Protein AF-0000000069300372 (afdb_homodimer)

pLDDT: mean 78.44, std 25.41, range [19.97, 98.88]

Solvent-accessible surface area (backbone atoms only — not comparable to full-atom values): 37375 Å² total; per-residue (Å²): 136,88,81,78,78,81,78,78,78,76,75,76,74,76,74,73,76,70,72,70,67,73,69,68,76,59,74,72,71,70,70,52,74,41,42,32,26,59,42,38,65,82,53,71,38,36,50,50,28,50,39,31,24,47,75,35,76,37,58,61,37,70,39,50,55,32,51,86,65,43,89,53,33,28,27,17,44,56,55,39,44,51,39,56,58,56,70,44,102,61,57,54,75,24,35,38,39,38,34,48,38,59,45,25,41,42,52,43,33,64,69,56,47,50,51,43,47,51,52,48,24,65,73,66,65,28,48,30,34,25,18,14,25,71,61,60,57,49,75,88,56,64,86,71,46,69,89,52,100,49,66,26,48,26,70,32,73,54,34,36,39,27,26,31,49,53,50,45,68,74,43,77,63,82,65,57,45,64,25,83,55,12,44,40,35,56,51,50,55,49,40,65,76,33,62,74,50,45,43,62,33,45,58,21,59,40,34,30,51,31,40,31,72,77,49,90,66,41,44,60,46,70,61,83,84,34,43,32,30,68,84,64,71,26,59,24,26,32,41,34,22,51,68,47,8,51,36,63,39,76,52,95,88,36,80,35,20,56,51,48,53,54,45,36,70,76,34,51,68,34,30,51,66,67,28,52,38,36,32,43,32,46,30,38,36,73,42,41,76,49,73,47,69,44,48,72,90,43,42,71,63,42,52,55,47,50,52,46,46,49,45,40,38,33,68,67,65,60,46,80,48,71,64,45,60,52,43,46,66,70,45,59,74,58,83,75,68,75,70,64,60,77,78,65,58,128,135,86,77,78,75,79,74,80,79,76,75,78,74,75,75,74,74,71,74,73,70,73,69,67,76,59,74,71,71,70,71,53,74,41,43,32,26,60,42,38,64,80,51,72,37,36,50,50,28,51,40,32,23,47,75,36,78,38,58,60,36,70,39,50,55,32,51,86,64,44,88,52,32,28,28,17,44,57,53,38,44,51,40,56,57,55,71,43,100,60,57,56,77,26,34,37,40,38,34,48,37,60,43,25,41,43,52,45,33,65,67,55,48,51,52,43,46,50,50,49,24,65,74,67,64,30,48,31,35,26,18,15,24,70,62,58,57,50,73,89,55,64,87,71,45,69,89,53,99,49,64,26,47,26,70,32,73,55,34,37,38,28,27,30,49,52,50,45,67,73,43,76,64,82,65,58,45,65,26,83,59,13,45,42,34,56,51,51,54,49,39,66,75,32,62,75,52,46,42,63,34,46,57,23,59,41,35,30,52,31,41,32,72,82,46,90,66,40,46,60,47,73,61,84,82,34,42,32,30,70,85,64,71,27,59,24,24,32,41,34,23,51,66,47,8,51,37,63,41,74,53,96,86,37,78,35,20,55,52,49,52,55,44,35,72,77,34,50,69,35,29,51,66,65,28,52,39,35,33,42,33,47,31,38,36,71,42,41,76,50,73,46,69,44,50,72,90,42,44,70,63,42,52,55,46,49,53,47,47,49,44,40,39,33,67,67,63,59,46,81,48,69,64,46,61,53,43,47,64,70,46,60,75,59,82,74,69,75,72,67,60,78,79,64,58,127

InterPro domains:
  IPR057589 PLOD1-3-like, GT domain [PF25342] (31-244)

Secondary structure (DSSP, 8-state):
--------------------------------EEEEEE-SS--TTHHHHHHHHHHTT--PEEE-TT----TTGGGHHHHHHHHHHHTSS--TT-EEEEEESSSEEE-S-HHHHHHHHHHHHHHHT-SEEEEEESS-SSSS-GGGS---SSS--EEEEEEEEEEHHHHHHH-SSPPPS--TTHHHHHHHHHHHH-TTTEEEETT-SSEEE---TTTT-SSEEEETTEEEETTT----SEEE--GGGTS-EEETTEEE-HHHHHHHHH-HHHHHHHTS-EEEEEEETTTEEEEEEE-GGGHHHHHHHHHHHHHIIIIIS----HHHHHHHHHHTTS------TTTS--/--------------------------------EEEEEE-SS--TTHHHHHHHHHHTT--PEEE-TT----TTGGGHHHHHHHHHHHTSS--TT-EEEEEESSSEEE-S-HHHHHHHHHHHHHHHT-SEEEEEESS-SSSS-GGGS---SSS--EEEEEEEEEEHHHHHHH-SSPPPS--TTHHHHHHHHHHHH-TTTEEEETT-SSEEE---TTTT-SSEEEETTEEEETTT----SEEE--GGGTS-EEETTEEE-HHHHHHHHH-HHHHHHHTS-EEEEEEETTTEEEEEEE-GGGHHHHHHHHHHHHIIIIIIS----HHHHHHHHHHTTS------TTTS--

Sequence (692 aa):
MPWAARGRSAGVSALLLATFGLASAGSEDHERLNLVTYMNEVSDLFGFLQVSAEEHSLNPVIIGYGQTAWWPDGLGVKINALRKFVFGDLGLNEIVLFVDAFDVLIFGDREQIVRDFEALEEKEQRSIFFNAEQYCFPPGFEKEYPETPHRWRYLNSGIIIGRVSALREMLPDPVDDIIPGSDQAWYHRYYAAHHDKVGLDTNCAVICTANGANGPEDGVELHGRRLFNVDTGTYPSVLHLPGPGHWPAFKNGVLSTRIVEIFGELYPAEYRKLFDVYEFSLRLGGVLNNKHGLRSDQKRAYQKLMRFINCWKCRFLGSSDSLCASFYSLTSGGSFSGAWPWLAQPMPWAARGRSAGVSALLLATFGLASAGSEDHERLNLVTYMNEVSDLFGFLQVSAEEHSLNPVIIGYGQTAWWPDGLGVKINALRKFVFGDLGLNEIVLFVDAFDVLIFGDREQIVRDFEALEEKEQRSIFFNAEQYCFPPGFEKEYPETPHRWRYLNSGIIIGRVSALREMLPDPVDDIIPGSDQAWYHRYYAAHHDKVGLDTNCAVICTANGANGPEDGVELHGRRLFNVDTGTYPSVLHLPGPGHWPAFKNGVLSTRIVEIFGELYPAEYRKLFDVYEFSLRLGGVLNNKHGLRSDQKRAYQKLMRFINCWKCRFLGSSDSLCASFYSLTSGGSFSGAWPWLAQP

Radius of gyration: 31.37 Å; Cα contacts (8 Å, |Δi|>4): 1223; chains: 2; bounding box: 117×94×124 Å

Foldseek 3Di:
DDPDDPDDPPPPPPPPPPPPPPPPPPVPVVAAEAAEEEDQEDDLLLLQAQVQQVVQVHHYDYWNHNHDADPAFQQLVVLVRVLVVLPPPDDQQHKYKYAYRRFKGFQHHPVQLVVLLVVVCVVLVAFKEFEFAQDDFPPDLQVLWDDDPDSGIYGDRRIMMGGSNLSCVLPVDRDDSGHVRHPVVVVSVSCSVCVSHYYYPSLLQAEYEQQCVVDPPSQWDDPDSWIARNVNRHTYRMYGHPHQQADWDDDPNDTDHNSLVNCCVNPVPSSQVSPQWDWDWDDDPPPDIDIDIDGVVVVVVRVVVVLVVLCCCCVVVVDPDVVNVVVCVVCVVDPPVPPPVVVPDD/DDPDDPDDPPPPPPPPPPPPPPPPPPVPVLAAEAAEEEDQEDDLLLLQAQVQQVVQVHHYDYWNHNHDADPAFQQLVVLVRVLVVLPPPDDQQHKYKYAYRRFKGFQHHPVQLVVLLVVCCVVLVAFKEFEFAQDDFPPDLQVLWDDDPDSGIYGDRRIMMGGSNLSCVLPVDRDDSGHVRHPVVVVSVSCSVCVSHYYYPSLLQAEYEQQCVVHPPSQWDDPDSFIARNVNRHTYRMYGHPHQQADWDDDPNDTDHNSLVNCCVNPVPSSQVSPQWDWDWDDDPPPDIDIDIDGVVPVVVRVVVVLVVLCCCCVVVVDPDVVNVVVCVVCVVPPPVPPPVPVPDD

Structure (mmCIF, N/CA/C/O backbone):
data_AF-0000000069300372-model_v1
#
loop_
_entity.id
_entity.type
_entity.pdbx_description
1 polymer 'PLOD1-3-like GT domain-containing protein'
#
loop_
_atom_site.group_PDB
_atom_site.id
_atom_site.type_symbol
_atom_site.label_atom_id
_atom_site.label_alt_id
_atom_site.label_comp_id
_atom_site.label_asym_id
_atom_site.label_entity_id
_atom_site.label_seq_id
_atom_site.pdbx_PDB_ins_code
_atom_site.Cartn_x
_atom_site.Cartn_y
_atom_site.Cartn_z
_atom_site.occupancy
_atom_site.B_iso_or_equiv
_atom_site.auth_seq_id
_atom_site.auth_comp_id
_atom_site.auth_asym_id
_atom_site.auth_atom_id
_atom_site.pdbx_PDB_model_num
ATOM 1 N N . MET A 1 1 ? 87.5 8.773 -40.094 1 25.44 1 MET A N 1
ATOM 2 C CA . MET A 1 1 ? 86.375 7.848 -40.062 1 25.44 1 MET A CA 1
ATOM 3 C C . MET A 1 1 ? 85.062 8.586 -39.781 1 25.44 1 MET A C 1
ATOM 5 O O . MET A 1 1 ? 84.875 9.164 -38.719 1 25.44 1 MET A O 1
ATOM 9 N N . PRO A 1 2 ? 84.375 9.148 -40.938 1 22.22 2 PRO A N 1
ATOM 10 C CA . PRO A 1 2 ? 83.25 10.086 -41 1 22.22 2 PRO A CA 1
ATOM 11 C C . PRO A 1 2 ? 81.938 9.508 -40.438 1 22.22 2 PRO A C 1
ATOM 13 O O . PRO A 1 2 ? 81.75 8.289 -40.469 1 22.22 2 PRO A O 1
ATOM 16 N N . TRP A 1 3 ? 81.438 10.039 -39.312 1 22.02 3 TRP A N 1
ATOM 17 C CA . TRP A 1 3 ? 80.312 10.141 -38.375 1 22.02 3 TRP A CA 1
ATOM 18 C C . TRP A 1 3 ? 79 10.492 -39.094 1 22.02 3 TRP A C 1
ATOM 20 O O . TRP A 1 3 ? 78.75 11.664 -39.375 1 22.02 3 TRP A O 1
ATOM 30 N N . ALA A 1 4 ? 78.75 9.789 -40.344 1 20.84 4 ALA A N 1
ATOM 31 C CA . ALA A 1 4 ? 77.625 10.219 -41.156 1 20.84 4 ALA A CA 1
ATOM 32 C C . ALA A 1 4 ? 76.375 10.281 -40.312 1 20.84 4 ALA A C 1
ATOM 34 O O . ALA A 1 4 ? 76.188 9.508 -39.375 1 20.84 4 ALA A O 1
ATOM 35 N N . ALA A 1 5 ? 75.5 11.297 -40.625 1 22.95 5 ALA A N 1
ATOM 36 C CA . ALA A 1 5 ? 74.312 12.078 -40.375 1 22.95 5 ALA A CA 1
ATOM 37 C C . ALA A 1 5 ? 73.062 11.25 -40.594 1 22.95 5 ALA A C 1
ATOM 39 O O . ALA A 1 5 ? 72.75 10.898 -41.75 1 22.95 5 ALA A O 1
ATOM 40 N N . ARG A 1 6 ? 72.75 10.195 -39.812 1 24.55 6 ARG A N 1
ATOM 41 C CA . ARG A 1 6 ? 71.562 9.367 -40.031 1 24.55 6 ARG A CA 1
ATOM 42 C C . ARG A 1 6 ? 70.312 10.219 -40.156 1 24.55 6 ARG A C 1
ATOM 44 O O . ARG A 1 6 ? 70.125 11.117 -39.344 1 24.55 6 ARG A O 1
ATOM 51 N N . GLY A 1 7 ? 69.875 10.398 -41.375 1 21.28 7 GLY A N 1
ATOM 52 C CA . GLY A 1 7 ? 68.75 11.141 -41.875 1 21.28 7 GLY A CA 1
ATOM 53 C C . GLY A 1 7 ? 67.438 10.875 -41.062 1 21.28 7 GLY A C 1
ATOM 54 O O . GLY A 1 7 ? 67.312 9.828 -40.438 1 21.28 7 GLY A O 1
ATOM 55 N N . ARG A 1 8 ? 66.688 11.945 -40.75 1 25.08 8 ARG A N 1
ATOM 56 C CA . ARG A 1 8 ? 65.5 12.414 -40.062 1 25.08 8 ARG A CA 1
ATOM 57 C C . ARG A 1 8 ? 64.25 11.875 -40.75 1 25.08 8 ARG A C 1
ATOM 59 O O . ARG A 1 8 ? 63.875 12.328 -41.812 1 25.08 8 ARG A O 1
ATOM 66 N N . SER A 1 9 ? 64.188 10.531 -41.156 1 23.17 9 SER A N 1
ATOM 67 C CA . SER A 1 9 ? 62.969 10.258 -41.844 1 23.17 9 SER A CA 1
ATOM 68 C C . SER A 1 9 ? 61.75 10.781 -41.062 1 23.17 9 SER A C 1
ATOM 70 O O . SER A 1 9 ? 61.75 10.75 -39.844 1 23.17 9 SER A O 1
ATOM 72 N N . ALA A 1 10 ? 61 11.742 -41.625 1 26.03 10 ALA A N 1
ATOM 73 C CA . ALA A 1 10 ? 59.75 12.469 -41.375 1 26.03 10 ALA A CA 1
ATOM 74 C C . ALA A 1 10 ? 58.594 11.508 -41.188 1 26.03 10 ALA A C 1
ATOM 76 O O . ALA A 1 10 ? 58.188 10.828 -42.125 1 26.03 10 ALA A O 1
ATOM 77 N N . GLY A 1 11 ? 58.656 10.594 -40.219 1 24.67 11 GLY A N 1
ATOM 78 C CA . GLY A 1 11 ? 57.469 9.766 -40.094 1 24.67 11 GLY A CA 1
ATOM 79 C C . GLY A 1 11 ? 56.188 10.57 -39.969 1 24.67 11 GLY A C 1
ATOM 80 O O . GLY A 1 11 ? 56.062 11.477 -39.156 1 24.67 11 GLY A O 1
ATOM 81 N N . VAL A 1 12 ? 55.531 10.875 -41.188 1 27.02 12 VAL A N 1
ATOM 82 C CA . VAL A 1 12 ? 54.219 11.445 -41.281 1 27.02 12 VAL A CA 1
ATOM 83 C C . VAL A 1 12 ? 53.25 10.688 -40.344 1 27.02 12 VAL A C 1
ATOM 85 O O . VAL A 1 12 ? 53.125 9.469 -40.469 1 27.02 12 VAL A O 1
ATOM 88 N N . SER A 1 13 ? 53.156 11.156 -39.156 1 27.69 13 SER A N 1
ATOM 89 C CA . SER A 1 13 ? 52.156 10.703 -38.156 1 27.69 13 SER A CA 1
ATOM 90 C C . SER A 1 13 ? 50.75 10.82 -38.719 1 27.69 13 SER A C 1
ATOM 92 O O . SER A 1 13 ? 50.312 11.914 -39.062 1 27.69 13 SER A O 1
ATOM 94 N N . ALA A 1 14 ? 50.344 9.875 -39.656 1 27.92 14 ALA A N 1
ATOM 95 C CA . ALA A 1 14 ? 48.906 9.812 -39.938 1 27.92 14 ALA A CA 1
ATOM 96 C C . ALA A 1 14 ? 48.094 9.953 -38.656 1 27.92 14 ALA A C 1
ATOM 98 O O . ALA A 1 14 ? 48.219 9.164 -37.719 1 27.92 14 ALA A O 1
ATOM 99 N N . LEU A 1 15 ? 47.75 11.188 -38.406 1 27.3 15 LEU A N 1
ATOM 100 C CA . LEU A 1 15 ? 46.719 11.5 -37.438 1 27.3 15 LEU A CA 1
ATOM 101 C C . LEU A 1 15 ? 45.438 10.672 -37.688 1 27.3 15 LEU A C 1
ATOM 103 O O . LEU A 1 15 ? 44.812 10.828 -38.719 1 27.3 15 LEU A O 1
ATOM 107 N N . LEU A 1 16 ? 45.531 9.375 -37.375 1 27.61 16 LEU A N 1
ATOM 108 C CA . LEU A 1 16 ? 44.25 8.672 -37.312 1 27.61 16 LEU A CA 1
ATOM 109 C C . LEU A 1 16 ? 43.219 9.477 -36.531 1 27.61 16 LEU A C 1
ATOM 111 O O . LEU A 1 16 ? 43.406 9.742 -35.344 1 27.61 16 LEU A O 1
ATOM 115 N N . LEU A 1 17 ? 42.562 10.359 -37.281 1 26.75 17 LEU A N 1
ATOM 116 C CA . LEU A 1 17 ? 41.344 10.914 -36.719 1 26.75 17 LEU A CA 1
ATOM 117 C C . LEU A 1 17 ? 40.406 9.812 -36.219 1 26.75 17 LEU A C 1
ATOM 119 O O . LEU A 1 17 ? 39.875 9.039 -37 1 26.75 17 LEU A O 1
ATOM 123 N N . ALA A 1 18 ? 40.719 9.258 -35.062 1 29 18 ALA A N 1
ATOM 124 C CA . ALA A 1 18 ? 39.719 8.461 -34.375 1 29 18 ALA A CA 1
ATOM 125 C C . ALA A 1 18 ? 38.406 9.227 -34.25 1 29 18 ALA A C 1
ATOM 127 O O . ALA A 1 18 ? 38.344 10.266 -33.594 1 29 18 ALA A O 1
ATOM 128 N N . THR A 1 19 ? 37.656 9.164 -35.312 1 30.09 19 THR A N 1
ATOM 129 C CA . THR A 1 19 ? 36.281 9.578 -35.094 1 30.09 19 THR A CA 1
ATOM 130 C C . THR A 1 19 ? 35.719 8.914 -33.844 1 30.09 19 THR A C 1
ATOM 132 O O . THR A 1 19 ? 35.625 7.684 -33.75 1 30.09 19 THR A O 1
ATOM 135 N N . PHE A 1 20 ? 36.094 9.484 -32.688 1 32.62 20 PHE A N 1
ATOM 136 C CA . PHE A 1 20 ? 35.25 9.18 -31.516 1 32.62 20 PHE A CA 1
ATOM 137 C C . PHE A 1 20 ? 33.781 9.297 -31.875 1 32.62 20 PHE A C 1
ATOM 139 O O . PHE A 1 20 ? 33.281 10.391 -32.188 1 32.62 20 PHE A O 1
ATOM 146 N N . GLY A 1 21 ? 33.375 8.273 -32.656 1 28.66 21 GLY A N 1
ATOM 147 C CA . GLY A 1 21 ? 31.922 8.227 -32.688 1 28.66 21 GLY A CA 1
ATOM 148 C C . GLY A 1 21 ? 31.281 8.578 -31.359 1 28.66 21 GLY A C 1
ATOM 149 O O . GLY A 1 21 ? 31.594 7.984 -30.328 1 28.66 21 GLY A O 1
ATOM 150 N N . LEU A 1 22 ? 30.938 9.797 -31.172 1 27.16 22 LEU A N 1
ATOM 151 C CA . LEU A 1 22 ? 29.953 10.148 -30.141 1 27.16 22 LEU A CA 1
ATOM 152 C C . LEU A 1 22 ? 28.875 9.078 -30.031 1 27.16 22 LEU A C 1
ATOM 154 O O . LEU A 1 22 ? 28.078 8.891 -30.953 1 27.16 22 LEU A O 1
ATOM 158 N N . ALA A 1 23 ? 29.203 7.945 -29.406 1 28.66 23 ALA A N 1
ATOM 159 C CA . ALA A 1 23 ? 28.062 7.145 -28.938 1 28.66 23 ALA A CA 1
ATOM 160 C C . ALA A 1 23 ? 26.922 8.039 -28.469 1 28.66 23 ALA A C 1
ATOM 162 O O . ALA A 1 23 ? 27.125 8.93 -27.641 1 28.66 23 ALA A O 1
ATOM 163 N N . SER A 1 24 ? 26.094 8.344 -29.375 1 29.88 24 SER A N 1
ATOM 164 C CA . SER A 1 24 ? 24.828 8.945 -28.969 1 29.88 24 SER A CA 1
ATOM 165 C C . SER A 1 24 ? 24.453 8.531 -27.547 1 29.88 24 SER A C 1
ATOM 167 O O . SER A 1 24 ? 24.562 7.359 -27.188 1 29.88 24 SER A O 1
ATOM 169 N N . ALA A 1 25 ? 24.844 9.273 -26.625 1 32.47 25 ALA A N 1
ATOM 170 C CA . ALA A 1 25 ? 24.156 9.141 -25.359 1 32.47 25 ALA A CA 1
ATOM 171 C C . ALA A 1 25 ? 22.703 8.711 -25.562 1 32.47 25 ALA A C 1
ATOM 173 O O . ALA A 1 25 ? 21.844 9.539 -25.906 1 32.47 25 ALA A O 1
ATOM 174 N N . GLY A 1 26 ? 22.5 7.719 -26.484 1 32.16 26 GLY A N 1
ATOM 175 C CA . GLY A 1 26 ? 21.125 7.234 -26.469 1 32.16 26 GLY A CA 1
ATOM 176 C C . GLY A 1 26 ? 20.484 7.336 -25.094 1 32.16 26 GLY A C 1
ATOM 177 O O . GLY A 1 26 ? 21.094 6.973 -24.094 1 32.16 26 GLY A O 1
ATOM 178 N N . SER A 1 27 ? 19.875 8.359 -24.812 1 35.31 27 SER A N 1
ATOM 179 C CA . SER A 1 27 ? 18.984 8.375 -23.656 1 35.31 27 SER A CA 1
ATOM 180 C C . SER A 1 27 ? 18.547 6.961 -23.281 1 35.31 27 SER A C 1
ATOM 182 O O . SER A 1 27 ? 17.859 6.293 -24.062 1 35.31 27 SER A O 1
ATOM 184 N N . GLU A 1 28 ? 19.438 6.012 -23 1 37.09 28 GLU A N 1
ATOM 185 C CA . GLU A 1 28 ? 19.047 4.691 -22.516 1 37.09 28 GLU A CA 1
ATOM 186 C C . GLU A 1 28 ? 17.656 4.719 -21.891 1 37.09 28 GLU A C 1
ATOM 188 O O . GLU A 1 28 ? 17.453 5.352 -20.844 1 37.09 28 GLU A O 1
ATOM 193 N N . ASP A 1 29 ? 16.672 4.953 -22.594 1 42.09 29 ASP A N 1
ATOM 194 C CA . ASP A 1 29 ? 15.297 4.711 -22.203 1 42.09 29 ASP A CA 1
ATOM 195 C C . ASP A 1 29 ? 15.203 3.586 -21.188 1 42.09 29 ASP A C 1
ATOM 197 O O . ASP A 1 29 ? 15.234 2.406 -21.531 1 42.09 29 ASP A O 1
ATOM 201 N N . HIS A 1 30 ? 16.047 3.6 -20.203 1 49.06 30 HIS A N 1
ATOM 202 C CA . HIS A 1 30 ? 15.93 2.617 -19.141 1 49.06 30 HIS A CA 1
ATOM 203 C C . HIS A 1 30 ? 14.492 2.121 -19 1 49.06 30 HIS A C 1
ATOM 205 O O . HIS A 1 30 ? 13.562 2.92 -18.875 1 49.06 30 HIS A O 1
ATOM 211 N N . GLU A 1 31 ? 14.266 0.969 -19.609 1 61.5 31 GLU A N 1
ATOM 212 C CA . GLU A 1 31 ? 12.953 0.323 -19.625 1 61.5 31 GLU A CA 1
ATOM 213 C C . GLU A 1 31 ? 12.336 0.306 -18.219 1 61.5 31 GLU A C 1
ATOM 215 O O . GLU A 1 31 ? 12.938 -0.211 -17.281 1 61.5 31 GLU A O 1
ATOM 220 N N . ARG A 1 32 ? 11.305 1.071 -17.938 1 86.25 32 ARG A N 1
ATOM 221 C CA . ARG A 1 32 ? 10.578 1.257 -16.688 1 86.25 32 ARG A CA 1
ATOM 222 C C . ARG A 1 32 ? 9.867 -0.024 -16.281 1 86.25 32 ARG A C 1
ATOM 224 O O . ARG A 1 32 ? 9.211 -0.667 -17.094 1 86.25 32 ARG A O 1
ATOM 231 N N . LEU A 1 33 ? 10.336 -0.685 -15.188 1 96.25 33 LEU A N 1
ATOM 232 C CA . LEU A 1 33 ? 9.688 -1.814 -14.531 1 96.25 33 LEU A CA 1
ATOM 233 C C . LEU A 1 33 ? 8.625 -1.335 -13.547 1 96.25 33 LEU A C 1
ATOM 235 O O . LEU A 1 33 ? 8.914 -0.512 -12.672 1 96.25 33 LEU A O 1
ATOM 239 N N . ASN A 1 34 ? 7.406 -1.777 -13.836 1 97 34 ASN A N 1
ATOM 240 C CA . ASN A 1 34 ? 6.312 -1.487 -12.914 1 97 34 ASN A CA 1
ATOM 241 C C . ASN A 1 34 ? 5.941 -2.711 -12.086 1 97 34 ASN A C 1
ATOM 243 O O . ASN A 1 34 ? 5.379 -3.676 -12.609 1 97 34 ASN A O 1
ATOM 247 N N . LEU A 1 35 ? 6.305 -2.699 -10.82 1 98.38 35 LEU A N 1
ATOM 248 C CA . LEU A 1 35 ? 5.824 -3.723 -9.891 1 98.38 35 LEU A CA 1
ATOM 249 C C . LEU A 1 35 ? 4.395 -3.426 -9.453 1 98.38 35 LEU A C 1
ATOM 251 O O . LEU A 1 35 ? 4.133 -2.393 -8.836 1 98.38 35 LEU A O 1
ATOM 255 N N . VAL A 1 36 ? 3.465 -4.352 -9.805 1 98.5 36 VAL A N 1
ATOM 256 C CA . VAL A 1 36 ? 2.039 -4.133 -9.578 1 98.5 36 VAL A CA 1
ATOM 257 C C . VAL A 1 36 ? 1.457 -5.297 -8.773 1 98.5 36 VAL A C 1
ATOM 259 O O . VAL A 1 36 ? 1.862 -6.445 -8.961 1 98.5 36 VAL A O 1
ATOM 262 N N . THR A 1 37 ? 0.562 -4.992 -7.883 1 98.38 37 THR A N 1
ATOM 263 C CA . THR A 1 37 ? -0.123 -6.031 -7.129 1 98.38 37 THR A CA 1
ATOM 264 C C . THR A 1 37 ? -1.603 -5.695 -6.961 1 98.38 37 THR A C 1
ATOM 266 O O . THR A 1 37 ? -1.986 -4.523 -7 1 98.38 37 THR A O 1
ATOM 269 N N . TYR A 1 38 ? -2.402 -6.746 -6.863 1 97.88 38 TYR A N 1
ATOM 270 C CA . TYR A 1 38 ? -3.822 -6.582 -6.57 1 97.88 38 TYR A CA 1
ATOM 271 C C . TYR A 1 38 ? -4.113 -6.84 -5.098 1 97.88 38 TYR A C 1
ATOM 273 O O . TYR A 1 38 ? -3.818 -7.918 -4.578 1 97.88 38 TYR A O 1
ATOM 281 N N . MET A 1 39 ? -4.598 -5.879 -4.473 1 95.69 39 MET A N 1
ATOM 282 C CA . MET A 1 39 ? -5.047 -5.973 -3.086 1 95.69 39 MET A CA 1
ATOM 283 C C . MET A 1 39 ? -6.328 -5.176 -2.871 1 95.69 39 MET A C 1
ATOM 285 O O . MET A 1 39 ? -6.336 -3.953 -3.01 1 95.69 39 MET A O 1
ATOM 289 N N . ASN A 1 40 ? -7.391 -5.871 -2.561 1 93.94 40 ASN A N 1
ATOM 290 C CA . ASN A 1 40 ? -8.672 -5.18 -2.494 1 93.94 40 ASN A CA 1
ATOM 291 C C . ASN A 1 40 ? -9.031 -4.793 -1.062 1 93.94 40 ASN A C 1
ATOM 293 O O . ASN A 1 40 ? -10.008 -4.078 -0.832 1 93.94 40 ASN A O 1
ATOM 297 N N . GLU A 1 41 ? -8.25 -5.301 -0.082 1 87.19 41 GLU A N 1
ATOM 298 C CA . GLU A 1 41 ? -8.367 -4.875 1.309 1 87.19 41 GLU A CA 1
ATOM 299 C C . GLU A 1 41 ? -7.055 -5.059 2.059 1 87.19 41 GLU A C 1
ATOM 301 O O . GLU A 1 41 ? -6.176 -5.797 1.608 1 87.19 41 GLU A O 1
ATOM 306 N N . VAL A 1 42 ? -6.977 -4.461 3.156 1 79.12 42 VAL A N 1
ATOM 307 C CA . VAL A 1 42 ? -5.719 -4.441 3.896 1 79.12 42 VAL A CA 1
ATOM 308 C C . VAL A 1 42 ? -5.438 -5.828 4.473 1 79.12 42 VAL A C 1
ATOM 310 O O . VAL A 1 42 ? -6.359 -6.531 4.887 1 79.12 42 VAL A O 1
ATOM 313 N N . SER A 1 43 ? -4.23 -6.258 4.391 1 85.19 43 SER A N 1
ATOM 314 C CA . SER A 1 43 ? -3.738 -7.461 5.055 1 85.19 43 SER A CA 1
ATOM 315 C C . SER A 1 43 ? -2.303 -7.281 5.535 1 85.19 43 SER A C 1
ATOM 317 O O . SER A 1 43 ? -1.484 -6.668 4.848 1 85.19 43 SER A O 1
ATOM 319 N N . ASP A 1 44 ? -2.08 -7.777 6.727 1 86.19 44 ASP A N 1
ATOM 320 C CA . ASP A 1 44 ? -0.718 -7.727 7.25 1 86.19 44 ASP A CA 1
ATOM 321 C C . ASP A 1 44 ? 0.239 -8.531 6.371 1 86.19 44 ASP A C 1
ATOM 323 O O . ASP A 1 44 ? 1.437 -8.242 6.324 1 86.19 44 ASP A O 1
ATOM 327 N N . LEU A 1 45 ? -0.328 -9.445 5.672 1 92.75 45 LEU A N 1
ATOM 328 C CA . LEU A 1 45 ? 0.492 -10.312 4.832 1 92.75 45 LEU A CA 1
ATOM 329 C C . LEU A 1 45 ? 1.142 -9.523 3.703 1 92.75 45 LEU A C 1
ATOM 331 O O . LEU A 1 45 ? 2.123 -9.977 3.107 1 92.75 45 LEU A O 1
ATOM 335 N N . PHE A 1 46 ? 0.6 -8.336 3.459 1 95.5 46 PHE A N 1
ATOM 336 C CA . PHE A 1 46 ? 1.175 -7.469 2.441 1 95.5 46 PHE A CA 1
ATOM 337 C C . PHE A 1 46 ? 2.607 -7.09 2.799 1 95.5 46 PHE A C 1
ATOM 339 O O . PHE A 1 46 ? 3.395 -6.723 1.925 1 95.5 46 PHE A O 1
ATOM 346 N N . GLY A 1 47 ? 3.012 -7.223 4.051 1 95.94 47 GLY A N 1
ATOM 347 C CA . GLY A 1 47 ? 4.34 -6.875 4.531 1 95.94 47 GLY A CA 1
ATOM 348 C C . GLY A 1 47 ? 5.445 -7.68 3.869 1 95.94 47 GLY A C 1
ATOM 349 O O . GLY A 1 47 ? 6.555 -7.18 3.686 1 95.94 47 GLY A O 1
ATOM 350 N N . PHE A 1 48 ? 5.145 -8.938 3.486 1 97.19 48 PHE A N 1
ATOM 351 C CA . PHE A 1 48 ? 6.141 -9.758 2.807 1 97.19 48 PHE A CA 1
ATOM 352 C C . PHE A 1 48 ? 6.605 -9.086 1.519 1 97.19 48 PHE A C 1
ATOM 354 O O . PHE A 1 48 ? 7.809 -8.93 1.292 1 97.19 48 PHE A O 1
ATOM 361 N N . LEU A 1 49 ? 5.625 -8.672 0.755 1 97.94 49 LEU A N 1
ATOM 362 C CA . LEU A 1 49 ? 5.91 -8.07 -0.543 1 97.94 49 LEU A CA 1
ATOM 363 C C . LEU A 1 49 ? 6.527 -6.684 -0.377 1 97.94 49 LEU A C 1
ATOM 365 O O . LEU A 1 49 ? 7.543 -6.371 -1.003 1 97.94 49 LEU A O 1
ATOM 369 N N . GLN A 1 50 ? 5.93 -5.863 0.453 1 97.62 50 GLN A N 1
ATOM 370 C CA . GLN A 1 50 ? 6.32 -4.461 0.583 1 97.62 50 GLN A CA 1
ATOM 371 C C . GLN A 1 50 ? 7.75 -4.336 1.099 1 97.62 50 GLN A C 1
ATOM 373 O O . GLN A 1 50 ? 8.555 -3.586 0.539 1 97.62 50 GLN A O 1
ATOM 378 N N . VAL A 1 51 ? 8.109 -5.055 2.143 1 98 51 VAL A N 1
ATOM 379 C CA . VAL A 1 51 ? 9.438 -4.961 2.746 1 98 51 VAL A CA 1
ATOM 380 C C . VAL A 1 51 ? 10.492 -5.457 1.759 1 98 51 VAL A C 1
ATOM 382 O O . VAL A 1 51 ? 11.516 -4.797 1.55 1 98 51 VAL A O 1
ATOM 385 N N . SER A 1 52 ? 10.234 -6.613 1.194 1 98.56 52 SER A N 1
ATOM 386 C CA . SER A 1 52 ? 11.219 -7.18 0.277 1 98.56 52 SER A CA 1
ATOM 387 C C . SER A 1 52 ? 11.375 -6.32 -0.971 1 98.56 52 SER A C 1
ATOM 389 O O . SER A 1 52 ? 12.469 -6.211 -1.526 1 98.56 52 SER A O 1
ATOM 391 N N . ALA A 1 53 ? 10.289 -5.715 -1.447 1 98.19 53 ALA A N 1
ATOM 392 C CA . ALA A 1 53 ? 10.359 -4.812 -2.592 1 98.19 53 ALA A CA 1
ATOM 393 C C . ALA A 1 53 ? 11.172 -3.562 -2.258 1 98.19 53 ALA A C 1
ATOM 395 O O . ALA A 1 53 ? 12.055 -3.164 -3.021 1 98.19 53 ALA A O 1
ATOM 396 N N . GLU A 1 54 ? 10.875 -2.971 -1.131 1 96.19 54 GLU A N 1
ATOM 397 C CA . GLU A 1 54 ? 11.57 -1.754 -0.725 1 96.19 54 GLU A CA 1
ATOM 398 C C . GLU A 1 54 ? 13.07 -2 -0.575 1 96.19 54 GLU A C 1
ATOM 400 O O . GLU A 1 54 ? 13.883 -1.143 -0.924 1 96.19 54 GLU A O 1
ATOM 405 N N . GLU A 1 55 ? 13.398 -3.15 -0.044 1 96.19 55 GLU A N 1
ATOM 406 C CA . GLU A 1 55 ? 14.797 -3.518 0.116 1 96.19 55 GLU A CA 1
ATOM 407 C C . GLU A 1 55 ? 15.531 -3.506 -1.224 1 96.19 55 GLU A C 1
ATOM 409 O O . GLU A 1 55 ? 16.75 -3.305 -1.273 1 96.19 55 GLU A O 1
ATOM 414 N N . HIS A 1 56 ? 14.852 -3.693 -2.268 1 96.44 56 HIS A N 1
ATOM 415 C CA . HIS A 1 56 ? 15.445 -3.74 -3.6 1 96.44 56 HIS A CA 1
ATOM 416 C C . HIS A 1 56 ? 15.062 -2.514 -4.418 1 96.44 56 HIS A C 1
ATOM 418 O O . HIS A 1 56 ? 15.055 -2.561 -5.648 1 96.44 56 HIS A O 1
ATOM 424 N N . SER A 1 57 ? 14.609 -1.472 -3.732 1 92.44 57 SER A N 1
ATOM 425 C CA . SER A 1 57 ? 14.289 -0.165 -4.301 1 92.44 57 SER A CA 1
ATOM 426 C C . SER A 1 57 ? 13.141 -0.259 -5.297 1 92.44 57 SER A C 1
ATOM 428 O O . SER A 1 57 ? 13.164 0.404 -6.336 1 92.44 57 SER A O 1
ATOM 430 N N . LEU A 1 58 ? 12.297 -1.195 -5.02 1 95.25 58 LEU A N 1
ATOM 431 C CA . LEU A 1 58 ? 11.039 -1.308 -5.746 1 95.25 58 LEU A CA 1
ATOM 432 C C . LEU A 1 58 ? 9.859 -0.926 -4.859 1 95.25 58 LEU A C 1
ATOM 434 O O . LEU A 1 58 ? 9.969 -0.955 -3.631 1 95.25 58 LEU A O 1
ATOM 438 N N . ASN A 1 59 ? 8.805 -0.48 -5.512 1 93.06 59 ASN A N 1
ATOM 439 C CA . ASN A 1 59 ? 7.582 -0.132 -4.793 1 93.06 59 ASN A CA 1
ATOM 440 C C . ASN A 1 59 ? 6.344 -0.673 -5.5 1 93.06 59 ASN A C 1
ATOM 442 O O . ASN A 1 59 ? 6.023 -0.248 -6.613 1 93.06 59 ASN A O 1
ATOM 446 N N . PRO A 1 60 ? 5.645 -1.519 -4.824 1 96.62 60 PRO A N 1
ATOM 447 C CA . PRO A 1 60 ? 4.449 -2.078 -5.461 1 96.62 60 PRO A CA 1
ATOM 448 C C . PRO A 1 60 ? 3.357 -1.034 -5.684 1 96.62 60 PRO A C 1
ATOM 450 O O . PRO A 1 60 ? 3.051 -0.254 -4.777 1 96.62 60 PRO A O 1
ATOM 453 N N . VAL A 1 61 ? 2.914 -1.028 -6.902 1 96.19 61 VAL A N 1
ATOM 454 C CA . VAL A 1 61 ? 1.69 -0.293 -7.203 1 96.19 61 VAL A CA 1
ATOM 455 C C . VAL A 1 61 ? 0.474 -1.146 -6.852 1 96.19 61 VAL A C 1
ATOM 457 O O . VAL A 1 61 ? 0.278 -2.223 -7.418 1 96.19 61 VAL A O 1
ATOM 460 N N . ILE A 1 62 ? -0.297 -0.648 -5.902 1 96.75 62 ILE A N 1
ATOM 461 C CA . ILE A 1 62 ? -1.49 -1.375 -5.48 1 96.75 62 ILE A CA 1
ATOM 462 C C . ILE A 1 62 ? -2.674 -0.975 -6.359 1 96.75 62 ILE A C 1
ATOM 464 O O . ILE A 1 62 ? -2.93 0.214 -6.562 1 96.75 62 ILE A O 1
ATOM 468 N N . ILE A 1 63 ? -3.408 -1.985 -6.875 1 97.12 63 ILE A N 1
ATOM 469 C CA . ILE A 1 63 ? -4.613 -1.717 -7.652 1 97.12 63 ILE A CA 1
ATOM 470 C C . ILE A 1 63 ? -5.777 -2.529 -7.094 1 97.12 63 ILE A C 1
ATOM 472 O O . ILE A 1 63 ? -5.574 -3.576 -6.473 1 97.12 63 ILE A O 1
ATOM 476 N N . GLY A 1 64 ? -6.984 -2.012 -7.254 1 96.56 64 GLY A N 1
ATOM 477 C CA . GLY A 1 64 ? -8.195 -2.738 -6.914 1 96.56 64 GLY A CA 1
ATOM 478 C C . GLY A 1 64 ? -8.625 -2.541 -5.473 1 96.56 64 GLY A C 1
ATOM 479 O O . GLY A 1 64 ? -9.461 -3.293 -4.957 1 96.56 64 GLY A O 1
ATOM 480 N N . TYR A 1 65 ? -8.086 -1.58 -4.777 1 95.56 65 TYR A N 1
ATOM 481 C CA . TYR A 1 65 ? -8.391 -1.386 -3.361 1 95.56 65 TYR A CA 1
ATOM 482 C C . TYR A 1 65 ? -9.859 -1.029 -3.164 1 95.56 65 TYR A C 1
ATOM 484 O O . TYR A 1 65 ? -10.375 -0.115 -3.811 1 95.56 65 TYR A O 1
ATOM 492 N N . GLY A 1 66 ? -10.594 -1.82 -2.348 1 94.31 66 GLY A N 1
ATOM 493 C CA . GLY A 1 66 ? -12 -1.574 -2.053 1 94.31 66 GLY A CA 1
ATOM 494 C C . GLY A 1 66 ? -12.945 -2.336 -2.963 1 94.31 66 GLY A C 1
ATOM 495 O O . GLY A 1 66 ? -14.156 -2.324 -2.756 1 94.31 66 GLY A O 1
ATOM 496 N N . GLN A 1 67 ? -12.438 -2.994 -3.959 1 94.44 67 GLN A N 1
ATOM 497 C CA . GLN A 1 67 ? -13.281 -3.77 -4.859 1 94.44 67 GLN A CA 1
ATOM 498 C C . GLN A 1 67 ? -13.781 -5.043 -4.184 1 94.44 67 GLN A C 1
ATOM 500 O O . GLN A 1 67 ? -13.109 -5.594 -3.309 1 94.44 67 GLN A O 1
ATOM 505 N N . THR A 1 68 ? -14.93 -5.43 -4.633 1 91.69 68 THR A N 1
ATOM 506 C CA . THR A 1 68 ? -15.438 -6.719 -4.184 1 91.69 68 THR A CA 1
ATOM 507 C C . THR A 1 68 ? -14.82 -7.855 -4.992 1 91.69 68 THR A C 1
ATOM 509 O O . THR A 1 68 ? -14.922 -7.879 -6.219 1 91.69 68 THR A O 1
ATOM 512 N N . ALA A 1 69 ? -14.188 -8.719 -4.328 1 92.56 69 ALA A N 1
ATOM 513 C CA . ALA A 1 69 ? -13.539 -9.891 -4.914 1 92.56 69 ALA A CA 1
ATOM 514 C C . ALA A 1 69 ? -13.391 -11.008 -3.883 1 92.56 69 ALA A C 1
ATOM 516 O O . ALA A 1 69 ? -13.258 -10.742 -2.686 1 92.56 69 ALA A O 1
ATOM 517 N N . TRP A 1 70 ? -13.547 -12.195 -4.43 1 85.88 70 TRP A N 1
ATOM 518 C CA . TRP A 1 70 ? -13.375 -13.328 -3.527 1 85.88 70 TRP A CA 1
ATOM 519 C C . TRP A 1 70 ? -12.734 -14.508 -4.25 1 85.88 70 TRP A C 1
ATOM 521 O O . TRP A 1 70 ? -12.898 -14.664 -5.461 1 85.88 70 TRP A O 1
ATOM 531 N N . TRP A 1 71 ? -11.898 -15.273 -3.531 1 84.62 71 TRP A N 1
ATOM 532 C CA . TRP A 1 71 ? -11.312 -16.516 -4.031 1 84.62 71 TRP A CA 1
ATOM 533 C C . TRP A 1 71 ? -12.273 -17.688 -3.855 1 84.62 71 TRP A C 1
ATOM 535 O O . TRP A 1 71 ? -12.945 -17.797 -2.828 1 84.62 71 TRP A O 1
ATOM 545 N N . PRO A 1 72 ? -12.398 -18.5 -4.863 1 87.19 72 PRO A N 1
ATOM 546 C CA . PRO A 1 72 ? -11.531 -18.453 -6.047 1 87.19 72 PRO A CA 1
ATOM 547 C C . PRO A 1 72 ? -12.211 -17.812 -7.254 1 87.19 72 PRO A C 1
ATOM 549 O O . PRO A 1 72 ? -11.539 -17.203 -8.086 1 87.19 72 PRO A O 1
ATOM 552 N N . ASP A 1 73 ? -13.539 -17.812 -7.328 1 87.44 73 ASP A N 1
ATOM 553 C CA . ASP A 1 73 ? -14.242 -17.562 -8.578 1 87.44 73 ASP A CA 1
ATOM 554 C C . ASP A 1 73 ? -14.383 -16.062 -8.844 1 87.44 73 ASP A C 1
ATOM 556 O O . ASP A 1 73 ? -14.57 -15.648 -9.992 1 87.44 73 ASP A O 1
ATOM 560 N N . GLY A 1 74 ? -14.273 -15.281 -7.848 1 90.81 74 GLY A N 1
ATOM 561 C CA . GLY A 1 74 ? -14.523 -13.859 -7.996 1 90.81 74 GLY A CA 1
ATOM 562 C C . GLY A 1 74 ? -13.281 -13.07 -8.375 1 90.81 74 GLY A C 1
ATOM 563 O O . GLY A 1 74 ? -13.172 -11.883 -8.078 1 90.81 74 GLY A O 1
ATOM 564 N N . LEU A 1 75 ? -12.289 -13.719 -9.031 1 95.31 75 LEU A N 1
ATOM 565 C CA . LEU A 1 75 ? -11.008 -13.055 -9.258 1 95.31 75 LEU A CA 1
ATOM 566 C C . LEU A 1 75 ? -10.898 -12.562 -10.703 1 95.31 75 LEU A C 1
ATOM 568 O O . LEU A 1 75 ? -9.836 -12.125 -11.133 1 95.31 75 LEU A O 1
ATOM 572 N N . GLY A 1 76 ? -12.055 -12.688 -11.445 1 97.5 76 GLY A N 1
ATOM 573 C CA . GLY A 1 76 ? -12.07 -11.953 -12.695 1 97.5 76 GLY A CA 1
ATOM 574 C C . GLY A 1 76 ? -11.828 -10.469 -12.523 1 97.5 76 GLY A C 1
ATOM 575 O O . GLY A 1 76 ? -11.25 -9.82 -13.398 1 97.5 76 GLY A O 1
ATOM 576 N N . VAL A 1 77 ? -12.203 -9.969 -11.391 1 97.25 77 VAL A N 1
ATOM 577 C CA . VAL A 1 77 ? -12.023 -8.562 -11.055 1 97.25 77 VAL A CA 1
ATOM 578 C C . VAL A 1 77 ? -10.531 -8.234 -10.992 1 97.25 77 VAL A C 1
ATOM 580 O O . VAL A 1 77 ? -10.117 -7.129 -11.344 1 97.25 77 VAL A O 1
ATOM 583 N N . LYS A 1 78 ? -9.75 -9.172 -10.531 1 98 78 LYS A N 1
ATOM 584 C CA . LYS A 1 78 ? -8.297 -9.016 -10.492 1 98 78 LYS A CA 1
ATOM 585 C C . LYS A 1 78 ? -7.723 -8.852 -11.891 1 98 78 LYS A C 1
ATOM 587 O O . LYS A 1 78 ? -6.852 -8.008 -12.125 1 98 78 LYS A O 1
ATOM 592 N N . ILE A 1 79 ? -8.195 -9.641 -12.875 1 98.62 79 ILE A N 1
ATOM 593 C CA . ILE A 1 79 ? -7.785 -9.539 -14.273 1 98.62 79 ILE A CA 1
ATOM 594 C C . ILE A 1 79 ? -8.172 -8.164 -14.82 1 98.62 79 ILE A C 1
ATOM 596 O O . ILE A 1 79 ? -7.367 -7.504 -15.477 1 98.62 79 ILE A O 1
ATOM 600 N N . ASN A 1 80 ? -9.352 -7.789 -14.57 1 98.44 80 ASN A N 1
ATOM 601 C CA . ASN A 1 80 ? -9.844 -6.512 -15.07 1 98.44 80 ASN A CA 1
ATOM 602 C C . ASN A 1 80 ? -9.078 -5.336 -14.469 1 98.44 80 ASN A C 1
ATOM 604 O O . ASN A 1 80 ? -8.875 -4.316 -15.133 1 98.44 80 ASN A O 1
ATOM 608 N N . ALA A 1 81 ? -8.688 -5.477 -13.195 1 97.81 81 ALA A N 1
ATOM 609 C CA . ALA A 1 81 ? -7.859 -4.441 -12.578 1 97.81 81 ALA A CA 1
ATOM 610 C C . A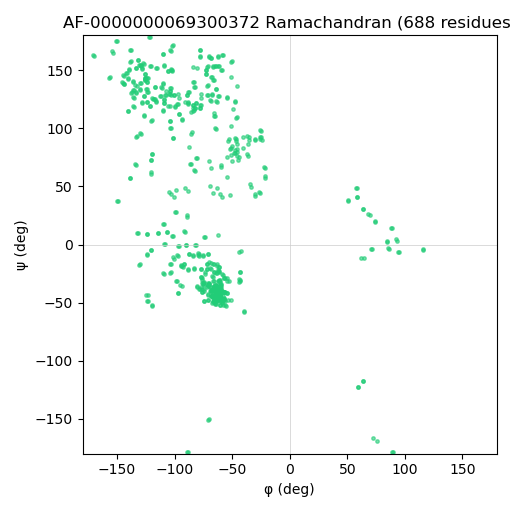LA A 1 81 ? -6.512 -4.328 -13.281 1 97.81 81 ALA A C 1
ATOM 612 O O . ALA A 1 81 ? -6.031 -3.223 -13.539 1 97.81 81 ALA A O 1
ATOM 613 N N . LEU A 1 82 ? -5.902 -5.434 -13.586 1 98.44 82 LEU A N 1
ATOM 614 C CA . LEU A 1 82 ? -4.648 -5.434 -14.328 1 98.44 82 LEU A CA 1
ATOM 615 C C . LEU A 1 82 ? -4.836 -4.789 -15.703 1 98.44 82 LEU A C 1
ATOM 617 O O . LEU A 1 82 ? -4 -3.992 -16.141 1 98.44 82 LEU A O 1
ATOM 621 N N . ARG A 1 83 ? -5.902 -5.133 -16.375 1 98.56 83 ARG A N 1
ATOM 622 C CA . ARG A 1 83 ? -6.207 -4.539 -17.672 1 98.56 83 ARG A CA 1
ATOM 623 C C . ARG A 1 83 ? -6.27 -3.02 -17.578 1 98.56 83 ARG A C 1
ATOM 625 O O . ARG A 1 83 ? -5.645 -2.316 -18.375 1 98.56 83 ARG A O 1
ATOM 632 N N . LYS A 1 84 ? -7.074 -2.611 -16.641 1 96.69 84 LYS A N 1
ATOM 633 C CA . LYS A 1 84 ? -7.211 -1.167 -16.469 1 96.69 84 LYS A CA 1
ATOM 634 C C . LYS A 1 84 ? -5.848 -0.508 -16.266 1 96.69 84 LYS A C 1
ATOM 636 O O . LYS A 1 84 ? -5.586 0.56 -16.828 1 96.69 84 LYS A O 1
ATOM 641 N N . PHE A 1 85 ? -4.977 -1.103 -15.5 1 96.56 85 PHE A N 1
ATOM 642 C CA . PHE A 1 85 ? -3.652 -0.553 -15.227 1 96.56 85 PHE A CA 1
ATOM 643 C C . PHE A 1 85 ? -2.822 -0.479 -16.5 1 96.56 85 PHE A C 1
ATOM 645 O O . PHE A 1 85 ? -2.207 0.549 -16.797 1 96.56 85 PHE A O 1
ATOM 652 N N . VAL A 1 86 ? -2.816 -1.525 -17.328 1 97.69 86 VAL A N 1
ATOM 653 C CA . VAL A 1 86 ? -1.904 -1.604 -18.453 1 97.69 86 VAL A CA 1
ATOM 654 C C . VAL A 1 86 ? -2.408 -0.708 -19.594 1 97.69 86 VAL A C 1
ATOM 656 O O . VAL A 1 86 ? -1.644 -0.333 -20.484 1 97.69 86 VAL A O 1
ATOM 659 N N . PHE A 1 87 ? -3.639 -0.383 -19.609 1 96.88 87 PHE A N 1
ATOM 660 C CA . PHE A 1 87 ? -4.172 0.526 -20.625 1 96.88 87 PHE A CA 1
ATOM 661 C C . PHE A 1 87 ? -4.086 1.972 -20.141 1 96.88 87 PHE A C 1
ATOM 663 O O . PHE A 1 87 ? -4.547 2.885 -20.828 1 96.88 87 PHE A O 1
ATOM 670 N N . GLY A 1 88 ? -3.592 2.141 -18.969 1 91.75 88 GLY A N 1
ATOM 671 C CA . GLY A 1 88 ? -3.352 3.488 -18.484 1 91.75 88 GLY A CA 1
ATOM 672 C C . GLY A 1 88 ? -2.203 4.184 -19.188 1 91.75 88 GLY A C 1
ATOM 673 O O . GLY A 1 88 ? -1.983 3.975 -20.391 1 91.75 88 GLY A O 1
ATOM 674 N N . ASP A 1 89 ? -1.56 5.09 -18.422 1 87.62 89 ASP A N 1
ATOM 675 C CA . ASP A 1 89 ? -0.491 5.918 -18.969 1 87.62 89 ASP A CA 1
ATOM 676 C C . ASP A 1 89 ? 0.855 5.203 -18.891 1 87.62 89 ASP A C 1
ATOM 678 O O . ASP A 1 89 ? 1.743 5.621 -18.141 1 87.62 89 ASP A O 1
ATOM 682 N N . LEU A 1 90 ? 0.999 4.164 -19.688 1 92.5 90 LEU A N 1
ATOM 683 C CA . LEU A 1 90 ? 2.232 3.389 -19.75 1 92.5 90 LEU A CA 1
ATOM 684 C C . LEU A 1 90 ? 2.74 3.293 -21.188 1 92.5 90 LEU A C 1
ATOM 686 O O . LEU A 1 90 ? 1.945 3.197 -22.125 1 92.5 90 LEU A O 1
ATOM 690 N N . GLY A 1 91 ? 4.012 3.336 -21.344 1 93.5 91 GLY A N 1
ATOM 691 C CA . GLY A 1 91 ? 4.598 3.082 -22.641 1 93.5 91 GLY A CA 1
ATOM 692 C C . GLY A 1 91 ? 4.5 1.631 -23.062 1 93.5 91 GLY A C 1
ATOM 693 O O . GLY A 1 91 ? 4.586 0.726 -22.234 1 93.5 91 GLY A O 1
ATOM 694 N N . LEU A 1 92 ? 4.496 1.399 -24.328 1 96.5 92 LEU A N 1
ATOM 695 C CA . LEU A 1 92 ? 4.262 0.072 -24.891 1 96.5 92 LEU A CA 1
ATOM 696 C C . LEU A 1 92 ? 5.418 -0.867 -24.562 1 96.5 92 LEU A C 1
ATOM 698 O O . LEU A 1 92 ? 5.223 -2.078 -24.422 1 96.5 92 LEU A O 1
ATOM 702 N N . ASN A 1 93 ? 6.617 -0.335 -24.359 1 96.5 93 ASN A N 1
ATOM 703 C CA . ASN A 1 93 ? 7.793 -1.171 -24.141 1 96.5 93 ASN A CA 1
ATOM 704 C C . ASN A 1 93 ? 8.094 -1.32 -22.656 1 96.5 93 ASN A C 1
ATOM 706 O O . ASN A 1 93 ? 9.023 -2.037 -22.266 1 96.5 93 ASN A O 1
ATOM 710 N N . GLU A 1 94 ? 7.281 -0.652 -21.797 1 96.75 94 GLU A N 1
ATOM 711 C CA . GLU A 1 94 ? 7.473 -0.813 -20.359 1 96.75 94 GLU A CA 1
ATOM 712 C C . GLU A 1 94 ? 7.148 -2.236 -19.906 1 96.75 94 GLU A C 1
ATOM 714 O O . GLU A 1 94 ? 6.434 -2.963 -20.609 1 96.75 94 GLU A O 1
ATOM 719 N N . ILE A 1 95 ? 7.793 -2.629 -18.812 1 98.5 95 ILE A N 1
ATOM 720 C CA . ILE A 1 95 ? 7.613 -3.971 -18.266 1 98.5 95 ILE A CA 1
ATOM 721 C C . ILE A 1 95 ? 6.719 -3.912 -17.031 1 98.5 95 ILE A C 1
ATOM 723 O O . ILE A 1 95 ? 6.863 -3.021 -16.188 1 98.5 95 ILE A O 1
ATOM 727 N N . VAL A 1 96 ? 5.734 -4.781 -16.984 1 98.62 96 VAL A N 1
ATOM 728 C CA . VAL A 1 96 ? 4.887 -4.949 -15.812 1 98.62 96 VAL A CA 1
ATOM 729 C C . VAL A 1 96 ? 5.199 -6.281 -15.133 1 98.62 96 VAL A C 1
ATOM 731 O O . VAL A 1 96 ? 5.215 -7.328 -15.789 1 98.62 96 VAL A O 1
ATOM 734 N N . LEU A 1 97 ? 5.555 -6.227 -13.938 1 98.88 97 LEU A N 1
ATOM 735 C CA . LEU A 1 97 ? 5.641 -7.371 -13.031 1 98.88 97 LEU A CA 1
ATOM 736 C C . LEU A 1 97 ? 4.461 -7.395 -12.07 1 98.88 97 LEU A C 1
ATOM 738 O O . LEU A 1 97 ? 4.43 -6.637 -11.102 1 98.88 97 LEU A O 1
ATOM 742 N N . PHE A 1 98 ? 3.467 -8.25 -12.398 1 98.88 98 PHE A N 1
ATOM 743 C CA . PHE A 1 98 ? 2.242 -8.367 -11.617 1 98.88 98 PHE A CA 1
ATOM 744 C C . PHE A 1 98 ? 2.324 -9.555 -10.664 1 98.88 98 PHE A C 1
ATOM 746 O O . PHE A 1 98 ? 2.496 -10.695 -11.102 1 98.88 98 PHE A O 1
ATOM 753 N N . VAL A 1 99 ? 2.189 -9.289 -9.328 1 98.88 99 VAL A N 1
ATOM 754 C CA . VAL A 1 99 ? 2.451 -10.344 -8.359 1 98.88 99 VAL A CA 1
ATOM 755 C C . VAL A 1 99 ? 1.331 -10.383 -7.32 1 98.88 99 VAL A C 1
ATOM 757 O O . VAL A 1 99 ? 0.673 -9.367 -7.07 1 98.88 99 VAL A O 1
ATOM 760 N N . ASP A 1 100 ? 1.1 -11.547 -6.77 1 97.62 100 ASP A N 1
ATOM 761 C CA . ASP A 1 100 ? 0.173 -11.648 -5.645 1 97.62 100 ASP A CA 1
ATOM 762 C C . ASP A 1 100 ? 0.664 -10.828 -4.453 1 97.62 100 ASP A C 1
ATOM 764 O O . ASP A 1 100 ? 1.87 -10.68 -4.246 1 97.62 100 ASP A O 1
ATOM 768 N N . ALA A 1 101 ? -0.23 -10.414 -3.666 1 96.69 101 ALA A N 1
ATOM 769 C CA . ALA A 1 101 ? 0.069 -9.414 -2.646 1 96.69 101 ALA A CA 1
ATOM 770 C C . ALA A 1 101 ? 0.555 -10.07 -1.358 1 96.69 101 ALA A C 1
ATOM 772 O O . ALA A 1 101 ? 1.301 -9.469 -0.586 1 96.69 101 ALA A O 1
ATOM 773 N N . PHE A 1 102 ? 0.235 -11.352 -1.151 1 95.44 102 PHE A N 1
ATOM 774 C CA . PHE A 1 102 ? 0.248 -11.797 0.238 1 95.44 102 PHE A CA 1
ATOM 775 C C . PHE A 1 102 ? 1.243 -12.93 0.433 1 95.44 102 PHE A C 1
ATOM 777 O O . PHE A 1 102 ? 1.459 -13.391 1.558 1 95.44 102 PHE A O 1
ATOM 784 N N . ASP A 1 103 ? 1.842 -13.383 -0.654 1 96.44 103 ASP A N 1
ATOM 785 C CA . ASP A 1 103 ? 2.717 -14.539 -0.513 1 96.44 103 ASP A CA 1
ATOM 786 C C . ASP A 1 103 ? 3.848 -14.5 -1.538 1 96.44 103 ASP A C 1
ATOM 788 O O . ASP A 1 103 ? 4.219 -15.539 -2.098 1 96.44 103 ASP A O 1
ATOM 792 N N . VAL A 1 104 ? 4.34 -13.312 -1.798 1 98.19 104 VAL A N 1
ATOM 793 C CA . VAL A 1 104 ? 5.449 -13.117 -2.73 1 98.19 104 VAL A CA 1
ATOM 794 C C . VAL A 1 104 ? 6.582 -12.367 -2.039 1 98.19 104 VAL A C 1
ATOM 796 O O . VAL A 1 104 ? 6.336 -11.445 -1.259 1 98.19 104 VAL A O 1
ATOM 799 N N . LEU A 1 105 ? 7.82 -12.727 -2.354 1 98.44 105 LEU A N 1
ATOM 800 C CA . LEU A 1 105 ? 9.039 -12.047 -1.91 1 98.44 105 LEU A CA 1
ATOM 801 C C . LEU A 1 105 ? 9.891 -11.625 -3.102 1 98.44 105 LEU A C 1
ATOM 803 O O . LEU A 1 105 ? 10.008 -12.367 -4.082 1 98.44 105 LEU A O 1
ATOM 807 N N . ILE A 1 106 ? 10.5 -10.492 -2.969 1 98.81 106 ILE A N 1
ATOM 808 C CA . ILE A 1 106 ? 11.367 -9.953 -4.012 1 98.81 106 ILE A CA 1
ATOM 809 C C . ILE A 1 106 ? 12.828 -10.148 -3.617 1 98.81 106 ILE A C 1
ATOM 811 O O . ILE A 1 106 ? 13.211 -9.852 -2.482 1 98.81 106 ILE A O 1
ATOM 815 N N . PHE A 1 107 ? 13.664 -10.617 -4.555 1 98.69 107 PHE A N 1
ATOM 816 C CA . PHE A 1 107 ? 15.055 -10.922 -4.277 1 98.69 107 PHE A CA 1
ATOM 817 C C . PHE A 1 107 ? 15.977 -10.156 -5.219 1 98.69 107 PHE A C 1
ATOM 819 O O . PHE A 1 107 ? 17.203 -10.211 -5.078 1 98.69 107 PHE A O 1
ATOM 826 N N . GLY A 1 108 ? 15.406 -9.508 -6.211 1 97.94 108 GLY A N 1
ATOM 827 C CA . GLY A 1 108 ? 16.203 -8.773 -7.18 1 97.94 108 GLY A CA 1
ATOM 828 C C . GLY A 1 108 ? 15.727 -7.352 -7.391 1 97.94 108 GLY A C 1
ATOM 829 O O . GLY A 1 108 ? 14.547 -7.055 -7.195 1 97.94 108 GLY A O 1
ATOM 830 N N . ASP A 1 109 ? 16.672 -6.523 -7.805 1 96.69 109 ASP A N 1
ATOM 831 C CA . ASP A 1 109 ? 16.312 -5.137 -8.102 1 96.69 109 ASP A CA 1
ATOM 832 C C . ASP A 1 109 ? 15.875 -4.984 -9.555 1 96.69 109 ASP A C 1
ATOM 834 O O . ASP A 1 109 ? 15.789 -5.969 -10.289 1 96.69 109 ASP A O 1
ATOM 838 N N . ARG A 1 110 ? 15.57 -3.787 -9.93 1 96.5 110 ARG A N 1
ATOM 839 C CA . ARG A 1 110 ? 15.039 -3.475 -11.25 1 96.5 110 ARG A CA 1
ATOM 840 C C . ARG A 1 110 ? 15.984 -3.955 -12.344 1 96.5 110 ARG A C 1
ATOM 842 O O . ARG A 1 110 ? 15.555 -4.609 -13.297 1 96.5 110 ARG A O 1
ATOM 849 N N . GLU A 1 111 ? 17.219 -3.664 -12.227 1 96.12 111 GLU A N 1
ATOM 850 C CA . GLU A 1 111 ? 18.203 -4 -13.258 1 96.12 111 GLU A CA 1
ATOM 851 C C . GLU A 1 111 ? 18.266 -5.508 -13.484 1 96.12 111 GLU A C 1
ATOM 853 O O . GLU A 1 111 ? 18.266 -5.973 -14.625 1 96.12 111 GLU A O 1
ATOM 858 N N . GLN A 1 112 ? 18.312 -6.227 -12.383 1 97.5 112 GLN A N 1
ATOM 859 C CA . GLN A 1 112 ? 18.391 -7.68 -12.477 1 97.5 112 GLN A CA 1
ATOM 860 C C . GLN A 1 112 ? 17.141 -8.266 -13.102 1 97.5 112 GLN A C 1
ATOM 862 O O . GLN A 1 112 ? 17.219 -9.117 -13.984 1 97.5 112 GLN A O 1
ATOM 867 N N . ILE A 1 113 ? 15.984 -7.816 -12.648 1 98.44 113 ILE A N 1
ATOM 868 C CA . ILE A 1 113 ? 14.711 -8.344 -13.125 1 98.44 113 ILE A CA 1
ATOM 869 C C . ILE A 1 113 ? 14.562 -8.047 -14.617 1 98.44 113 ILE A C 1
ATOM 871 O O . ILE A 1 113 ? 14.195 -8.93 -15.398 1 98.44 113 ILE A O 1
ATOM 875 N N . VAL A 1 114 ? 14.922 -6.859 -15.016 1 98 114 VAL A N 1
ATOM 876 C CA . VAL A 1 114 ? 14.781 -6.461 -16.406 1 98 114 VAL A CA 1
ATOM 877 C C . VAL A 1 114 ? 15.75 -7.258 -17.281 1 98 114 VAL A C 1
ATOM 879 O O . VAL A 1 114 ? 15.375 -7.77 -18.344 1 98 114 VAL A O 1
ATOM 882 N N . ARG A 1 115 ? 16.969 -7.383 -16.828 1 97.69 115 ARG A N 1
ATOM 883 C CA . ARG A 1 115 ? 17.969 -8.141 -17.562 1 97.69 115 ARG A CA 1
ATOM 884 C C . ARG A 1 115 ? 17.516 -9.586 -17.781 1 97.69 115 ARG A C 1
ATOM 886 O O . ARG A 1 115 ? 17.594 -10.109 -18.891 1 97.69 115 ARG A O 1
ATOM 893 N N . ASP A 1 116 ? 17.125 -10.219 -16.688 1 97.62 116 ASP A N 1
ATOM 894 C CA . ASP A 1 116 ? 16.719 -11.617 -16.766 1 97.62 116 ASP A CA 1
ATOM 895 C C . ASP A 1 116 ? 15.461 -11.773 -17.609 1 97.62 116 ASP A C 1
ATOM 897 O O . ASP A 1 116 ? 15.32 -12.75 -18.344 1 97.62 116 ASP A O 1
ATOM 901 N N . PHE A 1 117 ? 14.531 -10.844 -17.547 1 98.38 117 PHE A N 1
ATOM 902 C CA . PHE A 1 117 ? 13.328 -10.852 -18.375 1 98.38 117 PHE A CA 1
ATOM 903 C C . PHE A 1 117 ? 13.68 -10.75 -19.859 1 98.38 117 PHE A C 1
ATOM 905 O O . PHE A 1 117 ? 13.156 -11.508 -20.672 1 98.38 117 PHE A O 1
ATOM 912 N N . GLU A 1 118 ? 14.516 -9.836 -20.141 1 97.75 118 GLU A N 1
ATOM 913 C CA . GLU A 1 118 ? 14.914 -9.625 -21.531 1 97.75 118 GLU A CA 1
ATOM 914 C C . GLU A 1 118 ? 15.641 -10.852 -22.094 1 97.75 118 GLU A C 1
ATOM 916 O O . GLU A 1 118 ? 15.484 -11.195 -23.266 1 97.75 118 GLU A O 1
ATOM 921 N N . ALA A 1 119 ? 16.406 -11.453 -21.266 1 97.62 119 ALA A N 1
ATOM 922 C CA . ALA A 1 119 ? 17.062 -12.688 -21.688 1 97.62 119 ALA A CA 1
ATOM 923 C C . ALA A 1 119 ? 16.047 -13.773 -22.016 1 97.62 119 ALA A C 1
ATOM 925 O O . ALA A 1 119 ? 16.203 -14.492 -23 1 97.62 119 ALA A O 1
ATOM 926 N N . LEU A 1 120 ? 15.039 -13.859 -21.156 1 97 120 LEU A N 1
ATOM 927 C CA . LEU A 1 120 ? 13.969 -14.812 -21.422 1 97 120 LEU A CA 1
ATOM 928 C C . LEU A 1 120 ? 13.227 -14.469 -22.703 1 97 120 LEU A C 1
ATOM 930 O O . LEU A 1 120 ? 12.859 -15.367 -23.469 1 97 120 LEU A O 1
ATOM 934 N N . GLU A 1 121 ? 12.977 -13.227 -22.906 1 96.75 121 GLU A N 1
ATOM 935 C CA . GLU A 1 121 ? 12.305 -12.766 -24.109 1 96.75 121 GLU A CA 1
ATOM 936 C C . GLU A 1 121 ? 13.07 -13.18 -25.359 1 96.75 121 GLU A C 1
ATOM 938 O O . GLU A 1 121 ? 12.477 -13.656 -26.328 1 96.75 121 GLU A O 1
ATOM 943 N N . GLU A 1 122 ? 14.305 -12.938 -25.281 1 96.69 122 GLU A N 1
ATOM 944 C CA . GLU A 1 122 ? 15.156 -13.258 -26.422 1 96.69 122 GLU A CA 1
ATOM 945 C C . GLU A 1 122 ? 15.195 -14.766 -26.672 1 96.69 122 GLU A C 1
ATOM 947 O O . GLU A 1 122 ? 15.102 -15.211 -27.812 1 96.69 122 GLU A O 1
ATOM 952 N N . LYS A 1 123 ? 15.336 -15.445 -25.672 1 96.62 123 LYS A N 1
ATOM 953 C CA . LYS A 1 123 ? 15.469 -16.891 -25.781 1 96.62 123 LYS A CA 1
ATOM 954 C C . LYS A 1 123 ? 14.172 -17.531 -26.281 1 96.62 123 LYS A C 1
ATOM 956 O O . LYS A 1 123 ? 14.203 -18.422 -27.141 1 96.62 123 LYS A O 1
ATOM 961 N N . GLU A 1 124 ? 13.055 -17.062 -25.75 1 96.25 124 GLU A N 1
ATOM 962 C CA . GLU A 1 124 ? 11.789 -17.75 -26.016 1 96.25 124 GLU A CA 1
ATOM 963 C C . GLU A 1 124 ? 10.984 -17.016 -27.078 1 96.25 124 GLU A C 1
ATOM 965 O O . GLU A 1 124 ? 9.992 -17.547 -27.594 1 96.25 124 GLU A O 1
ATOM 970 N N . GLN A 1 125 ? 11.336 -15.883 -27.438 1 96.69 125 GLN A N 1
ATOM 971 C CA . GLN A 1 125 ? 10.641 -15.07 -28.438 1 96.69 125 GLN A CA 1
ATOM 972 C C . GLN A 1 125 ? 9.188 -14.828 -28.031 1 96.69 125 GLN A C 1
ATOM 974 O O . GLN A 1 125 ? 8.273 -15.031 -28.828 1 96.69 125 GLN A O 1
ATOM 979 N N . ARG A 1 126 ? 8.969 -14.57 -26.766 1 97.44 126 ARG A N 1
ATOM 980 C CA . ARG A 1 126 ? 7.715 -14.164 -26.141 1 97.44 126 ARG A CA 1
ATOM 981 C C . ARG A 1 126 ? 7.922 -12.969 -25.219 1 97.44 126 ARG A C 1
ATOM 983 O O . ARG A 1 126 ? 9.039 -12.711 -24.781 1 97.44 126 ARG A O 1
ATOM 990 N N . SER A 1 127 ? 6.789 -12.289 -24.984 1 97.75 127 SER A N 1
ATOM 991 C CA . SER A 1 127 ? 6.957 -11.078 -24.188 1 97.75 127 SER A CA 1
ATOM 992 C C . SER A 1 127 ? 6.07 -11.102 -22.938 1 97.75 127 SER A C 1
ATOM 994 O O . SER A 1 127 ? 5.875 -10.078 -22.281 1 97.75 127 SER A O 1
ATOM 996 N N . ILE A 1 128 ? 5.438 -12.242 -22.641 1 98.75 128 ILE A N 1
ATOM 997 C CA . ILE A 1 128 ? 4.719 -12.484 -21.391 1 98.75 128 ILE A CA 1
ATOM 998 C C . ILE A 1 128 ? 5.164 -13.812 -20.797 1 98.75 128 ILE A C 1
ATOM 1000 O O . ILE A 1 128 ? 5.223 -14.828 -21.484 1 98.75 128 ILE A O 1
ATOM 1004 N N . PHE A 1 129 ? 5.426 -13.789 -19.562 1 98.81 129 PHE A N 1
ATOM 1005 C CA . PHE A 1 129 ? 5.797 -15.023 -18.875 1 98.81 129 PHE A CA 1
ATOM 1006 C C . PHE A 1 129 ? 5.039 -15.148 -17.562 1 98.81 129 PHE A C 1
ATOM 1008 O O . PHE A 1 129 ? 4.867 -14.172 -16.828 1 98.81 129 PHE A O 1
ATOM 1015 N N . PHE A 1 130 ? 4.562 -16.312 -17.281 1 98.69 130 PHE A N 1
ATOM 1016 C CA . PHE A 1 130 ? 4.035 -16.703 -15.977 1 98.69 130 PHE A CA 1
ATOM 1017 C C . PHE A 1 130 ? 5.043 -17.562 -15.219 1 98.69 130 PHE A C 1
ATOM 1019 O O . PHE A 1 130 ? 5.871 -18.234 -15.836 1 98.69 130 PHE A O 1
ATOM 1026 N N . ASN A 1 131 ? 4.992 -17.484 -13.922 1 97.25 131 ASN A N 1
ATOM 1027 C CA . ASN A 1 131 ? 5.711 -18.531 -13.195 1 97.25 131 ASN A CA 1
ATOM 1028 C C . ASN A 1 131 ? 5.043 -19.891 -13.359 1 97.25 131 ASN A C 1
ATOM 1030 O O . ASN A 1 131 ? 3.896 -19.969 -13.805 1 97.25 131 ASN A O 1
ATOM 1034 N N . ALA A 1 132 ? 5.793 -20.922 -13.094 1 96.81 132 ALA A N 1
ATOM 1035 C CA . ALA A 1 132 ? 5.293 -22.281 -13.219 1 96.81 132 ALA A CA 1
ATOM 1036 C C . ALA A 1 132 ? 5.258 -22.984 -11.867 1 96.81 132 ALA A C 1
ATOM 1038 O O . ALA A 1 132 ? 5.984 -22.609 -10.945 1 96.81 132 ALA A O 1
ATOM 1039 N N . GLU A 1 133 ? 4.367 -23.875 -11.812 1 93.81 133 GLU A N 1
ATOM 1040 C CA . GLU A 1 133 ? 4.25 -24.641 -10.578 1 93.81 133 GLU A CA 1
ATOM 1041 C C . GLU A 1 133 ? 4.035 -26.125 -10.859 1 93.81 133 GLU A C 1
ATOM 1043 O O . GLU A 1 133 ? 3.738 -26.5 -11.992 1 93.81 133 GLU A O 1
ATOM 1048 N N . GLN A 1 134 ? 4.172 -26.906 -9.852 1 89.81 134 GLN A N 1
ATOM 1049 C CA . GLN A 1 134 ? 4.145 -28.359 -9.953 1 89.81 134 GLN A CA 1
ATOM 1050 C C . GLN A 1 134 ? 2.723 -28.875 -10.172 1 89.81 134 GLN A C 1
ATOM 1052 O O . GLN A 1 134 ? 2.518 -29.875 -10.852 1 89.81 134 GLN A O 1
ATOM 1057 N N . TYR A 1 135 ? 1.762 -28.188 -9.617 1 88.94 135 TYR A N 1
ATOM 1058 C CA . TYR A 1 135 ? 0.384 -28.656 -9.672 1 88.94 135 TYR A CA 1
ATOM 1059 C C . TYR A 1 135 ? -0.466 -27.781 -10.57 1 88.94 135 TYR A C 1
ATOM 1061 O O . TYR A 1 135 ? -0.311 -26.547 -10.578 1 88.94 135 TYR A O 1
ATOM 1069 N N . CYS A 1 136 ? -1.268 -28.469 -11.297 1 94.69 136 CYS A N 1
ATOM 1070 C CA . CYS A 1 136 ? -2.191 -27.734 -12.164 1 94.69 136 CYS A CA 1
ATOM 1071 C C . CYS A 1 136 ? -3.453 -27.344 -11.406 1 94.69 136 CYS A C 1
ATOM 1073 O O . CYS A 1 136 ? -4.223 -28.203 -10.977 1 94.69 136 CYS A O 1
ATOM 1075 N N . PHE A 1 137 ? -3.611 -26.047 -11.242 1 92.88 137 PHE A N 1
ATOM 1076 C CA . PHE A 1 137 ? -4.816 -25.562 -10.578 1 92.88 137 PHE A CA 1
ATOM 1077 C C . PHE A 1 137 ? -5.488 -24.469 -11.406 1 92.88 137 PHE A C 1
ATOM 1079 O O . PHE A 1 137 ? -4.836 -23.516 -11.836 1 92.88 137 PHE A O 1
ATOM 1086 N N . PRO A 1 138 ? -6.867 -24.406 -11.555 1 94.25 138 PRO A N 1
ATOM 1087 C CA . PRO A 1 138 ? -7.691 -25.594 -11.336 1 94.25 138 PRO A CA 1
ATOM 1088 C C . PRO A 1 138 ? -7.305 -26.75 -12.234 1 94.25 138 PRO A C 1
ATOM 1090 O O . PRO A 1 138 ? -6.562 -26.578 -13.203 1 94.25 138 PRO A O 1
ATOM 1093 N N . PRO A 1 139 ? -7.73 -27.953 -11.891 1 93.31 139 PRO A N 1
ATOM 1094 C CA . PRO A 1 139 ? -7.406 -29.094 -12.734 1 93.31 139 PRO A CA 1
ATOM 1095 C C . PRO A 1 139 ? -8.148 -29.078 -14.07 1 93.31 139 PRO A C 1
ATOM 1097 O O . PRO A 1 139 ? -9.117 -28.328 -14.234 1 93.31 139 PRO A O 1
ATOM 1100 N N . GLY A 1 140 ? -7.641 -29.859 -15.031 1 94.75 140 GLY A N 1
ATOM 1101 C CA . GLY A 1 140 ? -8.344 -30.016 -16.281 1 94.75 140 GLY A CA 1
ATOM 1102 C C . GLY A 1 140 ? -7.586 -29.469 -17.484 1 94.75 140 GLY A C 1
ATOM 1103 O O . GLY A 1 140 ? -7.984 -29.672 -18.625 1 94.75 140 GLY A O 1
ATOM 1104 N N . PHE A 1 141 ? -6.426 -28.844 -17.141 1 96.75 141 PHE A N 1
ATOM 1105 C CA . PHE A 1 141 ? -5.664 -28.234 -18.219 1 96.75 141 PHE A CA 1
ATOM 1106 C C . PHE A 1 141 ? -4.324 -28.938 -18.406 1 96.75 141 PHE A C 1
ATOM 1108 O O . PHE A 1 141 ? -3.475 -28.469 -19.172 1 96.75 141 PHE A O 1
ATOM 1115 N N . GLU A 1 142 ? -4.066 -30.031 -17.812 1 96.56 142 GLU A N 1
ATOM 1116 C CA . GLU A 1 142 ? -2.764 -30.688 -17.75 1 96.56 142 GLU A CA 1
ATOM 1117 C C . GLU A 1 142 ? -2.248 -31.031 -19.141 1 96.56 142 GLU A C 1
ATOM 1119 O O . GLU A 1 142 ? -1.05 -30.922 -19.406 1 96.56 142 GLU A O 1
ATOM 1124 N N . LYS A 1 143 ? -3.068 -31.359 -20.031 1 96.12 143 LYS A N 1
ATOM 1125 C CA . LYS A 1 143 ? -2.68 -31.828 -21.359 1 96.12 143 LYS A CA 1
ATOM 1126 C C . LYS A 1 143 ? -2.125 -30.672 -22.203 1 96.12 143 LYS A C 1
ATOM 1128 O O . LYS A 1 143 ? -1.475 -30.906 -23.219 1 96.12 143 LYS A O 1
ATOM 1133 N N . GLU A 1 144 ? -2.412 -29.453 -21.75 1 95.75 144 GLU A N 1
ATOM 1134 C CA . GLU A 1 144 ? -1.993 -28.297 -22.531 1 95.75 144 GLU A CA 1
ATOM 1135 C C . GLU A 1 144 ? -0.513 -27.984 -22.312 1 95.75 144 GLU A C 1
ATOM 1137 O O . GLU A 1 144 ? 0.082 -27.203 -23.062 1 95.75 144 GLU A O 1
ATOM 1142 N N . TYR A 1 145 ? 0.13 -28.656 -21.391 1 97 145 TYR A N 1
ATOM 1143 C CA . TYR A 1 145 ? 1.487 -28.297 -21 1 97 145 TYR A CA 1
ATOM 1144 C C . TYR A 1 145 ? 2.465 -29.422 -21.328 1 97 145 TYR A C 1
ATOM 1146 O O . TYR A 1 145 ? 2.287 -30.562 -20.875 1 97 145 TYR A O 1
ATOM 1154 N N . PRO A 1 146 ? 3.42 -29.078 -22.078 1 93.94 146 PRO A N 1
ATOM 1155 C CA . PRO A 1 146 ? 4.441 -30.094 -22.328 1 93.94 146 PRO A CA 1
ATOM 1156 C C . PRO A 1 146 ? 5.176 -30.531 -21.078 1 93.94 146 PRO A C 1
ATOM 1158 O O . PRO A 1 146 ? 5.18 -29.812 -20.078 1 93.94 146 PRO A O 1
ATOM 1161 N N . GLU A 1 147 ? 5.805 -31.641 -21.141 1 94.19 147 GLU A N 1
ATOM 1162 C CA . GLU A 1 147 ? 6.625 -32.094 -20.031 1 94.19 147 GLU A CA 1
ATOM 1163 C C . GLU A 1 147 ? 7.848 -31.219 -19.828 1 94.19 147 GLU A C 1
ATOM 1165 O O . GLU A 1 147 ? 8.391 -30.672 -20.781 1 94.19 147 GLU A O 1
ATOM 1170 N N . THR A 1 148 ? 8.195 -31.062 -18.562 1 93.38 148 THR A N 1
ATOM 1171 C CA . THR A 1 148 ? 9.383 -30.297 -18.203 1 93.38 148 THR A CA 1
ATOM 1172 C C . THR A 1 148 ? 10.367 -31.156 -17.422 1 93.38 148 THR A C 1
ATOM 1174 O O . THR A 1 148 ? 9.977 -32.125 -16.781 1 93.38 148 THR A O 1
ATOM 1177 N N . PRO A 1 149 ? 11.641 -30.812 -17.5 1 91 149 PRO A N 1
ATOM 1178 C CA . PRO A 1 149 ? 12.633 -31.594 -16.75 1 91 149 PRO A CA 1
ATOM 1179 C C . PRO A 1 149 ? 12.508 -31.406 -15.234 1 91 149 PRO A C 1
ATOM 1181 O O . PRO A 1 149 ? 12.969 -32.25 -14.461 1 91 149 PRO A O 1
ATOM 1184 N N . HIS A 1 150 ? 11.891 -30.344 -14.852 1 90 150 HIS A N 1
ATOM 1185 C CA . HIS A 1 150 ? 11.75 -30.062 -13.43 1 90 150 HIS A CA 1
ATOM 1186 C C . HIS A 1 150 ? 10.289 -29.922 -13.031 1 90 150 HIS A C 1
ATOM 1188 O O . HIS A 1 150 ? 9.398 -30.094 -13.867 1 90 150 HIS A O 1
ATOM 1194 N N . ARG A 1 151 ? 10.055 -29.688 -11.703 1 89.88 151 ARG A N 1
ATOM 1195 C CA . ARG A 1 151 ? 8.711 -29.703 -11.133 1 89.88 151 ARG A CA 1
ATOM 1196 C C . ARG A 1 151 ? 7.879 -28.531 -11.633 1 89.88 151 ARG A C 1
ATOM 1198 O O . ARG A 1 151 ? 6.652 -28.547 -11.531 1 89.88 151 ARG A O 1
ATOM 1205 N N . TRP A 1 152 ? 8.492 -27.531 -12.203 1 94.69 152 TRP A N 1
ATOM 1206 C CA . TRP A 1 152 ? 7.793 -26.328 -12.656 1 94.69 152 TRP A CA 1
ATOM 1207 C C . TRP A 1 152 ? 7.234 -26.531 -14.062 1 94.69 152 TRP A C 1
ATOM 1209 O O . TRP A 1 152 ? 7.922 -26.266 -15.047 1 94.69 152 TRP A O 1
ATOM 1219 N N . ARG A 1 153 ? 5.945 -26.922 -14.094 1 95.69 153 ARG A N 1
ATOM 1220 C CA . ARG A 1 153 ? 5.379 -27.344 -15.367 1 95.69 153 ARG A CA 1
ATOM 1221 C C . ARG A 1 153 ? 4.148 -26.516 -15.727 1 95.69 153 ARG A C 1
ATOM 1223 O O . ARG A 1 153 ? 4 -26.078 -16.859 1 95.69 153 ARG A O 1
ATOM 1230 N N . TYR A 1 154 ? 3.281 -26.281 -14.773 1 97.19 154 TYR A N 1
ATOM 1231 C CA . TYR A 1 154 ? 1.969 -25.719 -15.055 1 97.19 154 TYR A CA 1
ATOM 1232 C C . TYR A 1 154 ? 1.93 -24.234 -14.711 1 97.19 154 TYR A C 1
ATOM 1234 O O . TYR A 1 154 ? 2.568 -23.797 -13.75 1 97.19 154 TYR A O 1
ATOM 1242 N N . LEU A 1 155 ? 1.142 -23.5 -15.406 1 97.94 155 LEU A N 1
ATOM 1243 C CA . LEU A 1 155 ? 0.973 -22.062 -15.242 1 97.94 155 LEU A CA 1
ATOM 1244 C C . LEU A 1 155 ? 0.451 -21.734 -13.852 1 97.94 155 LEU A C 1
ATOM 1246 O O . LEU A 1 155 ? -0.482 -22.375 -13.359 1 97.94 155 LEU A O 1
ATOM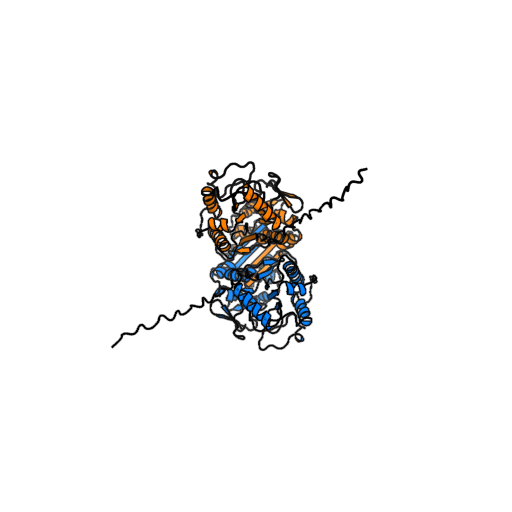 1250 N N . ASN A 1 156 ? 1.127 -20.859 -13.195 1 97.38 156 ASN A N 1
ATOM 1251 C CA . ASN A 1 156 ? 0.673 -20.188 -11.977 1 97.38 156 ASN A CA 1
ATOM 1252 C C . ASN A 1 156 ? 0.552 -18.688 -12.172 1 97.38 156 ASN A C 1
ATOM 1254 O O . ASN A 1 156 ? 1.518 -18.031 -12.57 1 97.38 156 ASN A O 1
ATOM 1258 N N . SER A 1 157 ? -0.607 -18.141 -11.891 1 97.5 157 SER A N 1
ATOM 1259 C CA . SER A 1 157 ? -0.86 -16.75 -12.242 1 97.5 157 SER A CA 1
ATOM 1260 C C . SER A 1 157 ? -0.488 -15.82 -11.094 1 97.5 157 SER A C 1
ATOM 1262 O O . SER A 1 157 ? -0.801 -14.633 -11.125 1 97.5 157 SER A O 1
ATOM 1264 N N . GLY A 1 158 ? 0.196 -16.312 -10.078 1 97.69 158 GLY A N 1
ATOM 1265 C CA . GLY A 1 158 ? 0.599 -15.484 -8.953 1 97.69 158 GLY A CA 1
ATOM 1266 C C . GLY A 1 158 ? 1.702 -14.5 -9.297 1 97.69 158 GLY A C 1
ATOM 1267 O O . GLY A 1 158 ? 1.929 -13.531 -8.57 1 97.69 158 GLY A O 1
ATOM 1268 N N . ILE A 1 159 ? 2.418 -14.805 -10.359 1 98.75 159 ILE A N 1
ATOM 1269 C CA . ILE A 1 159 ? 3.389 -13.867 -10.906 1 98.75 159 ILE A CA 1
ATOM 1270 C C . ILE A 1 159 ? 3.268 -13.828 -12.43 1 98.75 159 ILE A C 1
ATOM 1272 O O . ILE A 1 159 ? 3.289 -14.875 -13.086 1 98.75 159 ILE A O 1
ATOM 1276 N N . ILE A 1 160 ? 3.105 -12.672 -12.992 1 98.88 160 ILE A N 1
ATOM 1277 C CA . ILE A 1 160 ? 3.111 -12.398 -14.422 1 98.88 160 ILE A CA 1
ATOM 1278 C C . ILE A 1 160 ? 4.109 -11.289 -14.734 1 98.88 160 ILE A C 1
ATOM 1280 O O . ILE A 1 160 ? 4.141 -10.266 -14.047 1 98.88 160 ILE A O 1
ATOM 1284 N N . ILE A 1 161 ? 4.973 -11.523 -15.648 1 98.88 161 ILE A N 1
ATOM 1285 C CA . ILE A 1 161 ? 5.844 -10.453 -16.125 1 98.88 161 ILE A CA 1
ATOM 1286 C C . ILE A 1 161 ? 5.703 -10.305 -17.641 1 98.88 161 ILE A C 1
ATOM 1288 O O . ILE A 1 161 ? 5.652 -11.305 -18.359 1 98.88 161 ILE A O 1
ATOM 1292 N N . GLY A 1 162 ? 5.562 -9.055 -18.141 1 98.75 162 GLY A N 1
ATOM 1293 C CA . GLY A 1 162 ? 5.395 -8.867 -19.578 1 98.75 162 GLY A CA 1
ATOM 1294 C C . GLY A 1 162 ? 5.477 -7.414 -20 1 98.75 162 GLY A C 1
ATOM 1295 O O . GLY A 1 162 ? 5.41 -6.516 -19.172 1 98.75 162 GLY A O 1
ATOM 1296 N N . ARG A 1 163 ? 5.684 -7.262 -21.25 1 98.5 163 ARG A N 1
ATOM 1297 C CA . ARG A 1 163 ? 5.625 -5.922 -21.828 1 98.5 163 ARG A CA 1
ATOM 1298 C C . ARG A 1 163 ? 4.184 -5.426 -21.906 1 98.5 163 ARG A C 1
ATOM 1300 O O . ARG A 1 163 ? 3.266 -6.207 -22.172 1 98.5 163 ARG A O 1
ATOM 1307 N N . VAL A 1 164 ? 4.039 -4.152 -21.75 1 98.38 164 VAL A N 1
ATOM 1308 C CA . VAL A 1 164 ? 2.719 -3.531 -21.781 1 98.38 164 VAL A CA 1
ATOM 1309 C C . VAL A 1 164 ? 2.029 -3.855 -23.109 1 98.38 164 VAL A C 1
ATOM 1311 O O . VAL A 1 164 ? 0.842 -4.188 -23.125 1 98.38 164 VAL A O 1
ATOM 1314 N N . SER A 1 165 ? 2.717 -3.83 -24.234 1 98.31 165 SER A N 1
ATOM 1315 C CA . SER A 1 165 ? 2.141 -4.133 -25.547 1 98.31 165 SER A CA 1
ATOM 1316 C C . SER A 1 165 ? 1.555 -5.539 -25.578 1 98.31 165 SER A C 1
ATOM 1318 O O . SER A 1 165 ? 0.433 -5.738 -26.047 1 98.31 165 SER A O 1
ATOM 1320 N N . ALA A 1 166 ? 2.264 -6.469 -25.125 1 98.62 166 ALA A N 1
ATOM 1321 C CA . ALA A 1 166 ? 1.82 -7.863 -25.125 1 98.62 166 ALA A CA 1
ATOM 1322 C C . ALA A 1 166 ? 0.65 -8.07 -24.156 1 98.62 166 ALA A C 1
ATOM 1324 O O . ALA A 1 166 ? -0.28 -8.82 -24.469 1 98.62 166 ALA A O 1
ATOM 1325 N N . LEU A 1 167 ? 0.709 -7.414 -23 1 98.81 167 LEU A N 1
ATOM 1326 C CA . LEU A 1 167 ? -0.376 -7.527 -22.031 1 98.81 167 LEU A CA 1
ATOM 1327 C C . LEU A 1 167 ? -1.659 -6.91 -22.594 1 98.81 167 LEU A C 1
ATOM 1329 O O . LEU A 1 167 ? -2.75 -7.441 -22.359 1 98.81 167 LEU A O 1
ATOM 1333 N N . ARG A 1 168 ? -1.517 -5.816 -23.281 1 98.62 168 ARG A N 1
ATOM 1334 C CA . ARG A 1 168 ? -2.678 -5.207 -23.922 1 98.62 168 ARG A CA 1
ATOM 1335 C C . ARG A 1 168 ? -3.27 -6.141 -24.984 1 98.62 168 ARG A C 1
ATOM 1337 O O . ARG A 1 168 ? -4.492 -6.211 -25.141 1 98.62 168 ARG A O 1
ATOM 1344 N N . GLU A 1 169 ? -2.457 -6.812 -25.703 1 98.5 169 GLU A N 1
ATOM 1345 C CA . GLU A 1 169 ? -2.932 -7.781 -26.672 1 98.5 169 GLU A CA 1
ATOM 1346 C C . GLU A 1 169 ? -3.648 -8.945 -26 1 98.5 169 GLU A C 1
ATOM 1348 O O . GLU A 1 169 ? -4.629 -9.469 -26.531 1 98.5 169 GLU A O 1
ATOM 1353 N N . MET A 1 170 ? -3.178 -9.367 -24.859 1 98.56 170 MET A N 1
ATOM 1354 C CA . MET A 1 170 ? -3.785 -10.469 -24.125 1 98.56 170 MET A CA 1
ATOM 1355 C C . MET A 1 170 ? -5.137 -10.062 -23.547 1 98.56 170 MET A C 1
ATOM 1357 O O . MET A 1 170 ? -6.043 -10.891 -23.438 1 98.56 170 MET A O 1
ATOM 1361 N N . LEU A 1 171 ? -5.215 -8.734 -23.156 1 98.5 171 LEU A N 1
ATOM 1362 C CA . LEU A 1 171 ? -6.398 -8.273 -22.438 1 98.5 171 LEU A CA 1
ATOM 1363 C C . LEU A 1 171 ? -7.098 -7.152 -23.188 1 98.5 171 LEU A C 1
ATOM 1365 O O . LEU A 1 171 ? -7.34 -6.082 -22.625 1 98.5 171 LEU A O 1
ATOM 1369 N N . PRO A 1 172 ? -7.555 -7.469 -24.422 1 97.06 172 PRO A N 1
ATOM 1370 C CA . PRO A 1 172 ? -8.148 -6.398 -25.219 1 97.06 172 PRO A CA 1
ATOM 1371 C C . PRO A 1 172 ? -9.5 -5.934 -24.688 1 97.06 172 PRO A C 1
ATOM 1373 O O . PRO A 1 172 ? -9.836 -4.754 -24.797 1 97.06 172 PRO A O 1
ATOM 1376 N N . ASP A 1 173 ? -10.32 -6.926 -24.062 1 97.75 173 ASP A N 1
ATOM 1377 C CA . ASP A 1 173 ? -11.633 -6.625 -23.5 1 97.75 173 ASP A CA 1
ATOM 1378 C C . ASP A 1 173 ? -11.734 -7.102 -22.062 1 97.75 173 ASP A C 1
ATOM 1380 O O . ASP A 1 173 ? -11 -8 -21.641 1 97.75 173 ASP A O 1
ATOM 1384 N N . PRO A 1 174 ? -12.648 -6.469 -21.281 1 98 174 PRO A N 1
ATOM 1385 C CA . PRO A 1 174 ? -12.875 -6.977 -19.922 1 98 174 PRO A CA 1
ATOM 1386 C C . PRO A 1 174 ? -13.359 -8.422 -19.906 1 98 174 PRO A C 1
ATOM 1388 O O . PRO A 1 174 ? -14.008 -8.867 -20.859 1 98 174 PRO A O 1
ATOM 1391 N N . VAL A 1 175 ? -13.023 -9.117 -18.875 1 98.12 175 VAL A N 1
ATOM 1392 C CA . VAL A 1 175 ? -13.508 -10.477 -18.672 1 98.12 175 VAL A CA 1
ATOM 1393 C C . VAL A 1 175 ? -14.641 -10.477 -17.656 1 98.12 175 VAL A C 1
ATOM 1395 O O . VAL A 1 175 ? -14.914 -9.453 -17.016 1 98.12 175 VAL A O 1
ATOM 1398 N N . ASP A 1 176 ? -15.305 -11.625 -17.5 1 97.19 176 ASP A N 1
ATOM 1399 C CA . ASP A 1 176 ? -16.328 -11.75 -16.469 1 97.19 176 ASP A CA 1
ATOM 1400 C C . ASP A 1 176 ? -15.711 -11.664 -15.078 1 97.19 176 ASP A C 1
ATOM 1402 O O . ASP A 1 176 ? -14.633 -12.203 -14.836 1 97.19 176 ASP A O 1
ATOM 1406 N N . ASP A 1 177 ? -16.406 -11.008 -14.172 1 94.56 177 ASP A N 1
ATOM 1407 C CA . ASP A 1 177 ? -15.93 -10.867 -12.797 1 94.56 177 ASP A CA 1
ATOM 1408 C C . ASP A 1 177 ? -15.852 -12.227 -12.109 1 94.56 177 ASP A C 1
ATOM 1410 O O . ASP A 1 177 ? -15 -12.445 -11.25 1 94.56 177 ASP A O 1
ATOM 1414 N N . ILE A 1 178 ? -16.812 -13.062 -12.5 1 94.94 178 ILE A N 1
ATOM 1415 C CA . ILE A 1 178 ? -16.859 -14.406 -11.938 1 94.94 178 ILE A CA 1
ATOM 1416 C C . ILE A 1 178 ? -16.375 -15.414 -12.977 1 94.94 178 ILE A C 1
ATOM 1418 O O . ILE A 1 178 ? -16.969 -15.555 -14.047 1 94.94 178 ILE A O 1
ATOM 1422 N N . ILE A 1 179 ? -15.328 -16.109 -12.648 1 95.62 179 ILE A N 1
ATOM 1423 C CA . ILE A 1 179 ? -14.727 -17.109 -13.516 1 95.62 179 ILE A CA 1
ATOM 1424 C C . ILE A 1 179 ? -14.594 -18.438 -12.758 1 95.62 179 ILE A C 1
ATOM 1426 O O . ILE A 1 179 ? -13.758 -18.562 -11.859 1 95.62 179 ILE A O 1
ATOM 1430 N N . PRO A 1 180 ? -15.391 -19.391 -13.211 1 91.88 180 PRO A N 1
ATOM 1431 C CA . PRO A 1 180 ? -15.227 -20.688 -12.555 1 91.88 180 PRO A CA 1
ATOM 1432 C C . PRO A 1 180 ? -13.781 -21.188 -12.586 1 91.88 180 PRO A C 1
ATOM 1434 O O . PRO A 1 180 ? -13.172 -21.25 -13.656 1 91.88 180 PRO A O 1
ATOM 1437 N N . GLY A 1 181 ? -13.227 -21.531 -11.422 1 91.25 181 GLY A N 1
ATOM 1438 C CA . GLY A 1 181 ? -11.852 -22 -11.32 1 91.25 181 GLY A CA 1
ATOM 1439 C C . GLY A 1 181 ? -10.859 -20.875 -11.047 1 91.25 181 GLY A C 1
ATOM 1440 O O . GLY A 1 181 ? -9.648 -21.078 -11.133 1 91.25 181 GLY A O 1
ATOM 1441 N N . SER A 1 182 ? -11.266 -19.594 -10.828 1 93.44 182 SER A N 1
ATOM 1442 C CA . SER A 1 182 ? -10.453 -18.438 -10.461 1 93.44 182 SER A CA 1
ATOM 1443 C C . SER A 1 182 ? -9.922 -17.719 -11.695 1 93.44 182 SER A C 1
ATOM 1445 O O . SER A 1 182 ? -10.211 -18.109 -12.82 1 93.44 182 SER A O 1
ATOM 1447 N N . ASP A 1 183 ? -9.164 -16.703 -11.508 1 97.12 183 ASP A N 1
ATOM 1448 C CA . ASP A 1 183 ? -8.5 -15.984 -12.594 1 97.12 183 ASP A CA 1
ATOM 1449 C C . ASP A 1 183 ? -7.535 -16.891 -13.344 1 97.12 183 ASP A C 1
ATOM 1451 O O . ASP A 1 183 ? -7.395 -16.797 -14.562 1 97.12 183 ASP A O 1
ATOM 1455 N N . GLN A 1 184 ? -6.941 -17.859 -12.695 1 97.5 184 GLN A N 1
ATOM 1456 C CA . GLN A 1 184 ? -5.949 -18.734 -13.297 1 97.5 184 GLN A CA 1
ATOM 1457 C C . GLN A 1 184 ? -6.578 -19.609 -14.375 1 97.5 184 GLN A C 1
ATOM 1459 O O . GLN A 1 184 ? -5.922 -19.969 -15.359 1 97.5 184 GLN A O 1
ATOM 1464 N N . ALA A 1 185 ? -7.867 -19.953 -14.203 1 97.69 185 ALA A N 1
ATOM 1465 C CA . ALA A 1 185 ? -8.562 -20.703 -15.25 1 97.69 185 ALA A CA 1
ATOM 1466 C C . ALA A 1 185 ? -8.602 -19.906 -16.562 1 97.69 185 ALA A C 1
ATOM 1468 O O . ALA A 1 185 ? -8.438 -20.469 -17.641 1 97.69 185 ALA A O 1
ATOM 1469 N N . TRP A 1 186 ? -8.82 -18.641 -16.438 1 98.19 186 TRP A N 1
ATOM 1470 C CA . TRP A 1 186 ? -8.836 -17.797 -17.625 1 98.19 186 TRP A CA 1
ATOM 1471 C C . TRP A 1 186 ? -7.484 -17.797 -18.328 1 98.19 186 TRP A C 1
ATOM 1473 O O . TRP A 1 186 ? -7.41 -17.938 -19.547 1 98.19 186 TRP A O 1
ATOM 1483 N N . TYR A 1 187 ? -6.438 -17.75 -17.578 1 98.38 187 TYR A N 1
ATOM 1484 C CA . TYR A 1 187 ? -5.094 -17.719 -18.141 1 98.38 187 TYR A CA 1
ATOM 1485 C C . TYR A 1 187 ? -4.719 -19.062 -18.75 1 98.38 187 TYR A C 1
ATOM 1487 O O . TYR A 1 187 ? -3.996 -19.125 -19.75 1 98.38 187 TYR A O 1
ATOM 1495 N N . HIS A 1 188 ? -5.207 -20.188 -18.125 1 98.19 188 HIS A N 1
ATOM 1496 C CA . HIS A 1 188 ? -5.031 -21.5 -18.734 1 98.19 188 HIS A CA 1
ATOM 1497 C C . HIS A 1 188 ? -5.633 -21.531 -20.141 1 98.19 188 HIS A C 1
ATOM 1499 O O . HIS A 1 188 ? -5 -22.016 -21.078 1 98.19 188 HIS A O 1
ATOM 1505 N N . ARG A 1 189 ? -6.828 -21.031 -20.266 1 97.75 189 ARG A N 1
ATOM 1506 C CA . ARG A 1 189 ? -7.516 -21.031 -21.562 1 97.75 189 ARG A CA 1
ATOM 1507 C C . ARG A 1 189 ? -6.781 -20.156 -22.578 1 97.75 189 ARG A C 1
ATOM 1509 O O . ARG A 1 189 ? -6.648 -20.547 -23.734 1 97.75 189 ARG A O 1
ATOM 1516 N N . TYR A 1 190 ? -6.324 -19.016 -22.109 1 98.06 190 TYR A N 1
ATOM 1517 C CA . TYR A 1 190 ? -5.57 -18.156 -23 1 98.06 190 TYR A CA 1
ATOM 1518 C C . TYR A 1 190 ? -4.285 -18.828 -23.469 1 98.06 190 TYR A C 1
ATOM 1520 O O . TYR A 1 190 ? -3.957 -18.812 -24.656 1 98.06 190 TYR A O 1
ATOM 1528 N N . TYR A 1 191 ? -3.572 -19.406 -22.547 1 97.81 191 TYR A N 1
ATOM 1529 C CA . TYR A 1 191 ? -2.336 -20.125 -22.859 1 97.81 191 TYR A CA 1
ATOM 1530 C C . TYR A 1 191 ? -2.588 -21.234 -23.859 1 97.81 191 TYR A C 1
ATOM 1532 O O . TYR A 1 191 ? -1.841 -21.391 -24.828 1 97.81 191 TYR A O 1
ATOM 1540 N N . ALA A 1 192 ? -3.604 -22 -23.672 1 97.12 192 ALA A N 1
ATOM 1541 C CA . ALA A 1 192 ? -3.932 -23.125 -24.531 1 97.12 192 ALA A CA 1
ATOM 1542 C C . ALA A 1 192 ? -4.195 -22.672 -25.969 1 97.12 192 ALA A C 1
ATOM 1544 O O . ALA A 1 192 ? -3.857 -23.375 -26.922 1 97.12 192 ALA A O 1
ATOM 1545 N N . ALA A 1 193 ? -4.711 -21.5 -26.078 1 96.88 193 ALA A N 1
ATOM 1546 C CA . ALA A 1 193 ? -5.078 -20.984 -27.391 1 96.88 193 ALA A CA 1
ATOM 1547 C C . ALA A 1 193 ? -3.934 -20.188 -28.016 1 96.88 193 ALA A C 1
ATOM 1549 O O . ALA A 1 193 ? -3.932 -19.922 -29.219 1 96.88 193 ALA A O 1
ATOM 1550 N N . HIS A 1 194 ? -2.936 -19.781 -27.141 1 96.81 194 HIS A N 1
ATOM 1551 C CA . HIS A 1 194 ? -1.903 -18.859 -27.625 1 96.81 194 HIS A CA 1
ATOM 1552 C C . HIS A 1 194 ? -0.527 -19.266 -27.109 1 96.81 194 HIS A C 1
ATOM 1554 O O . HIS A 1 194 ? 0.196 -18.453 -26.531 1 96.81 194 HIS A O 1
ATOM 1560 N N . HIS A 1 195 ? -0.088 -20.422 -27.359 1 93.81 195 HIS A N 1
ATOM 1561 C CA . HIS A 1 195 ? 1.187 -20.953 -26.891 1 93.81 195 HIS A CA 1
ATOM 1562 C C . HIS A 1 195 ? 2.355 -20.141 -27.422 1 93.81 195 HIS A C 1
ATOM 1564 O O . HIS A 1 195 ? 3.434 -20.109 -26.828 1 93.81 195 HIS A O 1
ATOM 1570 N N . ASP A 1 196 ? 2.111 -19.469 -28.484 1 95.12 196 ASP A N 1
ATOM 1571 C CA . ASP A 1 196 ? 3.166 -18.703 -29.141 1 95.12 196 ASP A CA 1
ATOM 1572 C C . ASP A 1 196 ? 3.344 -17.328 -28.5 1 95.12 196 ASP A C 1
ATOM 1574 O O . ASP A 1 196 ? 4.352 -16.656 -28.719 1 95.12 196 ASP A O 1
ATOM 1578 N N . LYS A 1 197 ? 2.42 -16.938 -27.594 1 96.56 197 LYS A N 1
ATOM 1579 C CA . LYS A 1 197 ? 2.432 -15.57 -27.078 1 96.56 197 LYS A CA 1
ATOM 1580 C C . LYS A 1 197 ? 2.861 -15.547 -25.609 1 96.56 197 LYS A C 1
ATOM 1582 O O . LYS A 1 197 ? 3.342 -14.523 -25.125 1 96.56 197 LYS A O 1
ATOM 1587 N N . VAL A 1 198 ? 2.656 -16.641 -24.969 1 97.06 198 VAL A N 1
ATOM 1588 C CA . VAL A 1 198 ? 2.883 -16.688 -23.531 1 97.06 198 VAL A CA 1
ATOM 1589 C C . VAL A 1 198 ? 3.885 -17.797 -23.203 1 97.06 198 VAL A C 1
ATOM 1591 O O . VAL A 1 198 ? 3.793 -18.906 -23.734 1 97.06 198 VAL A O 1
ATOM 1594 N N . GLY A 1 199 ? 4.855 -17.438 -22.406 1 97.06 199 GLY A N 1
ATOM 1595 C CA . GLY A 1 199 ? 5.809 -18.422 -21.906 1 97.06 199 GLY A CA 1
ATOM 1596 C C . GLY A 1 199 ? 5.668 -18.703 -20.422 1 97.06 199 GLY A C 1
ATOM 1597 O O . GLY A 1 199 ? 4.98 -17.969 -19.719 1 97.06 199 GLY A O 1
ATOM 1598 N N . LEU A 1 200 ? 6.262 -19.781 -20 1 97.88 200 LEU A N 1
ATOM 1599 C CA . LEU A 1 200 ? 6.371 -20.141 -18.594 1 97.88 200 LEU A CA 1
ATOM 1600 C C . LEU A 1 200 ? 7.828 -20.172 -18.156 1 97.88 200 LEU A C 1
ATOM 1602 O O . LEU A 1 200 ? 8.695 -20.656 -18.891 1 97.88 200 LEU A O 1
ATOM 1606 N N . ASP A 1 201 ? 8.102 -19.609 -17.031 1 97.81 201 ASP A N 1
ATOM 1607 C CA . ASP A 1 201 ? 9.445 -19.703 -16.469 1 97.81 201 ASP A CA 1
ATOM 1608 C C . ASP A 1 201 ? 9.648 -21.031 -15.758 1 97.81 201 ASP A C 1
ATOM 1610 O O . ASP A 1 201 ? 9.789 -21.078 -14.539 1 97.81 201 ASP A O 1
ATOM 1614 N N . THR A 1 202 ? 9.797 -22.078 -16.547 1 96.75 202 THR A N 1
ATOM 1615 C CA . THR A 1 202 ? 9.859 -23.438 -16.031 1 96.75 202 THR A CA 1
ATOM 1616 C C . THR A 1 202 ? 11.219 -23.719 -15.391 1 96.75 202 THR A C 1
ATOM 1618 O O . THR A 1 202 ? 11.391 -24.719 -14.695 1 96.75 202 THR A O 1
ATOM 1621 N N . ASN A 1 203 ? 12.164 -22.797 -15.562 1 96.31 203 ASN A N 1
ATOM 1622 C CA . ASN A 1 203 ? 13.492 -22.984 -14.992 1 96.31 203 ASN A CA 1
ATOM 1623 C C . ASN A 1 203 ? 13.742 -22.031 -13.828 1 96.31 203 ASN A C 1
ATOM 1625 O O . ASN A 1 203 ? 14.844 -21.984 -13.289 1 96.31 203 ASN A O 1
ATOM 1629 N N . CYS A 1 204 ? 12.789 -21.203 -13.492 1 96.69 204 CYS A N 1
ATOM 1630 C CA . CYS A 1 204 ? 12.961 -20.234 -12.414 1 96.69 204 CYS A CA 1
ATOM 1631 C C . CYS A 1 204 ? 14.141 -19.312 -12.695 1 96.69 204 CYS A C 1
ATOM 1633 O O . CYS A 1 204 ? 15 -19.125 -11.836 1 96.69 204 CYS A O 1
ATOM 1635 N N . ALA A 1 205 ? 14.102 -18.828 -13.875 1 97.38 205 ALA A N 1
ATOM 1636 C CA . ALA A 1 205 ? 15.195 -17.953 -14.281 1 97.38 205 ALA A CA 1
ATOM 1637 C C . ALA A 1 205 ? 15.008 -16.547 -13.703 1 97.38 205 ALA A C 1
ATOM 1639 O O . ALA A 1 205 ? 15.984 -15.875 -13.359 1 97.38 205 ALA A O 1
ATOM 1640 N N . VAL A 1 206 ? 13.781 -16.047 -13.656 1 98.25 206 VAL A N 1
ATOM 1641 C CA . VAL A 1 206 ? 13.453 -14.719 -13.148 1 98.25 206 VAL A CA 1
ATOM 1642 C C . VAL A 1 206 ? 12.438 -14.828 -12.023 1 98.25 206 VAL A C 1
ATOM 1644 O O . VAL A 1 206 ? 12.586 -14.188 -10.977 1 98.25 206 VAL A O 1
ATOM 1647 N N . ILE A 1 207 ? 11.367 -15.609 -12.266 1 98.62 207 ILE A N 1
ATOM 1648 C CA . ILE A 1 207 ? 10.234 -15.75 -11.352 1 98.62 207 ILE A CA 1
ATOM 1649 C C . ILE A 1 207 ? 10.039 -17.234 -11.016 1 98.62 207 ILE A C 1
ATOM 1651 O O . ILE A 1 207 ? 10.18 -18.094 -11.883 1 98.62 207 ILE A O 1
ATOM 1655 N N . CYS A 1 208 ? 9.727 -17.484 -9.742 1 97.31 208 CYS A N 1
ATOM 1656 C CA . CYS A 1 208 ? 9.719 -18.875 -9.273 1 97.31 208 CYS A CA 1
ATOM 1657 C C . CYS A 1 208 ? 8.57 -19.109 -8.297 1 97.31 208 CYS A C 1
ATOM 1659 O O . CYS A 1 208 ? 8.18 -18.188 -7.562 1 97.31 208 CYS A O 1
ATOM 1661 N N . THR A 1 209 ? 8.031 -20.281 -8.297 1 96.06 209 THR A N 1
ATOM 1662 C CA . THR A 1 209 ? 7.043 -20.734 -7.324 1 96.06 209 THR A CA 1
ATOM 1663 C C . THR A 1 209 ? 7.621 -21.812 -6.414 1 96.06 209 THR A C 1
ATOM 1665 O O . THR A 1 209 ? 8.32 -22.703 -6.883 1 96.06 209 THR A O 1
ATOM 1668 N N . ALA A 1 210 ? 7.355 -21.656 -5.129 1 91.75 210 ALA A N 1
ATOM 1669 C CA . ALA A 1 210 ? 7.703 -22.703 -4.168 1 91.75 210 ALA A CA 1
ATOM 1670 C C . ALA A 1 210 ? 6.508 -23.047 -3.291 1 91.75 210 ALA A C 1
ATOM 1672 O O . ALA A 1 210 ? 6.207 -22.344 -2.326 1 91.75 210 ALA A O 1
ATOM 1673 N N . ASN A 1 211 ? 5.688 -24 -3.514 1 78.81 211 ASN A N 1
ATOM 1674 C CA . ASN A 1 211 ? 4.445 -24.328 -2.826 1 78.81 211 ASN A CA 1
ATOM 1675 C C . ASN A 1 211 ? 4.711 -25.109 -1.543 1 78.81 211 ASN A C 1
ATOM 1677 O O . ASN A 1 211 ? 3.842 -25.203 -0.672 1 78.81 211 ASN A O 1
ATOM 1681 N N . GLY A 1 212 ? 5.812 -25.469 -1.071 1 64.5 212 GLY A N 1
ATOM 1682 C CA . GLY A 1 212 ? 6.203 -26.016 0.214 1 64.5 212 GLY A CA 1
ATOM 1683 C C . GLY A 1 212 ? 5.59 -27.375 0.49 1 64.5 212 GLY A C 1
ATOM 1684 O O . GLY A 1 212 ? 5.633 -27.859 1.621 1 64.5 212 GLY A O 1
ATOM 1685 N N . ALA A 1 213 ? 4.539 -27.922 -0.325 1 50.81 213 ALA A N 1
ATOM 1686 C CA . ALA A 1 213 ? 3.783 -29.125 0.016 1 50.81 213 ALA A CA 1
ATOM 1687 C C . ALA A 1 213 ? 4.691 -30.188 0.619 1 50.81 213 ALA A C 1
ATOM 1689 O O . ALA A 1 213 ? 4.281 -30.938 1.516 1 50.81 213 ALA A O 1
ATOM 1690 N N . ASN A 1 214 ? 5.656 -30.578 -0.022 1 48.78 214 ASN A N 1
ATOM 1691 C CA . ASN A 1 214 ? 6.348 -31.75 0.476 1 48.78 214 ASN A CA 1
ATOM 1692 C C . ASN A 1 214 ? 7.484 -31.391 1.422 1 48.78 214 ASN A C 1
ATOM 1694 O O . ASN A 1 214 ? 8.555 -32 1.386 1 48.78 214 ASN A O 1
ATOM 1698 N N . GLY A 1 215 ? 7.215 -30.453 2.488 1 48.19 215 GLY A N 1
ATOM 1699 C CA . GLY A 1 215 ? 8.289 -30.188 3.43 1 48.19 215 GLY A CA 1
ATOM 1700 C C . GLY A 1 215 ? 9.406 -29.344 2.836 1 48.19 215 GLY A C 1
ATOM 1701 O O . GLY A 1 215 ? 9.203 -28.656 1.834 1 48.19 215 GLY A O 1
ATOM 1702 N N . PRO A 1 216 ? 10.672 -29.266 3.598 1 51.28 216 PRO A N 1
ATOM 1703 C CA . PRO A 1 216 ? 11.883 -28.547 3.201 1 51.28 216 PRO A CA 1
ATOM 1704 C C . PRO A 1 216 ? 12.211 -28.719 1.718 1 51.28 216 PRO A C 1
ATOM 1706 O O . PRO A 1 216 ? 13.062 -28 1.188 1 51.28 216 PRO A O 1
ATOM 1709 N N . GLU A 1 217 ? 11.516 -29.469 1.134 1 66.12 217 GLU A N 1
ATOM 1710 C CA . GLU A 1 217 ? 12.07 -29.703 -0.196 1 66.12 217 GLU A CA 1
ATOM 1711 C C . GLU A 1 217 ? 11.352 -28.875 -1.254 1 66.12 217 GLU A C 1
ATOM 1713 O O . GLU A 1 217 ? 11.109 -29.359 -2.365 1 66.12 217 GLU A O 1
ATOM 1718 N N . ASP A 1 218 ? 11.031 -27.609 -0.945 1 79.44 218 ASP A N 1
ATOM 1719 C CA . ASP A 1 218 ? 10.344 -26.797 -1.943 1 79.44 218 ASP A CA 1
ATOM 1720 C C . ASP A 1 218 ? 11.297 -26.359 -3.047 1 79.44 218 ASP A C 1
ATOM 1722 O O . ASP A 1 218 ? 10.93 -25.547 -3.902 1 79.44 218 ASP A O 1
ATOM 1726 N N . GLY A 1 219 ? 12.508 -26.828 -3.057 1 86.19 219 GLY A N 1
ATOM 1727 C CA . GLY A 1 219 ? 13.461 -26.688 -4.148 1 86.19 219 GLY A CA 1
ATOM 1728 C C . GLY A 1 219 ? 14.219 -25.375 -4.117 1 86.19 219 GLY A C 1
ATOM 1729 O O . GLY A 1 219 ? 15.023 -25.094 -5.012 1 86.19 219 GLY A O 1
ATOM 1730 N N . VAL A 1 220 ? 13.93 -24.516 -3.002 1 91.19 220 VAL A N 1
ATOM 1731 C CA . VAL A 1 220 ? 14.648 -23.25 -2.967 1 91.19 220 VAL A CA 1
ATOM 1732 C C . VAL A 1 220 ? 15.375 -23.094 -1.635 1 91.19 220 VAL A C 1
ATOM 1734 O O . VAL A 1 220 ? 14.945 -23.656 -0.62 1 91.19 220 VAL A O 1
ATOM 1737 N N . GLU A 1 221 ? 16.484 -22.469 -1.664 1 93.06 221 GLU A N 1
ATOM 1738 C CA . GLU A 1 221 ? 17.297 -22.172 -0.484 1 93.06 221 GLU A CA 1
ATOM 1739 C C . GLU A 1 221 ? 17.875 -20.766 -0.559 1 93.06 221 GLU A C 1
ATOM 1741 O O . GLU A 1 221 ? 17.906 -20.156 -1.631 1 93.06 221 GLU A O 1
ATOM 1746 N N . LEU A 1 222 ? 18.203 -20.234 0.593 1 95.19 222 LEU A N 1
ATOM 1747 C CA . LEU A 1 222 ? 18.859 -18.922 0.642 1 95.19 222 LEU A CA 1
ATOM 1748 C C . LEU A 1 222 ? 20.375 -19.062 0.561 1 95.19 222 LEU A C 1
ATOM 1750 O O . LEU A 1 222 ? 20.969 -19.828 1.31 1 95.19 222 LEU A O 1
ATOM 1754 N N . HIS A 1 223 ? 20.984 -18.453 -0.38 1 96.62 223 HIS A N 1
ATOM 1755 C CA . HIS A 1 223 ? 22.422 -18.188 -0.434 1 96.62 223 HIS A CA 1
ATOM 1756 C C . HIS A 1 223 ? 22.734 -16.75 -0.052 1 96.62 223 HIS A C 1
ATOM 1758 O O . HIS A 1 223 ? 22.812 -15.867 -0.918 1 96.62 223 HIS A O 1
ATOM 1764 N N . GLY A 1 224 ? 23 -16.562 1.307 1 95.56 224 GLY A N 1
ATOM 1765 C CA . GLY A 1 224 ? 22.984 -15.188 1.77 1 95.56 224 GLY A CA 1
ATOM 1766 C C . GLY A 1 224 ? 21.625 -14.531 1.631 1 95.56 224 GLY A C 1
ATOM 1767 O O . GLY A 1 224 ? 20.625 -15.031 2.158 1 95.56 224 GLY A O 1
ATOM 1768 N N . ARG A 1 225 ? 21.578 -13.508 0.836 1 96.44 225 ARG A N 1
ATOM 1769 C CA . ARG A 1 225 ? 20.312 -12.797 0.676 1 96.44 225 ARG A CA 1
ATOM 1770 C C . ARG A 1 225 ? 19.688 -13.094 -0.683 1 96.44 225 ARG A C 1
ATOM 1772 O O . ARG A 1 225 ? 18.703 -12.477 -1.061 1 96.44 225 ARG A O 1
ATOM 1779 N N . ARG A 1 226 ? 20.266 -14.094 -1.354 1 96.75 226 ARG A N 1
ATOM 1780 C CA . ARG A 1 226 ? 19.75 -14.469 -2.668 1 96.75 226 ARG A CA 1
ATOM 1781 C C . ARG A 1 226 ? 18.969 -15.766 -2.6 1 96.75 226 ARG A C 1
ATOM 1783 O O . ARG A 1 226 ? 19.266 -16.641 -1.774 1 96.75 226 ARG A O 1
ATOM 1790 N N . LEU A 1 227 ? 18.031 -15.805 -3.469 1 96.75 227 LEU A N 1
ATOM 1791 C CA . LEU A 1 227 ? 17.25 -17.031 -3.609 1 96.75 227 LEU A CA 1
ATOM 1792 C C . LEU A 1 227 ? 17.891 -17.969 -4.629 1 96.75 227 LEU A C 1
ATOM 1794 O O . LEU A 1 227 ? 18.219 -17.547 -5.738 1 96.75 227 LEU A O 1
ATOM 1798 N N . PHE A 1 228 ? 18.078 -19.203 -4.191 1 96.75 228 PHE A N 1
ATOM 1799 C CA . PHE A 1 228 ? 18.688 -20.219 -5.055 1 96.75 228 PHE A CA 1
ATOM 1800 C C . PHE A 1 228 ? 17.719 -21.375 -5.289 1 96.75 228 PHE A C 1
ATOM 1802 O O . PHE A 1 228 ? 17.156 -21.922 -4.34 1 96.75 228 PHE A O 1
ATOM 1809 N N . ASN A 1 229 ? 17.484 -21.656 -6.555 1 95.25 229 ASN A N 1
ATOM 1810 C CA . ASN A 1 229 ? 16.75 -22.859 -6.898 1 95.25 229 ASN A CA 1
ATOM 1811 C C . ASN A 1 229 ? 17.688 -24.062 -7.047 1 95.25 229 ASN A C 1
ATOM 1813 O O . ASN A 1 229 ? 18.516 -24.094 -7.953 1 95.25 229 ASN A O 1
ATOM 1817 N N . VAL A 1 230 ? 17.469 -25.031 -6.285 1 92.44 230 VAL A N 1
ATOM 1818 C CA . VAL A 1 230 ? 18.406 -26.141 -6.168 1 92.44 230 VAL A CA 1
ATOM 1819 C C . VAL A 1 230 ? 18.297 -27.047 -7.395 1 92.44 230 VAL A C 1
ATOM 1821 O O . VAL A 1 230 ? 19.281 -27.641 -7.824 1 92.44 230 VAL A O 1
ATOM 1824 N N . ASP A 1 231 ? 17.156 -27.156 -7.934 1 91.5 231 ASP A N 1
ATOM 1825 C CA . ASP A 1 231 ? 16.906 -28.062 -9.055 1 91.5 231 ASP A CA 1
ATOM 1826 C C . ASP A 1 231 ? 17.453 -27.484 -10.359 1 91.5 231 ASP A C 1
ATOM 1828 O O . ASP A 1 231 ? 18 -28.203 -11.188 1 91.5 231 ASP A O 1
ATOM 1832 N N . THR A 1 232 ? 17.328 -26.172 -10.531 1 94.31 232 THR A N 1
ATOM 1833 C CA . THR A 1 232 ? 17.656 -25.562 -11.812 1 94.31 232 THR A CA 1
ATOM 1834 C C . THR A 1 232 ? 19.016 -24.844 -11.734 1 94.31 232 THR A C 1
ATOM 1836 O O . THR A 1 232 ? 19.594 -24.5 -12.758 1 94.31 232 THR A O 1
ATOM 1839 N N . GLY A 1 233 ? 19.469 -24.594 -10.562 1 95.5 233 GLY A N 1
ATOM 1840 C CA . GLY A 1 233 ? 20.734 -23.891 -10.383 1 95.5 233 GLY A CA 1
ATOM 1841 C C . GLY A 1 233 ? 20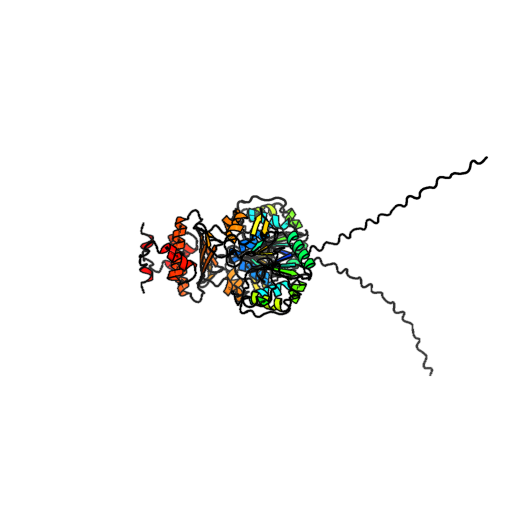.641 -22.422 -10.695 1 95.5 233 GLY A C 1
ATOM 1842 O O . GLY A 1 233 ? 21.656 -21.766 -10.977 1 95.5 233 GLY A O 1
ATOM 1843 N N . THR A 1 234 ? 19.438 -21.891 -10.68 1 97.06 234 THR A N 1
ATOM 1844 C CA . THR A 1 234 ? 19.234 -20.484 -11.031 1 97.06 234 THR A CA 1
ATOM 1845 C C . THR A 1 234 ? 19 -19.641 -9.773 1 97.06 234 THR A C 1
ATOM 1847 O O . THR A 1 234 ? 18.828 -20.188 -8.68 1 97.06 234 THR A O 1
ATOM 1850 N N . TYR A 1 235 ? 19.062 -18.297 -9.938 1 97.75 235 TYR A N 1
ATOM 1851 C CA . TYR A 1 235 ? 18.812 -17.328 -8.883 1 97.75 235 TYR A CA 1
ATOM 1852 C C . TYR A 1 235 ? 17.641 -16.422 -9.242 1 97.75 235 TYR A C 1
ATOM 1854 O O . TYR A 1 235 ? 17.828 -15.258 -9.617 1 97.75 235 TYR A O 1
ATOM 1862 N N . PRO A 1 236 ? 16.438 -16.922 -9.086 1 98.31 236 PRO A N 1
ATOM 1863 C CA . PRO A 1 236 ? 15.289 -16.094 -9.453 1 98.31 236 PRO A CA 1
ATOM 1864 C C . PRO A 1 236 ? 15.148 -14.852 -8.586 1 98.31 236 PRO A C 1
ATOM 1866 O O . PRO A 1 236 ? 15.516 -14.875 -7.406 1 98.31 236 PRO A O 1
ATOM 1869 N N . SER A 1 237 ? 14.523 -13.805 -9.117 1 98.62 237 SER A N 1
ATOM 1870 C CA . SER A 1 237 ? 14.391 -12.508 -8.445 1 98.62 237 SER A CA 1
ATOM 1871 C C . SER A 1 237 ? 13.07 -12.414 -7.691 1 98.62 237 SER A C 1
ATOM 1873 O O . SER A 1 237 ? 12.891 -11.523 -6.855 1 98.62 237 SER A O 1
ATOM 1875 N N . VAL A 1 238 ? 12.148 -13.242 -8.008 1 98.81 238 VAL A N 1
ATOM 1876 C CA . VAL A 1 238 ? 10.82 -13.164 -7.41 1 98.81 238 VAL A CA 1
ATOM 1877 C C . VAL A 1 238 ? 10.344 -14.562 -7.02 1 98.81 238 VAL A C 1
ATOM 1879 O O . VAL A 1 238 ? 10.438 -15.5 -7.816 1 98.81 238 VAL A O 1
ATOM 1882 N N . LEU A 1 239 ? 9.82 -14.695 -5.809 1 98.12 239 LEU A N 1
ATOM 1883 C CA . LEU A 1 239 ? 9.375 -15.992 -5.305 1 98.12 239 LEU A CA 1
ATOM 1884 C C . LEU A 1 239 ? 7.914 -15.938 -4.867 1 98.12 239 LEU A C 1
ATOM 1886 O O . LEU A 1 239 ? 7.535 -15.07 -4.074 1 98.12 239 LEU A O 1
ATOM 1890 N N . HIS A 1 240 ? 7.145 -16.734 -5.418 1 97.81 240 HIS A N 1
ATOM 1891 C CA . HIS A 1 240 ? 5.75 -16.953 -5.039 1 97.81 240 HIS A CA 1
ATOM 1892 C C . HIS A 1 240 ? 5.594 -18.219 -4.195 1 97.81 240 HIS A C 1
ATOM 1894 O O . HIS A 1 240 ? 6.066 -19.281 -4.582 1 97.81 240 HIS A O 1
ATOM 1900 N N . LEU A 1 241 ? 4.918 -18.125 -3.018 1 94.44 241 LEU A N 1
ATOM 1901 C CA . LEU A 1 241 ? 4.75 -19.25 -2.111 1 94.44 241 LEU A CA 1
ATOM 1902 C C . LEU A 1 241 ? 3.271 -19.562 -1.894 1 94.44 241 LEU A C 1
ATOM 1904 O O . LEU A 1 241 ? 2.76 -19.422 -0.782 1 94.44 241 LEU A O 1
ATOM 1908 N N . PRO A 1 242 ? 2.621 -20.125 -2.861 1 91.19 242 PRO A N 1
ATOM 1909 C CA . PRO A 1 242 ? 1.2 -20.453 -2.721 1 91.19 242 PRO A CA 1
ATOM 1910 C C . PRO A 1 242 ? 0.965 -21.719 -1.899 1 91.19 242 PRO A C 1
ATOM 1912 O O . PRO A 1 242 ? 1.911 -22.453 -1.608 1 91.19 242 PRO A O 1
ATOM 1915 N N . GLY A 1 243 ? -0.272 -21.984 -1.48 1 83.81 243 GLY A N 1
ATOM 1916 C CA . GLY A 1 243 ? -0.647 -23.219 -0.804 1 83.81 243 GLY A CA 1
ATOM 1917 C C . GLY A 1 243 ? 0.125 -23.453 0.48 1 83.81 243 GLY A C 1
ATOM 1918 O O . GLY A 1 243 ? 0.174 -22.578 1.35 1 83.81 243 GLY A O 1
ATOM 1919 N N . PRO A 1 244 ? 0.769 -24.594 0.481 1 74.38 244 PRO A N 1
ATOM 1920 C CA . PRO A 1 244 ? 1.531 -24.891 1.694 1 74.38 244 PRO A CA 1
ATOM 1921 C C . PRO A 1 244 ? 2.658 -23.891 1.947 1 74.38 244 PRO A C 1
ATOM 1923 O O . PRO A 1 244 ? 3.201 -23.844 3.055 1 74.38 244 PRO A O 1
ATOM 1926 N N . GLY A 1 245 ? 2.982 -23.203 0.97 1 73.56 245 GLY A N 1
ATOM 1927 C CA . GLY A 1 245 ? 4.012 -22.188 1.139 1 73.56 245 GLY A CA 1
ATOM 1928 C C . GLY A 1 245 ? 3.607 -21.094 2.1 1 73.56 245 GLY A C 1
ATOM 1929 O O . GLY A 1 245 ? 4.465 -20.422 2.684 1 73.56 245 GLY A O 1
ATOM 1930 N N . HIS A 1 246 ? 2.273 -20.906 2.236 1 74.19 246 HIS A N 1
ATOM 1931 C CA . HIS A 1 246 ? 1.858 -19.844 3.156 1 74.19 246 HIS A CA 1
ATOM 1932 C C . HIS A 1 246 ? 0.773 -20.344 4.105 1 74.19 246 HIS A C 1
ATOM 1934 O O . HIS A 1 246 ? 0.161 -19.547 4.824 1 74.19 246 HIS A O 1
ATOM 1940 N N . TRP A 1 247 ? 0.562 -21.656 4.078 1 75.31 247 TRP A N 1
ATOM 1941 C CA . TRP A 1 247 ? -0.382 -22.234 5.035 1 75.31 247 TRP A CA 1
ATOM 1942 C C . TRP A 1 247 ? 0.291 -22.484 6.379 1 75.31 247 TRP A C 1
ATOM 1944 O O . TRP A 1 247 ? 1.441 -22.922 6.434 1 75.31 247 TRP A O 1
ATOM 1954 N N . PRO A 1 248 ? -0.515 -22.172 7.414 1 73.12 248 PRO A N 1
ATOM 1955 C CA . PRO A 1 248 ? 0.057 -22.422 8.734 1 73.12 248 PRO A CA 1
ATOM 1956 C C . PRO A 1 248 ? 0.329 -23.906 8.992 1 73.12 248 PRO A C 1
ATOM 1958 O O . PRO A 1 248 ? -0.46 -24.766 8.586 1 73.12 248 PRO A O 1
ATOM 1961 N N . ALA A 1 249 ? 1.515 -24.172 9.523 1 68.75 249 ALA A N 1
ATOM 1962 C CA . ALA A 1 249 ? 1.906 -25.531 9.914 1 68.75 249 ALA A CA 1
ATOM 1963 C C . ALA A 1 249 ? 2.695 -25.5 11.219 1 68.75 249 ALA A C 1
ATOM 1965 O O . ALA A 1 249 ? 3.416 -24.547 11.508 1 68.75 249 ALA A O 1
ATOM 1966 N N . PHE A 1 250 ? 2.461 -26.469 11.977 1 61.88 250 PHE A N 1
ATOM 1967 C CA . PHE A 1 250 ? 3.219 -26.578 13.219 1 61.88 250 PHE A CA 1
ATOM 1968 C C . PHE A 1 250 ? 4.625 -27.109 12.953 1 61.88 250 PHE A C 1
ATOM 1970 O O . PHE A 1 250 ? 4.797 -28.109 12.258 1 61.88 250 PHE A O 1
ATOM 1977 N N . LYS A 1 251 ? 5.547 -26.297 13.328 1 63.19 251 LYS A N 1
ATOM 1978 C CA . LYS A 1 251 ? 6.945 -26.719 13.312 1 63.19 251 LYS A CA 1
ATOM 1979 C C . LYS A 1 251 ? 7.566 -26.609 14.703 1 63.19 251 LYS A C 1
ATOM 1981 O O . LYS A 1 251 ? 7.688 -25.516 15.25 1 63.19 251 LYS A O 1
ATOM 1986 N N . ASN A 1 252 ? 7.992 -27.703 15.203 1 62.44 252 ASN A N 1
ATOM 1987 C CA . ASN A 1 252 ? 8.555 -27.75 16.547 1 62.44 252 ASN A CA 1
ATOM 1988 C C . ASN A 1 252 ? 7.637 -27.078 17.562 1 62.44 252 ASN A C 1
ATOM 1990 O O . ASN A 1 252 ? 8.086 -26.266 18.375 1 62.44 252 ASN A O 1
ATOM 1994 N N . GLY A 1 253 ? 6.398 -27.281 17.359 1 55.97 253 GLY A N 1
ATOM 1995 C CA . GLY A 1 253 ? 5.414 -26.812 18.328 1 55.97 253 GLY A CA 1
ATOM 1996 C C . GLY A 1 253 ? 5 -25.375 18.1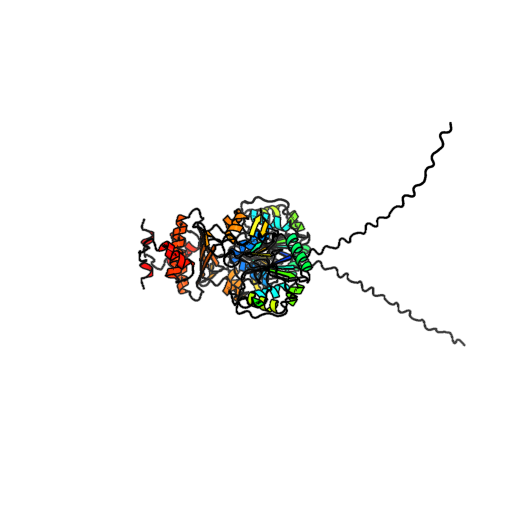09 1 55.97 253 GLY A C 1
ATOM 1997 O O . GLY A 1 253 ? 4.164 -24.844 18.844 1 55.97 253 GLY A O 1
ATOM 1998 N N . VAL A 1 254 ? 5.648 -24.828 17.141 1 61.34 254 VAL A N 1
ATOM 1999 C CA . VAL A 1 254 ? 5.316 -23.438 16.891 1 61.34 254 VAL A CA 1
ATOM 2000 C C . VAL A 1 254 ? 4.617 -23.312 15.539 1 61.34 254 VAL A C 1
ATOM 2002 O O . VAL A 1 254 ? 5.039 -23.922 14.555 1 61.34 254 VAL A O 1
ATOM 2005 N N . LEU A 1 255 ? 3.49 -22.672 15.586 1 68.19 255 LEU A N 1
ATOM 2006 C CA . LEU A 1 255 ? 2.779 -22.406 14.336 1 68.19 255 LEU A CA 1
ATOM 2007 C C . LEU A 1 255 ? 3.537 -21.391 13.484 1 68.19 255 LEU A C 1
ATOM 2009 O O . LEU A 1 255 ? 3.975 -20.359 13.984 1 68.19 255 LEU A O 1
ATOM 2013 N N . SER A 1 256 ? 3.836 -21.828 12.219 1 78.19 256 SER A N 1
ATOM 2014 C CA . SER A 1 256 ? 4.566 -20.953 11.305 1 78.19 256 SER A CA 1
ATOM 2015 C C . SER A 1 256 ? 4.191 -21.234 9.852 1 78.19 256 SER A C 1
ATOM 2017 O O . SER A 1 256 ? 3.332 -22.078 9.586 1 78.19 256 SER A O 1
ATOM 2019 N N . THR A 1 257 ? 4.688 -20.469 9 1 83.94 257 THR A N 1
ATOM 2020 C CA . THR A 1 257 ? 4.59 -20.703 7.562 1 83.94 257 THR A CA 1
ATOM 2021 C C . THR A 1 257 ? 5.957 -20.578 6.898 1 83.94 257 THR A C 1
ATOM 2023 O O . THR A 1 257 ? 6.859 -19.938 7.441 1 83.94 257 THR A O 1
ATOM 2026 N N . ARG A 1 258 ? 6.082 -21.25 5.773 1 88.81 258 ARG A N 1
ATOM 2027 C CA . ARG A 1 258 ? 7.348 -21.219 5.047 1 88.81 258 ARG A CA 1
ATOM 2028 C C . ARG A 1 258 ? 7.742 -19.781 4.707 1 88.81 258 ARG A C 1
ATOM 2030 O O . ARG A 1 258 ? 8.914 -19.422 4.809 1 88.81 258 ARG A O 1
ATOM 2037 N N . ILE A 1 259 ? 6.805 -18.953 4.301 1 93.06 259 ILE A N 1
ATOM 2038 C CA . ILE A 1 259 ? 7.113 -17.578 3.904 1 93.06 259 ILE A CA 1
ATOM 2039 C C . ILE A 1 259 ? 7.535 -16.781 5.129 1 93.06 259 ILE A C 1
ATOM 2041 O O . ILE A 1 259 ? 8.43 -15.93 5.043 1 93.06 259 ILE A O 1
ATOM 2045 N N . VAL A 1 260 ? 6.965 -17 6.262 1 90.81 260 VAL A N 1
ATOM 2046 C CA . VAL A 1 260 ? 7.336 -16.312 7.496 1 90.81 260 VAL A CA 1
ATOM 2047 C C . VAL A 1 260 ? 8.766 -16.688 7.875 1 90.81 260 VAL A C 1
ATOM 2049 O O . VAL A 1 260 ? 9.531 -15.828 8.336 1 90.81 260 VAL A O 1
ATOM 2052 N N . GLU A 1 261 ? 9.141 -17.875 7.672 1 89.31 261 GLU A N 1
ATOM 2053 C CA . GLU A 1 261 ? 10.484 -18.344 8 1 89.31 261 GLU A CA 1
ATOM 2054 C C . GLU A 1 261 ? 11.531 -17.672 7.117 1 89.31 261 GLU A C 1
ATOM 2056 O O . GLU A 1 261 ? 12.547 -17.188 7.617 1 89.31 261 GLU A O 1
ATOM 2061 N N . ILE A 1 262 ? 11.266 -17.703 5.855 1 93.88 262 ILE A N 1
ATOM 2062 C CA . ILE A 1 262 ? 12.195 -17.062 4.93 1 93.88 262 ILE A CA 1
ATOM 2063 C C . ILE A 1 262 ? 12.297 -15.578 5.234 1 93.88 262 ILE A C 1
ATOM 2065 O O . ILE A 1 262 ? 13.398 -15.023 5.316 1 93.88 262 ILE A O 1
ATOM 2069 N N . PHE A 1 263 ? 11.156 -14.953 5.426 1 96.25 263 PHE A N 1
ATOM 2070 C CA . PHE A 1 263 ? 11.094 -13.523 5.703 1 96.25 263 PHE A CA 1
ATOM 2071 C C . PHE A 1 263 ? 11.859 -13.188 6.977 1 96.25 263 PHE A C 1
ATOM 2073 O O . PHE A 1 263 ? 12.633 -12.227 7.012 1 96.25 263 PHE A O 1
ATOM 2080 N N . GLY A 1 264 ? 11.648 -13.945 8.055 1 94.94 264 GLY A N 1
ATOM 2081 C CA . GLY A 1 264 ? 12.328 -13.711 9.32 1 94.94 264 GLY A CA 1
ATOM 2082 C C . GLY A 1 264 ? 13.836 -13.82 9.211 1 94.94 264 GLY A C 1
ATOM 2083 O O . GLY A 1 264 ? 14.57 -13.094 9.891 1 94.94 264 GLY A O 1
ATOM 2084 N N . GLU A 1 265 ? 14.25 -14.711 8.398 1 95.62 265 GLU A N 1
ATOM 2085 C CA . GLU A 1 265 ? 15.688 -14.867 8.18 1 95.62 265 GLU A CA 1
ATOM 2086 C C . GLU A 1 265 ? 16.266 -13.672 7.438 1 95.62 265 GLU A C 1
ATOM 2088 O O . GLU A 1 265 ? 17.359 -13.195 7.773 1 95.62 265 GLU A O 1
ATOM 2093 N N . LEU A 1 266 ? 15.578 -13.172 6.496 1 97.81 266 LEU A N 1
ATOM 2094 C CA . LEU A 1 266 ? 16.062 -12.094 5.637 1 97.81 266 LEU A CA 1
ATOM 2095 C C . LEU A 1 266 ? 15.914 -10.742 6.324 1 97.81 266 LEU A C 1
ATOM 2097 O O . LEU A 1 266 ? 16.75 -9.852 6.148 1 97.81 266 LEU A O 1
ATOM 2101 N N . TYR A 1 267 ? 14.836 -10.602 7.082 1 97.56 267 TYR A N 1
ATOM 2102 C CA . TYR A 1 267 ? 14.461 -9.312 7.652 1 97.56 267 TYR A CA 1
ATOM 2103 C C . TYR A 1 267 ? 14.078 -9.461 9.125 1 97.56 267 TYR A C 1
ATOM 2105 O O . TYR A 1 267 ? 12.938 -9.195 9.5 1 97.56 267 TYR A O 1
ATOM 2113 N N . PRO A 1 268 ? 15.023 -9.742 9.977 1 96.75 268 PRO A N 1
ATOM 2114 C CA . PRO A 1 268 ? 14.695 -10.047 11.367 1 96.75 268 PRO A CA 1
ATOM 2115 C C . PRO A 1 268 ? 14.055 -8.867 12.094 1 96.75 268 PRO A C 1
ATOM 2117 O O . PRO A 1 268 ? 13.141 -9.062 12.906 1 96.75 268 PRO A O 1
ATOM 2120 N N . ALA A 1 269 ? 14.5 -7.648 11.875 1 95.62 269 ALA A N 1
ATOM 2121 C CA . ALA A 1 269 ? 13.922 -6.492 12.555 1 95.62 269 ALA A CA 1
ATOM 2122 C C . ALA A 1 269 ? 12.484 -6.25 12.109 1 95.62 269 ALA A C 1
ATOM 2124 O O . ALA A 1 269 ? 11.594 -6.023 12.93 1 95.62 269 ALA A O 1
ATOM 2125 N N . GLU A 1 270 ? 12.266 -6.332 10.789 1 96 270 GLU A N 1
ATOM 2126 C CA . GLU A 1 270 ? 10.922 -6.152 10.25 1 96 270 GLU A CA 1
ATOM 2127 C C . GLU A 1 270 ? 9.992 -7.277 10.695 1 96 270 GLU A C 1
ATOM 2129 O O . GLU A 1 270 ? 8.805 -7.051 10.945 1 96 270 GLU A O 1
ATOM 2134 N N . TYR A 1 271 ? 10.594 -8.508 10.727 1 94.44 271 TYR A N 1
ATOM 2135 C CA . TYR A 1 271 ? 9.812 -9.648 11.211 1 94.44 271 TYR A CA 1
ATOM 2136 C C . TYR A 1 271 ? 9.312 -9.398 12.633 1 94.44 271 TYR A C 1
ATOM 2138 O O . TYR A 1 271 ? 8.148 -9.648 12.938 1 94.44 271 TYR A O 1
ATOM 2146 N N . ARG A 1 272 ? 10.148 -8.945 13.516 1 91.44 272 ARG A N 1
ATOM 2147 C CA . ARG A 1 272 ? 9.781 -8.688 14.898 1 91.44 272 ARG A CA 1
ATOM 2148 C C . ARG A 1 272 ? 8.68 -7.637 14.984 1 91.44 272 ARG A C 1
ATOM 2150 O O . ARG A 1 272 ? 7.746 -7.773 15.781 1 91.44 272 ARG A O 1
ATOM 2157 N N . LYS A 1 273 ? 8.789 -6.695 14.148 1 90.62 273 LYS A N 1
ATOM 2158 C CA . LYS A 1 273 ? 7.844 -5.582 14.18 1 90.62 273 LYS A CA 1
ATOM 2159 C C . LYS A 1 273 ? 6.5 -5.988 13.578 1 90.62 273 LYS A C 1
ATOM 2161 O O . LYS A 1 273 ? 5.445 -5.66 14.125 1 90.62 273 LYS A O 1
ATOM 2166 N N . LEU A 1 274 ? 6.496 -6.73 12.508 1 92 274 LEU A N 1
ATOM 2167 C CA . LEU A 1 274 ? 5.297 -6.93 11.703 1 92 274 LEU A CA 1
ATOM 2168 C C . LEU A 1 274 ? 4.621 -8.25 12.047 1 92 274 LEU A C 1
ATOM 2170 O O . LEU A 1 274 ? 3.396 -8.367 11.977 1 92 274 LEU A O 1
ATOM 2174 N N . PHE A 1 275 ? 5.465 -9.266 12.453 1 89.75 275 PHE A N 1
ATOM 2175 C CA . PHE A 1 275 ? 4.867 -10.594 12.414 1 89.75 275 PHE A CA 1
ATOM 2176 C C . PHE A 1 275 ? 5.09 -11.336 13.727 1 89.75 275 PHE A C 1
ATOM 2178 O O . PHE A 1 275 ? 4.438 -12.344 13.992 1 89.75 275 PHE A O 1
ATOM 2185 N N . ASP A 1 276 ? 6 -10.859 14.477 1 84.94 276 ASP A N 1
ATOM 2186 C CA . ASP A 1 276 ? 6.191 -11.477 15.781 1 84.94 276 ASP A CA 1
ATOM 2187 C C . ASP A 1 276 ? 5.195 -10.922 16.797 1 84.94 276 ASP A C 1
ATOM 2189 O O . ASP A 1 276 ? 5.594 -10.312 17.797 1 84.94 276 ASP A O 1
ATOM 2193 N N . VAL A 1 277 ? 3.92 -11.203 16.5 1 79.81 277 VAL A N 1
ATOM 2194 C CA . VAL A 1 277 ? 2.879 -10.594 17.328 1 79.81 277 VAL A CA 1
ATOM 2195 C C . VAL A 1 277 ? 1.701 -11.555 17.469 1 79.81 277 VAL A C 1
ATOM 2197 O O . VAL A 1 277 ? 1.357 -12.273 16.516 1 79.81 277 VAL A O 1
ATOM 2200 N N . TYR A 1 278 ? 1.171 -11.594 18.625 1 72 278 TYR A N 1
ATOM 2201 C CA . TYR A 1 278 ? -0.14 -12.148 18.938 1 72 278 TYR A CA 1
ATOM 2202 C C . TYR A 1 278 ? -1.123 -11.047 19.312 1 72 278 TYR A C 1
ATOM 2204 O O . TYR A 1 278 ? -0.955 -10.375 20.328 1 72 278 TYR A O 1
ATOM 2212 N N . GLU A 1 279 ? -2.15 -10.922 18.453 1 75.69 279 GLU A N 1
ATOM 2213 C CA . GLU A 1 279 ? -2.932 -9.703 18.594 1 75.69 279 GLU A CA 1
ATOM 2214 C C . GLU A 1 279 ? -4.43 -9.992 18.578 1 75.69 279 GLU A C 1
ATOM 2216 O O . GLU A 1 279 ? -4.895 -10.805 17.766 1 75.69 279 GLU A O 1
ATOM 2221 N N . PHE A 1 280 ? -5.094 -9.422 19.578 1 68.56 280 PHE A N 1
ATOM 2222 C CA . PHE A 1 280 ? -6.547 -9.312 19.578 1 68.56 280 PHE A CA 1
ATOM 2223 C C . PHE A 1 280 ? -6.984 -7.891 19.25 1 68.56 280 PHE A C 1
ATOM 2225 O O . PHE A 1 280 ? -6.406 -6.926 19.766 1 68.56 280 PHE A O 1
ATOM 2232 N N . SER A 1 281 ? -7.906 -7.875 18.266 1 74.69 281 SER A N 1
ATOM 2233 C CA . SER A 1 281 ? -8.297 -6.516 17.906 1 74.69 281 SER A CA 1
ATOM 2234 C C . SER A 1 281 ? -9.805 -6.398 17.734 1 74.69 281 SER A C 1
ATOM 2236 O O . SER A 1 281 ? -10.469 -7.352 17.312 1 74.69 281 SER A O 1
ATOM 2238 N N . LEU A 1 282 ? -10.328 -5.312 18.203 1 68.06 282 LEU A N 1
ATOM 2239 C CA . LEU A 1 282 ? -11.68 -4.852 17.922 1 68.06 282 LEU A CA 1
ATOM 2240 C C . LEU A 1 282 ? -11.664 -3.621 17.016 1 68.06 282 LEU A C 1
ATOM 2242 O O . LEU A 1 282 ? -11.023 -2.619 17.344 1 68.06 282 LEU A O 1
ATOM 2246 N N . ARG A 1 283 ? -12.422 -3.826 15.898 1 75.25 283 ARG A N 1
ATOM 2247 C CA . ARG A 1 283 ? -12.344 -2.764 14.898 1 75.25 283 ARG A CA 1
ATOM 2248 C C . ARG A 1 283 ? -13.734 -2.289 14.492 1 75.25 283 ARG A C 1
ATOM 2250 O O . ARG A 1 283 ? -14.617 -3.104 14.234 1 75.25 283 ARG A O 1
ATOM 2257 N N . LEU A 1 284 ? -13.938 -0.963 14.711 1 72.75 284 LEU A N 1
ATOM 2258 C CA . LEU A 1 284 ? -14.977 -0.245 13.984 1 72.75 284 LEU A CA 1
ATOM 2259 C C . LEU A 1 284 ? -14.406 0.461 12.766 1 72.75 284 LEU A C 1
ATOM 2261 O O . LEU A 1 284 ? -13.68 1.445 12.891 1 72.75 284 LEU A O 1
ATOM 2265 N N . GLY A 1 285 ? -14.789 -0.018 11.633 1 76.5 285 GLY A N 1
ATOM 2266 C CA . GLY A 1 285 ? -14.156 0.387 10.391 1 76.5 285 GLY A CA 1
ATOM 2267 C C . GLY A 1 285 ? -13.992 1.89 10.266 1 76.5 285 GLY A C 1
ATOM 2268 O O . GLY A 1 285 ? -14.969 2.637 10.359 1 76.5 285 GLY A O 1
ATOM 2269 N N . GLY A 1 286 ? -12.695 2.307 10.062 1 77.44 286 GLY A N 1
ATOM 2270 C CA . GLY A 1 286 ? -12.367 3.705 9.844 1 77.44 286 GLY A CA 1
ATOM 2271 C C . GLY A 1 286 ? -12.531 4.562 11.078 1 77.44 286 GLY A C 1
ATOM 2272 O O . GLY A 1 286 ? -12.25 5.762 11.055 1 77.44 286 GLY A O 1
ATOM 2273 N N . VAL A 1 287 ? -12.977 4.059 12.117 1 71.94 287 VAL A N 1
ATOM 2274 C CA . VAL A 1 287 ? -13.336 4.863 13.281 1 71.94 287 VAL A CA 1
ATOM 2275 C C . VAL A 1 287 ? -12.484 4.445 14.484 1 71.94 287 VAL A C 1
ATOM 2277 O O . VAL A 1 287 ? -11.852 5.289 15.125 1 71.94 287 VAL A O 1
ATOM 2280 N N . LEU A 1 288 ? -12.516 3.186 14.703 1 67.94 288 LEU A N 1
ATOM 2281 C CA . LEU A 1 288 ? -11.812 2.668 15.875 1 67.94 288 LEU A CA 1
ATOM 2282 C C . LEU A 1 288 ? -11.062 1.385 15.539 1 67.94 288 LEU A C 1
ATOM 2284 O O . LEU A 1 288 ? -11.578 0.533 14.812 1 67.94 288 LEU A O 1
ATOM 2288 N N . ASN A 1 289 ? -9.797 1.358 15.93 1 70.44 289 ASN A N 1
ATOM 2289 C CA . ASN A 1 289 ? -9.008 0.131 15.852 1 70.44 289 ASN A CA 1
ATOM 2290 C C . ASN A 1 289 ? -8.242 -0.121 17.156 1 70.44 289 ASN A C 1
ATOM 2292 O O . ASN A 1 289 ? -7.16 0.43 17.359 1 70.44 289 ASN A O 1
ATOM 2296 N N . ASN A 1 290 ? -8.852 -0.87 18 1 60.69 290 ASN A N 1
ATOM 2297 C CA . ASN A 1 290 ? -8.219 -1.222 19.266 1 60.69 290 ASN A CA 1
ATOM 2298 C C . ASN A 1 290 ? -7.48 -2.555 19.188 1 60.69 290 ASN A C 1
ATOM 2300 O O . ASN A 1 290 ? -8.102 -3.604 19 1 60.69 290 ASN A O 1
ATOM 2304 N N . LYS A 1 291 ? -6.152 -2.404 19.172 1 66.69 291 LYS A N 1
ATOM 2305 C CA . LYS A 1 291 ? -5.305 -3.59 19.078 1 66.69 291 LYS A CA 1
ATOM 2306 C C . LYS A 1 291 ? -4.613 -3.885 20.406 1 66.69 291 LYS A C 1
ATOM 2308 O O . LYS A 1 291 ? -4.137 -2.969 21.078 1 66.69 291 LYS A O 1
ATOM 2313 N N . HIS A 1 292 ? -4.75 -5.07 20.812 1 59.97 292 HIS A N 1
ATOM 2314 C CA . HIS A 1 292 ? -4.031 -5.523 22 1 59.97 292 HIS A CA 1
ATOM 2315 C C . HIS A 1 292 ? -3.111 -6.695 21.672 1 59.97 292 HIS A C 1
ATOM 2317 O O . HIS A 1 292 ? -3.564 -7.711 21.141 1 59.97 292 HIS A O 1
ATOM 2323 N N . GLY A 1 293 ? -1.863 -6.359 21.656 1 59.97 293 GLY A N 1
ATOM 2324 C CA . GLY A 1 293 ? -0.908 -7.379 21.25 1 59.97 293 GLY A CA 1
ATOM 2325 C C . GLY A 1 293 ? -0.081 -7.91 22.406 1 59.97 293 GLY A C 1
ATOM 2326 O O . GLY A 1 293 ? 0.147 -7.203 23.391 1 59.97 293 GLY A O 1
ATOM 2327 N N . LEU A 1 294 ? -0.023 -9.289 22.453 1 58.97 294 LEU A N 1
ATOM 2328 C CA . LEU A 1 294 ? 0.964 -9.938 23.297 1 58.97 294 LEU A CA 1
ATOM 2329 C C . LEU A 1 294 ? 2.197 -10.336 22.5 1 58.97 294 LEU A C 1
ATOM 2331 O O . LEU A 1 294 ? 2.096 -10.664 21.312 1 58.97 294 LEU A O 1
ATOM 2335 N N . ARG A 1 295 ? 3.33 -9.914 23.094 1 57.53 295 ARG A N 1
ATOM 2336 C CA . ARG A 1 295 ? 4.551 -10.383 22.438 1 57.53 295 ARG A CA 1
ATOM 2337 C C . ARG A 1 295 ? 4.918 -11.781 22.906 1 57.53 295 ARG A C 1
ATOM 2339 O O . ARG A 1 295 ? 4.402 -12.258 23.922 1 57.53 295 ARG A O 1
ATOM 2346 N N . SER A 1 296 ? 5.625 -12.539 22.016 1 51.91 296 SER A N 1
ATOM 2347 C CA . SER A 1 296 ? 6 -13.938 22.219 1 51.91 296 SER A CA 1
ATOM 2348 C C . SER A 1 296 ? 6.523 -14.172 23.625 1 51.91 296 SER A C 1
ATOM 2350 O O . SER A 1 296 ? 6.375 -15.266 24.172 1 51.91 296 SER A O 1
ATOM 2352 N N . ASP A 1 297 ? 7.125 -13.102 24.188 1 50.31 297 ASP A N 1
ATOM 2353 C CA . ASP A 1 297 ? 7.684 -13.375 25.516 1 50.31 297 ASP A CA 1
ATOM 2354 C C . ASP A 1 297 ? 6.582 -13.547 26.547 1 50.31 297 ASP A C 1
ATOM 2356 O O . ASP A 1 297 ? 6.84 -13.984 27.672 1 50.31 297 ASP A O 1
ATOM 2360 N N . GLN A 1 298 ? 5.465 -13.273 26.125 1 51.5 298 GLN A N 1
ATOM 2361 C CA . GLN A 1 298 ? 4.34 -13.469 27.031 1 51.5 298 GLN A CA 1
ATOM 2362 C C . GLN A 1 298 ? 3.539 -14.711 26.656 1 51.5 298 GLN A C 1
ATOM 2364 O O . GLN A 1 298 ? 2.309 -14.664 26.562 1 51.5 298 GLN A O 1
ATOM 2369 N N . LYS A 1 299 ? 4.188 -15.75 26.391 1 48.16 299 LYS A N 1
ATOM 2370 C CA . LYS A 1 299 ? 3.76 -17.016 25.812 1 48.16 299 LYS A CA 1
ATOM 2371 C C . LYS A 1 299 ? 2.578 -17.594 26.594 1 48.16 299 LYS A C 1
ATOM 2373 O O . LYS A 1 299 ? 1.613 -18.078 25.984 1 48.16 299 LYS A O 1
ATOM 2378 N N . ARG A 1 300 ? 2.801 -17.578 27.875 1 49.91 300 ARG A N 1
ATOM 2379 C CA . ARG A 1 300 ? 1.753 -18.188 28.688 1 49.91 300 ARG A CA 1
ATOM 2380 C C . ARG A 1 300 ? 0.413 -17.5 28.469 1 49.91 300 ARG A C 1
ATOM 2382 O O . ARG A 1 300 ? -0.623 -18.156 28.359 1 49.91 300 ARG A O 1
ATOM 2389 N N . ALA A 1 301 ? 0.479 -16.281 28.484 1 49.75 301 ALA A N 1
ATOM 2390 C CA . ALA A 1 301 ? -0.744 -15.508 28.297 1 49.75 301 ALA A CA 1
ATOM 2391 C C . ALA A 1 301 ? -1.306 -15.711 26.891 1 49.75 301 ALA A C 1
ATOM 2393 O O . ALA A 1 301 ? -2.521 -15.828 26.703 1 49.75 301 ALA A O 1
ATOM 2394 N N . TYR A 1 302 ? -0.43 -16.078 26.031 1 49.59 302 TYR A N 1
ATOM 2395 C CA . TYR A 1 302 ? -0.773 -16.328 24.625 1 49.59 302 TYR A CA 1
ATOM 2396 C C . TYR A 1 302 ? -1.515 -17.656 24.484 1 49.59 302 TYR A C 1
ATOM 2398 O O . TYR A 1 302 ? -2.531 -17.734 23.797 1 49.59 302 TYR A O 1
ATOM 2406 N N . GLN A 1 303 ? -0.925 -18.531 25.078 1 49.47 303 GLN A N 1
ATOM 2407 C CA . GLN A 1 303 ? -1.536 -19.859 25 1 49.47 303 GLN A CA 1
ATOM 2408 C C . GLN A 1 303 ? -2.959 -19.844 25.547 1 49.47 303 GLN A C 1
ATOM 2410 O O . GLN A 1 303 ? -3.859 -20.469 24.984 1 49.47 303 GLN A O 1
ATOM 2415 N N . LYS A 1 304 ? -3.074 -19.141 26.562 1 48.81 304 LYS A N 1
ATOM 2416 C CA . LYS A 1 304 ? -4.41 -19.047 27.156 1 48.81 304 LYS A CA 1
ATOM 2417 C C . LYS A 1 304 ? -5.367 -18.312 26.219 1 48.81 304 LYS A C 1
ATOM 2419 O O . LYS A 1 304 ? -6.52 -18.719 26.062 1 48.81 304 LYS A O 1
ATOM 2424 N N . LEU A 1 305 ? -4.797 -17.375 25.641 1 51.06 305 LEU A N 1
ATOM 2425 C CA . LEU A 1 305 ? -5.621 -16.578 24.734 1 51.06 305 LEU A CA 1
ATOM 2426 C C . LEU A 1 305 ? -5.973 -17.375 23.484 1 51.06 305 LEU A C 1
ATOM 2428 O O . LEU A 1 305 ? -7.121 -17.359 23.031 1 51.06 305 LEU A O 1
ATOM 2432 N N . MET A 1 306 ? -5.012 -18.078 22.938 1 51.72 306 MET A N 1
ATOM 2433 C CA . MET A 1 306 ? -5.254 -18.891 21.734 1 51.72 306 MET A CA 1
ATOM 2434 C C . MET A 1 306 ? -6.266 -19.984 22.031 1 51.72 306 MET A C 1
ATOM 2436 O O . MET A 1 306 ? -7.121 -20.281 21.188 1 51.72 306 MET A O 1
ATOM 2440 N N . ARG A 1 307 ? -6.066 -20.547 23.156 1 49.47 307 ARG A N 1
ATOM 2441 C CA . ARG A 1 307 ? -7.043 -21.562 23.547 1 49.47 307 ARG A CA 1
ATOM 2442 C C . ARG A 1 307 ? -8.445 -20.969 23.625 1 49.47 307 ARG A C 1
ATOM 2444 O O . ARG A 1 307 ? -9.414 -21.594 23.203 1 49.47 307 ARG A O 1
ATOM 2451 N N . PHE A 1 308 ? -8.453 -19.875 24.125 1 47.69 308 PHE A N 1
ATOM 2452 C CA . PHE A 1 308 ? -9.734 -19.188 24.25 1 47.69 308 PHE A CA 1
ATOM 2453 C C . PHE A 1 308 ? -10.32 -18.891 22.875 1 47.69 308 PHE A C 1
ATOM 2455 O O . PHE A 1 308 ? -11.492 -19.188 22.609 1 47.69 308 PHE A O 1
ATOM 2462 N N . ILE A 1 309 ? -9.531 -18.453 22.062 1 51.03 309 ILE A N 1
ATOM 2463 C CA . ILE A 1 309 ? -9.969 -18.031 20.734 1 51.03 309 ILE A CA 1
ATOM 2464 C C . ILE A 1 309 ? -10.438 -19.25 19.938 1 51.03 309 ILE A C 1
ATOM 2466 O O . ILE A 1 309 ? -11.484 -19.203 19.281 1 51.03 309 ILE A O 1
ATOM 2470 N N . ASN A 1 310 ? -9.617 -20.172 19.953 1 50.03 310 ASN A N 1
ATOM 2471 C CA . ASN A 1 310 ? -9.984 -21.391 19.234 1 50.03 310 ASN A CA 1
ATOM 2472 C C . ASN A 1 310 ? -11.258 -22.016 19.797 1 50.03 310 ASN A C 1
ATOM 2474 O O . ASN A 1 310 ? -12.094 -22.516 19.031 1 50.03 310 ASN A O 1
ATOM 2478 N N . CYS A 1 311 ? -11.336 -21.922 21.047 1 48.53 311 CYS A N 1
ATOM 2479 C CA . CYS A 1 311 ? -12.57 -22.391 21.656 1 48.53 311 CYS A CA 1
ATOM 2480 C C . CYS A 1 311 ? -13.766 -21.562 21.219 1 48.53 311 CYS A C 1
ATOM 2482 O O . CYS A 1 311 ? -14.82 -22.094 20.891 1 48.53 311 CYS A O 1
ATOM 2484 N N . TRP A 1 312 ? -13.492 -20.344 21.25 1 50.34 312 TRP A N 1
ATOM 2485 C CA . TRP A 1 312 ? -14.578 -19.453 20.844 1 50.34 312 TRP A CA 1
ATOM 2486 C C . TRP A 1 312 ? -14.953 -19.672 19.391 1 50.34 312 TRP A C 1
ATOM 2488 O O . TRP A 1 312 ? -16.125 -19.781 19.047 1 50.34 312 TRP A O 1
ATOM 2498 N N . LYS A 1 313 ? -14 -19.656 18.516 1 50.84 313 LYS A N 1
ATOM 2499 C CA . LYS A 1 313 ? -14.211 -19.844 17.094 1 50.84 313 LYS A CA 1
ATOM 2500 C C . LYS A 1 313 ? -14.836 -21.219 16.797 1 50.84 313 LYS A C 1
ATOM 2502 O O . LYS A 1 313 ? -15.789 -21.312 16.031 1 50.84 313 LYS A O 1
ATOM 2507 N N . CYS A 1 314 ? -14.211 -22.094 17.312 1 50.75 314 CYS A N 1
ATOM 2508 C CA . CYS A 1 314 ? -14.641 -23.453 16.984 1 50.75 314 CYS A CA 1
ATOM 2509 C C . CYS A 1 314 ? -15.938 -23.797 17.703 1 50.75 314 CYS A C 1
ATOM 2511 O O . CYS A 1 314 ? -16.812 -24.438 17.125 1 50.75 314 CYS A O 1
ATOM 2513 N N . ARG A 1 315 ? -16.016 -23.391 18.859 1 48.12 315 ARG A N 1
ATOM 2514 C CA . ARG A 1 315 ? -17.156 -23.844 19.656 1 48.12 315 ARG A CA 1
ATOM 2515 C C . ARG A 1 315 ? -18.312 -22.844 19.578 1 48.12 315 ARG A C 1
ATOM 2517 O O . ARG A 1 315 ? -19.469 -23.234 19.531 1 48.12 315 ARG A O 1
ATOM 2524 N N . PHE A 1 316 ? -17.859 -21.641 19.516 1 46.97 316 PHE A N 1
ATOM 2525 C CA . PHE A 1 316 ? -18.938 -20.656 19.578 1 46.97 316 PHE A CA 1
ATOM 2526 C C . PHE A 1 316 ? -19.328 -20.188 18.188 1 46.97 316 PHE A C 1
ATOM 2528 O O . PHE A 1 316 ? -20.516 -20.031 17.891 1 46.97 316 PHE A O 1
ATOM 2535 N N . LEU A 1 317 ? -18.281 -20.016 17.484 1 48.69 317 LEU A N 1
ATOM 2536 C CA . LEU A 1 317 ? -18.609 -19.531 16.141 1 48.69 317 LEU A CA 1
ATOM 2537 C C . LEU A 1 317 ? -18.875 -20.688 15.195 1 48.69 317 LEU A C 1
ATOM 2539 O O . LEU A 1 317 ? -19.344 -20.484 14.07 1 48.69 317 LEU A O 1
ATOM 2543 N N . GLY A 1 318 ? -18.641 -21.875 15.578 1 48.03 318 GLY A N 1
ATOM 2544 C CA . GLY A 1 318 ? -18.906 -23.062 14.805 1 48.03 318 GLY A CA 1
ATOM 2545 C C . GLY A 1 318 ? -18.016 -23.203 13.586 1 48.03 318 GLY A C 1
ATOM 2546 O O . GLY A 1 318 ? -18.438 -23.766 12.57 1 48.03 318 GLY A O 1
ATOM 2547 N N . SER A 1 319 ? -16.844 -22.609 13.656 1 45.88 319 SER A N 1
ATOM 2548 C CA . SER A 1 319 ? -15.945 -22.719 12.508 1 45.88 319 SER A CA 1
ATOM 2549 C C . SER A 1 319 ? -15.367 -24.125 12.391 1 45.88 319 SER A C 1
ATOM 2551 O O . SER A 1 319 ? -15.062 -24.766 13.406 1 45.88 319 SER A O 1
ATOM 2553 N N . SER A 1 320 ? -15.406 -24.812 11.32 1 47.62 320 SER A N 1
ATOM 2554 C CA . SER A 1 320 ? -14.914 -26.156 11.055 1 47.62 320 SER A CA 1
ATOM 2555 C C . SER A 1 320 ? -13.562 -26.109 10.352 1 47.62 320 SER A C 1
ATOM 2557 O O . SER A 1 320 ? -13.172 -27.078 9.695 1 47.62 320 SER A O 1
ATOM 2559 N N . ASP A 1 321 ? -12.828 -25.109 10.578 1 45.09 321 ASP A N 1
ATOM 2560 C CA . ASP A 1 321 ? -11.578 -25.062 9.82 1 45.09 321 ASP A CA 1
ATOM 2561 C C . ASP A 1 321 ? -10.539 -26 10.422 1 45.09 321 ASP A C 1
ATOM 2563 O O . ASP A 1 321 ? -10.719 -26.516 11.523 1 45.09 321 ASP A O 1
ATOM 2567 N N . SER A 1 322 ? -9.5 -26.375 9.703 1 45.81 322 SER A N 1
ATOM 2568 C CA . SER A 1 322 ? -8.5 -27.375 10.055 1 45.81 322 SER A CA 1
ATOM 2569 C C . SER A 1 322 ? -7.84 -27.047 11.391 1 45.81 322 SER A C 1
ATOM 2571 O O . SER A 1 322 ? -7.414 -27.953 12.117 1 45.81 322 SER A O 1
ATOM 2573 N N . LEU A 1 323 ? -7.805 -25.891 11.656 1 46.53 323 LEU A N 1
ATOM 2574 C CA . LEU A 1 323 ? -7.215 -25.516 12.938 1 46.53 323 LEU A CA 1
ATOM 2575 C C . LEU A 1 323 ? -8.07 -26.016 14.094 1 46.53 323 LEU A C 1
ATOM 2577 O O . LEU A 1 323 ? -7.539 -26.438 15.125 1 46.53 323 LEU A O 1
ATOM 2581 N N . CYS A 1 324 ? -9.344 -25.922 13.836 1 49.28 324 CYS A N 1
ATOM 2582 C CA . CYS A 1 324 ? -10.242 -26.422 14.867 1 49.28 324 CYS A CA 1
ATOM 2583 C C . CYS A 1 324 ? -10.078 -27.922 15.055 1 49.28 324 CYS A C 1
ATOM 2585 O O . CYS A 1 324 ? -10.148 -28.438 16.172 1 49.28 324 CYS A O 1
ATOM 2587 N N . ALA A 1 325 ? -9.812 -28.625 13.977 1 47.06 325 ALA A N 1
ATOM 2588 C CA . ALA A 1 325 ? -9.586 -30.062 14.055 1 47.06 325 ALA A CA 1
ATOM 2589 C C . ALA A 1 325 ? -8.312 -30.375 14.836 1 47.06 325 ALA A C 1
ATOM 2591 O O . ALA A 1 325 ? -8.273 -31.328 15.609 1 47.06 325 ALA A O 1
ATOM 2592 N N . SER A 1 326 ? -7.34 -29.594 14.625 1 44.38 326 SER A N 1
ATOM 2593 C CA . SER A 1 326 ? -6.07 -29.859 15.297 1 44.38 326 SER A CA 1
ATOM 2594 C C . SER A 1 326 ? -6.113 -29.422 16.75 1 44.38 326 SER A C 1
ATOM 2596 O O . SER A 1 326 ? -5.359 -29.922 17.578 1 44.38 326 SER A O 1
ATOM 2598 N N . PHE A 1 327 ? -6.867 -28.516 16.953 1 45.19 327 PHE A N 1
ATOM 2599 C CA . PHE A 1 327 ? -6.969 -28.016 18.328 1 45.19 327 PHE A CA 1
ATOM 2600 C C . PHE A 1 327 ? -7.629 -29.047 19.234 1 45.19 327 PHE A C 1
ATOM 2602 O O . PHE A 1 327 ? -7.238 -29.203 20.391 1 45.19 327 PHE A O 1
ATOM 2609 N N . TYR A 1 328 ? -8.633 -29.703 18.688 1 42.38 328 TYR A N 1
ATOM 2610 C CA . TYR A 1 328 ? -9.273 -30.734 19.516 1 42.38 328 TYR A CA 1
ATOM 2611 C C . TYR A 1 328 ? -8.281 -31.812 19.906 1 42.38 328 TYR A C 1
ATOM 2613 O O . TYR A 1 328 ? -8.352 -32.344 21.016 1 42.38 328 TYR A O 1
ATOM 2621 N N . SER A 1 329 ? -7.426 -32.094 19.078 1 41 329 SER A N 1
ATOM 2622 C CA . SER A 1 329 ? -6.477 -33.125 19.438 1 41 329 SER A CA 1
ATOM 2623 C C . SER A 1 329 ? -5.5 -32.656 20.516 1 41 329 SER A C 1
ATOM 2625 O O . SER A 1 329 ? -5.055 -33.438 21.344 1 41 329 SER A O 1
ATOM 2627 N N . LEU A 1 330 ? -5.172 -31.391 20.391 1 37.22 330 LEU A N 1
ATOM 2628 C CA . LEU A 1 330 ? -4.219 -30.875 21.359 1 37.22 330 LEU A CA 1
ATOM 2629 C C . LEU A 1 330 ? -4.891 -30.672 22.719 1 37.22 330 LEU A C 1
ATOM 2631 O O . LEU A 1 330 ? -4.234 -30.75 23.766 1 37.22 330 LEU A O 1
ATOM 2635 N N . THR A 1 331 ? -6.203 -30.266 22.531 1 37.34 331 THR A N 1
ATOM 2636 C CA . THR A 1 331 ? -6.879 -30 23.797 1 37.34 331 THR A CA 1
ATOM 2637 C C . THR A 1 331 ? -7.621 -31.234 24.297 1 37.34 331 THR A C 1
ATOM 2639 O O . THR A 1 331 ? -8.211 -31.219 25.375 1 37.34 331 THR A O 1
ATOM 2642 N N . SER A 1 332 ? -7.906 -32.156 23.516 1 35.69 332 SER A N 1
ATOM 2643 C CA . SER A 1 332 ? -8.609 -33.312 24.031 1 35.69 332 SER A CA 1
ATOM 2644 C C . SER A 1 332 ? -7.875 -33.938 25.219 1 35.69 332 SER A C 1
ATOM 2646 O O . SER A 1 332 ? -8.469 -34.656 26.016 1 35.69 332 SER A O 1
ATOM 2648 N N . GLY A 1 333 ? -6.637 -33.906 25.328 1 35 333 GLY A N 1
ATOM 2649 C CA . GLY A 1 333 ? -6.199 -34.562 26.562 1 35 333 GLY A CA 1
ATOM 2650 C C . GLY A 1 333 ? -6.605 -33.812 27.812 1 35 333 GLY A C 1
ATOM 2651 O O . GLY A 1 333 ? -6.504 -34.344 28.922 1 35 333 GLY A O 1
ATOM 2652 N N . GLY A 1 334 ? -6.492 -32.438 27.969 1 33.28 334 GLY A N 1
ATOM 2653 C CA . GLY A 1 334 ? -6.887 -31.875 29.25 1 33.28 334 GLY A CA 1
ATOM 2654 C C . GLY A 1 334 ? -8.375 -31.609 29.359 1 33.28 334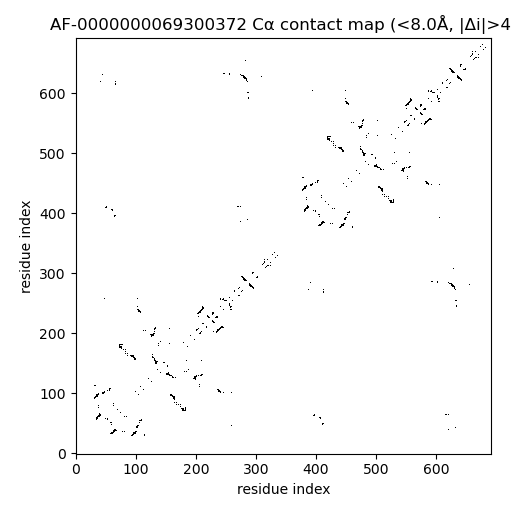 GLY A C 1
ATOM 2655 O O . GLY A 1 334 ? -9.039 -31.375 28.344 1 33.28 334 GLY A O 1
ATOM 2656 N N . SER A 1 335 ? -9.156 -32.281 30.312 1 30.31 335 SER A N 1
ATOM 2657 C CA . SER A 1 335 ? -10.531 -32.188 30.797 1 30.31 335 SER A CA 1
ATOM 2658 C C . SER A 1 335 ? -11.023 -30.75 30.781 1 30.31 335 SER A C 1
ATOM 2660 O O . SER A 1 335 ? -10.617 -29.938 31.641 1 30.31 335 SER A O 1
ATOM 2662 N N . PHE A 1 336 ? -10.922 -30.031 29.844 1 31.75 336 PHE A N 1
ATOM 2663 C CA . PHE A 1 336 ? -11.695 -28.797 29.922 1 31.75 336 PHE A CA 1
ATOM 2664 C C . PHE A 1 336 ? -13.188 -29.094 30.047 1 31.75 336 PHE A C 1
ATOM 2666 O O . PHE A 1 336 ? -13.883 -29.25 29.047 1 31.75 336 PHE A O 1
ATOM 2673 N N . SER A 1 337 ? -13.695 -30.031 30.844 1 29.27 337 SER A N 1
ATOM 2674 C CA . SER A 1 337 ? -15.055 -30.188 31.344 1 29.27 337 SER A CA 1
ATOM 2675 C C . SER A 1 337 ? -15.633 -28.844 31.797 1 29.27 337 SER A C 1
ATOM 2677 O O . SER A 1 337 ? -16.75 -28.781 32.312 1 29.27 337 SER A O 1
ATOM 2679 N N . GLY A 1 338 ? -14.891 -27.844 32.156 1 29.48 338 GLY A N 1
ATOM 2680 C CA . GLY A 1 338 ? -15.656 -26.797 32.781 1 29.48 338 GLY A CA 1
ATOM 2681 C C . GLY A 1 338 ? -16.672 -26.141 31.859 1 29.48 338 GLY A C 1
ATOM 2682 O O . GLY A 1 338 ? -16.344 -25.797 30.719 1 29.48 338 GLY A O 1
ATOM 2683 N N . ALA A 1 339 ? -17.984 -26.531 31.938 1 26.5 339 ALA A N 1
ATOM 2684 C CA . ALA A 1 339 ? -19.234 -25.891 31.547 1 26.5 339 ALA A CA 1
ATOM 2685 C C . ALA A 1 339 ? -19.094 -24.359 31.547 1 26.5 339 ALA A C 1
ATOM 2687 O O . ALA A 1 339 ? -18.641 -23.781 32.531 1 26.5 339 ALA A O 1
ATOM 2688 N N . TRP A 1 340 ? -18.797 -23.875 30.562 1 26.97 340 TRP A N 1
ATOM 2689 C CA . TRP A 1 340 ? -19 -22.438 30.531 1 26.97 340 TRP A CA 1
ATOM 2690 C C . TRP A 1 340 ? -20.453 -22.078 30.766 1 26.97 340 TRP A C 1
ATOM 2692 O O . TRP A 1 340 ? -21.297 -22.219 29.875 1 26.97 340 TRP A O 1
ATOM 2702 N N . PRO A 1 341 ? -21.016 -22.266 31.906 1 29.67 341 PRO A N 1
ATOM 2703 C CA . PRO A 1 341 ? -22.422 -22.047 32.219 1 29.67 341 PRO A CA 1
ATOM 2704 C C . PRO A 1 341 ? -22.969 -20.75 31.625 1 29.67 341 PRO A C 1
ATOM 2706 O O . PRO A 1 341 ? -24.172 -20.641 31.375 1 29.67 341 PRO A O 1
ATOM 2709 N N . TRP A 1 342 ? -22.141 -19.734 31.5 1 28.7 342 TRP A N 1
ATOM 2710 C CA . TRP A 1 342 ? -22.781 -18.469 31.188 1 28.7 342 TRP A CA 1
ATOM 2711 C C . TRP A 1 342 ? -23.203 -18.406 29.719 1 28.7 342 TRP A C 1
ATOM 2713 O O . TRP A 1 342 ? -23.922 -17.5 29.312 1 28.7 342 TRP A O 1
ATOM 2723 N N . LEU A 1 343 ? -22.531 -19.031 28.859 1 27.12 343 LEU A N 1
ATOM 2724 C CA . LEU A 1 343 ? -23.016 -18.953 27.484 1 27.12 343 LEU A CA 1
ATOM 2725 C C . LEU A 1 343 ? -24.266 -19.797 27.297 1 27.12 343 LEU A C 1
ATOM 2727 O O . LEU A 1 343 ? -24.938 -19.719 26.266 1 27.12 343 LEU A O 1
ATOM 2731 N N . ALA A 1 344 ? -24.422 -20.828 28.156 1 24.78 344 ALA A N 1
ATOM 2732 C CA . ALA A 1 344 ? -25.578 -21.688 27.984 1 24.78 344 ALA A CA 1
ATOM 2733 C C . ALA A 1 344 ? -26.844 -21.047 28.547 1 24.78 344 ALA A C 1
ATOM 2735 O O . ALA A 1 344 ? -27.906 -21.672 28.594 1 24.78 344 ALA A O 1
ATOM 2736 N N . GLN A 1 345 ? -26.734 -19.906 29.297 1 24.86 345 GLN A N 1
ATOM 2737 C CA . GLN A 1 345 ? -28.109 -19.625 29.703 1 24.86 345 GLN A CA 1
ATOM 2738 C C . GLN A 1 345 ? -28.906 -19.016 28.547 1 24.86 345 GLN A C 1
ATOM 2740 O O . GLN A 1 345 ? -28.406 -18.141 27.844 1 24.86 345 GLN A O 1
ATOM 2745 N N . PRO A 1 346 ? -30.016 -19.547 28.172 1 27.62 346 PRO A N 1
ATOM 2746 C CA . PRO A 1 346 ? -30.984 -19.016 27.203 1 27.62 346 PRO A CA 1
ATOM 2747 C C . PRO A 1 346 ? -31.266 -17.531 27.406 1 27.62 346 PRO A C 1
ATOM 2749 O O . PRO A 1 346 ? -31.172 -17.031 28.547 1 27.62 346 PRO A O 1
ATOM 2752 N N . MET B 1 1 ? -0.326 59.594 -81.625 1 20.33 1 MET B N 1
ATOM 2753 C CA . MET B 1 1 ? 1.001 59.25 -81.125 1 20.33 1 MET B CA 1
ATOM 2754 C C . MET B 1 1 ? 0.932 58.031 -80.188 1 20.33 1 MET B C 1
ATOM 2756 O O . MET B 1 1 ? 1.485 57 -80.5 1 20.33 1 MET B O 1
ATOM 2760 N N . PRO B 1 2 ? 1.108 58.188 -78.938 1 19.97 2 PRO B N 1
ATOM 2761 C CA . PRO B 1 2 ? 1.98 57.531 -77.938 1 19.97 2 PRO B CA 1
ATOM 2762 C C . PRO B 1 2 ? 1.333 56.281 -77.312 1 19.97 2 PRO B C 1
ATOM 2764 O O . PRO B 1 2 ? 0.254 56.375 -76.75 1 19.97 2 PRO B O 1
ATOM 2767 N N . TRP B 1 3 ? 1.429 55.156 -77.938 1 21.22 3 TRP B N 1
ATOM 2768 C CA . TRP B 1 3 ? 1.014 53.75 -77.75 1 21.22 3 TRP B CA 1
ATOM 2769 C C . TRP B 1 3 ? 1.657 53.156 -76.5 1 21.22 3 TRP B C 1
ATOM 2771 O O . TRP B 1 3 ? 1.749 51.938 -76.375 1 21.22 3 TRP B O 1
ATOM 2781 N N . ALA B 1 4 ? 2.367 54.125 -75.688 1 20.78 4 ALA B N 1
ATOM 2782 C CA . ALA B 1 4 ? 3.363 53.438 -74.875 1 20.78 4 ALA B CA 1
ATOM 2783 C C . ALA B 1 4 ? 2.734 52.281 -74.125 1 20.78 4 ALA B C 1
ATOM 2785 O O . ALA B 1 4 ? 1.542 52.312 -73.812 1 20.78 4 ALA B O 1
ATOM 2786 N N . ALA B 1 5 ? 3.611 51.312 -73.75 1 23.09 5 ALA B N 1
ATOM 2787 C CA . ALA B 1 5 ? 4.062 50 -73.312 1 23.09 5 ALA B CA 1
ATOM 2788 C C . ALA B 1 5 ? 3.646 49.719 -71.875 1 23.09 5 ALA B C 1
ATOM 2790 O O . ALA B 1 5 ? 4.258 50.25 -70.938 1 23.09 5 ALA B O 1
ATOM 2791 N N . ARG B 1 6 ? 2.426 49.875 -71.438 1 26.78 6 ARG B N 1
ATOM 2792 C CA . ARG B 1 6 ? 2.143 49.812 -70 1 26.78 6 ARG B CA 1
ATOM 2793 C C . ARG B 1 6 ? 2.455 48.438 -69.438 1 26.78 6 ARG B C 1
ATOM 2795 O O . ARG B 1 6 ? 1.668 47.5 -69.625 1 26.78 6 ARG B O 1
ATOM 2802 N N . GLY B 1 7 ? 3.725 47.969 -69.812 1 22.36 7 GLY B N 1
ATOM 2803 C CA . GLY B 1 7 ? 3.795 46.531 -69.438 1 22.36 7 GLY B CA 1
ATOM 2804 C C . GLY B 1 7 ? 3.402 46.25 -68.062 1 22.36 7 GLY B C 1
ATOM 2805 O O . GLY B 1 7 ? 3.367 47.156 -67.188 1 22.36 7 GLY B O 1
ATOM 2806 N N . ARG B 1 8 ? 2.988 44.906 -67.812 1 23.66 8 ARG B N 1
ATOM 2807 C CA . ARG B 1 8 ? 2.361 44 -66.812 1 23.66 8 ARG B CA 1
ATOM 2808 C C . ARG B 1 8 ? 3.277 43.75 -65.625 1 23.66 8 ARG B C 1
ATOM 2810 O O . ARG B 1 8 ? 4.406 43.281 -65.812 1 23.66 8 ARG B O 1
ATOM 2817 N N . SER B 1 9 ? 3.457 44.781 -64.75 1 22.86 9 SER B N 1
ATOM 2818 C CA . SER B 1 9 ? 4.254 44.531 -63.531 1 22.86 9 SER B CA 1
ATOM 2819 C C . SER B 1 9 ? 3.855 43.25 -62.844 1 22.86 9 SER B C 1
ATOM 2821 O O . SER B 1 9 ? 2.674 43 -62.594 1 22.86 9 SER B O 1
ATOM 2823 N N . ALA B 1 10 ? 4.523 42.062 -63.25 1 26.22 10 ALA B N 1
ATOM 2824 C CA . ALA B 1 10 ? 4.41 40.75 -62.625 1 26.22 10 ALA B CA 1
ATOM 2825 C C . ALA B 1 10 ? 4.629 40.844 -61.125 1 26.22 10 ALA B C 1
ATOM 2827 O O . ALA B 1 10 ? 5.648 41.375 -60.656 1 26.22 10 ALA B O 1
ATOM 2828 N N . GLY B 1 11 ? 3.588 41.156 -60.375 1 22.66 11 GLY B N 1
ATOM 2829 C CA . GLY B 1 11 ? 3.584 41.094 -58.938 1 22.66 11 GLY B CA 1
ATOM 2830 C C . GLY B 1 11 ? 4.191 39.812 -58.375 1 22.66 11 GLY B C 1
ATOM 2831 O O . GLY B 1 11 ? 3.768 38.719 -58.75 1 22.66 11 GLY B O 1
ATOM 2832 N N . VAL B 1 12 ? 5.586 39.781 -58.281 1 26.03 12 VAL B N 1
ATOM 2833 C CA . VAL B 1 12 ? 6.27 38.688 -57.594 1 26.03 12 VAL B CA 1
ATOM 2834 C C . VAL B 1 12 ? 5.59 38.438 -56.25 1 26.03 12 VAL B C 1
ATOM 2836 O O . VAL B 1 12 ? 5.461 39.344 -55.438 1 26.03 12 VAL B O 1
ATOM 2839 N N . SER B 1 13 ? 4.621 37.531 -56.281 1 25.8 13 SER B N 1
ATOM 2840 C CA . SER B 1 13 ? 4.023 37.031 -55.062 1 25.8 13 SER B CA 1
ATOM 2841 C C . SER B 1 13 ? 5.09 36.5 -54.094 1 25.8 13 SER B C 1
ATOM 2843 O O . SER B 1 13 ? 5.926 35.688 -54.469 1 25.8 13 SER B O 1
ATOM 2845 N N . ALA B 1 14 ? 5.617 37.375 -53.25 1 26.56 14 ALA B N 1
ATOM 2846 C CA . ALA B 1 14 ? 6.422 37 -52.094 1 26.56 14 ALA B CA 1
ATOM 2847 C C . ALA B 1 14 ? 5.828 35.781 -51.406 1 26.56 14 ALA B C 1
ATOM 2849 O O . ALA B 1 14 ? 4.695 35.812 -50.906 1 26.56 14 ALA B O 1
ATOM 2850 N N . LEU B 1 15 ? 6.172 34.594 -51.969 1 27.88 15 LEU B N 1
ATOM 2851 C CA . LEU B 1 15 ? 5.945 33.375 -51.219 1 27.88 15 LEU B CA 1
ATOM 2852 C C . LEU B 1 15 ? 6.434 33.531 -49.781 1 27.88 15 LEU B C 1
ATOM 2854 O O . LEU B 1 15 ? 7.629 33.719 -49.531 1 27.88 15 LEU B O 1
ATOM 2858 N N . LEU B 1 16 ? 5.609 34.188 -48.938 1 26.5 16 LEU B N 1
ATOM 2859 C CA . LEU B 1 16 ? 5.859 34.094 -47.531 1 26.5 16 LEU B CA 1
ATOM 2860 C C . LEU B 1 16 ? 6.105 32.656 -47.094 1 26.5 16 LEU B C 1
ATOM 2862 O O . LEU B 1 16 ? 5.227 31.797 -47.25 1 26.5 16 LEU B O 1
ATOM 2866 N N . LEU B 1 17 ? 7.348 32.25 -47.312 1 26.83 17 LEU B N 1
ATOM 2867 C CA . LEU B 1 17 ? 7.742 31.031 -46.625 1 26.83 17 LEU B CA 1
ATOM 2868 C C . LEU B 1 17 ? 7.371 31.078 -45.156 1 26.83 17 LEU B C 1
ATOM 2870 O O . LEU B 1 17 ? 7.938 31.875 -44.375 1 26.83 17 LEU B O 1
ATOM 2874 N N . ALA B 1 18 ? 6.098 30.844 -44.844 1 29.05 18 ALA B N 1
ATOM 2875 C CA . ALA B 1 18 ? 5.754 30.547 -43.438 1 29.05 18 ALA B CA 1
ATOM 2876 C C . ALA B 1 18 ? 6.629 29.422 -42.906 1 29.05 18 ALA B C 1
ATOM 2878 O O . ALA B 1 18 ? 6.562 28.281 -43.375 1 29.05 18 ALA B O 1
ATOM 2879 N N . THR B 1 19 ? 7.801 29.797 -42.5 1 29.88 19 THR B N 1
ATOM 2880 C CA . THR B 1 19 ? 8.508 28.844 -41.656 1 29.88 19 THR B CA 1
ATOM 2881 C C . THR B 1 19 ? 7.578 28.281 -40.594 1 29.88 19 THR B C 1
ATOM 2883 O O . THR B 1 19 ? 7.098 29.031 -39.719 1 29.88 19 THR B O 1
ATOM 2886 N N . PHE B 1 20 ? 6.688 27.359 -41 1 32.97 20 PHE B N 1
ATOM 2887 C CA . PHE B 1 20 ? 6.125 26.531 -39.938 1 32.97 20 PHE B CA 1
ATOM 2888 C C . PHE B 1 20 ? 7.219 26.062 -38.969 1 32.97 20 PHE B C 1
ATOM 2890 O O . PHE B 1 20 ? 8.117 25.312 -39.375 1 32.97 20 PHE B O 1
ATOM 2897 N N . GLY B 1 21 ? 7.621 27.016 -38.156 1 28.3 21 GLY B N 1
ATOM 2898 C CA . GLY B 1 21 ? 8.406 26.516 -37.031 1 28.3 21 GLY B CA 1
ATOM 2899 C C . GLY B 1 21 ? 7.922 25.172 -36.531 1 28.3 21 GLY B C 1
ATOM 2900 O O . GLY B 1 21 ? 6.746 25.016 -36.156 1 28.3 21 GLY B O 1
ATOM 2901 N N . LEU B 1 22 ? 8.445 24.094 -37 1 27.72 22 LEU B N 1
ATOM 2902 C CA . LEU B 1 22 ? 8.359 22.828 -36.312 1 27.72 22 LEU B CA 1
ATOM 2903 C C . LEU B 1 22 ? 8.469 23.031 -34.781 1 27.72 22 LEU B C 1
ATOM 2905 O O . LEU B 1 22 ? 9.523 23.438 -34.281 1 27.72 22 LEU B O 1
ATOM 2909 N N . ALA B 1 23 ? 7.375 23.469 -34.156 1 29.2 23 ALA B N 1
ATOM 2910 C CA . ALA B 1 23 ? 7.348 23.25 -32.719 1 29.2 23 ALA B CA 1
ATOM 2911 C C . ALA B 1 23 ? 7.996 21.922 -32.344 1 29.2 23 ALA B C 1
ATOM 2913 O O . ALA B 1 23 ? 7.617 20.875 -32.875 1 29.2 23 ALA B O 1
ATOM 2914 N N . SER B 1 24 ? 9.266 21.969 -32.188 1 30.38 24 SER B N 1
ATOM 2915 C CA . SER B 1 24 ? 9.914 20.828 -31.547 1 30.38 24 SER B CA 1
ATOM 2916 C C . SER B 1 24 ? 8.945 20.062 -30.656 1 30.38 24 SER B C 1
ATOM 2918 O O . SER B 1 24 ? 8.211 20.672 -29.875 1 30.38 24 SER B O 1
ATOM 2920 N N . ALA B 1 25 ? 8.312 19.141 -31.172 1 32.72 25 ALA B N 1
ATOM 2921 C CA . ALA B 1 25 ? 7.73 18.156 -30.25 1 32.72 25 ALA B CA 1
ATOM 2922 C C . ALA B 1 25 ? 8.57 18.016 -28.984 1 32.72 25 ALA B C 1
ATOM 2924 O O . ALA B 1 25 ? 9.594 17.328 -28.984 1 32.72 25 ALA B O 1
ATOM 2925 N N . GLY B 1 26 ? 9.039 19.172 -28.453 1 32.34 26 GLY B N 1
ATOM 2926 C CA . GLY B 1 26 ? 9.656 18.969 -27.141 1 32.34 26 GLY B CA 1
ATOM 2927 C C . GLY B 1 26 ? 9.031 17.812 -26.375 1 32.34 26 GLY B C 1
ATOM 2928 O O . GLY B 1 26 ? 7.805 17.719 -26.281 1 32.34 26 GLY B O 1
ATOM 2929 N N . SER B 1 27 ? 9.484 16.703 -26.516 1 35.31 27 SER B N 1
ATOM 2930 C CA . SER B 1 27 ? 9.133 15.648 -25.578 1 35.31 27 SER B CA 1
ATOM 2931 C C . SER B 1 27 ? 8.656 16.234 -24.25 1 35.31 27 SER B C 1
ATOM 2933 O O . SER B 1 27 ? 9.422 16.891 -23.547 1 35.31 27 SER B O 1
ATOM 2935 N N . GLU B 1 28 ? 7.621 17.047 -24.172 1 36.88 28 GLU B N 1
ATOM 2936 C CA . GLU B 1 28 ? 7.055 17.531 -22.922 1 36.88 28 GLU B CA 1
ATOM 2937 C C . GLU B 1 28 ? 7.418 16.594 -21.766 1 36.88 28 GLU B C 1
ATOM 2939 O O . GLU B 1 28 ? 6.988 15.445 -21.734 1 36.88 28 GLU B O 1
ATOM 2944 N N . ASP B 1 29 ? 8.602 16.5 -21.406 1 41.97 29 ASP B N 1
ATOM 2945 C CA . ASP B 1 29 ? 9.055 15.914 -20.156 1 41.97 29 ASP B CA 1
ATOM 2946 C C . ASP B 1 29 ? 7.961 15.992 -19.078 1 41.97 29 ASP B C 1
ATOM 2948 O O . ASP B 1 29 ? 7.781 17.031 -18.453 1 41.97 29 ASP B O 1
ATOM 2952 N N . HIS B 1 30 ? 6.762 15.68 -19.422 1 48.94 30 HIS B N 1
ATOM 2953 C CA . HIS B 1 30 ? 5.707 15.633 -18.422 1 48.94 30 HIS B CA 1
ATOM 2954 C C . HIS B 1 30 ? 6.285 15.375 -17.031 1 48.94 30 HIS B C 1
ATOM 2956 O O . HIS B 1 30 ? 7.023 14.406 -16.828 1 48.94 30 HIS B O 1
ATOM 2962 N N . GLU B 1 31 ? 6.445 16.469 -16.312 1 61.31 31 GLU B N 1
ATOM 2963 C CA . GLU B 1 31 ? 7.004 16.453 -14.961 1 61.31 31 GLU B CA 1
ATOM 2964 C C . GLU B 1 31 ? 6.367 15.344 -14.117 1 61.31 31 GLU B C 1
ATOM 2966 O O . GLU B 1 31 ? 5.145 15.312 -13.953 1 61.31 31 GLU B O 1
ATOM 2971 N N . ARG B 1 32 ? 7.059 14.266 -13.766 1 86.25 32 ARG B N 1
ATOM 2972 C CA . ARG B 1 32 ? 6.66 13.078 -13.016 1 86.25 32 ARG B CA 1
ATOM 2973 C C . ARG B 1 32 ? 6.324 13.438 -11.57 1 86.25 32 ARG B C 1
ATOM 2975 O O . ARG B 1 32 ? 7.066 14.172 -10.922 1 86.25 32 ARG B O 1
ATOM 2982 N N . LEU B 1 33 ? 5.02 13.359 -11.195 1 96.31 33 LEU B N 1
ATOM 2983 C CA . LEU B 1 33 ? 4.52 13.484 -9.828 1 96.31 33 LEU B CA 1
ATOM 2984 C C . LEU B 1 33 ? 4.605 12.148 -9.094 1 96.31 33 LEU B C 1
ATOM 2986 O O . LEU B 1 33 ? 4.105 11.133 -9.578 1 96.31 33 LEU B O 1
ATOM 2990 N N . ASN B 1 34 ? 5.375 12.188 -8 1 97.06 34 ASN B N 1
ATOM 2991 C CA . ASN B 1 34 ? 5.461 11.016 -7.141 1 97.06 34 ASN B CA 1
ATOM 2992 C C . ASN B 1 34 ? 4.637 11.188 -5.867 1 97.06 34 ASN B C 1
ATOM 2994 O O . ASN B 1 34 ? 5 11.977 -4.988 1 97.06 34 ASN B O 1
ATOM 2998 N N . LEU B 1 35 ? 3.506 10.508 -5.801 1 98.44 35 LEU B N 1
ATOM 2999 C CA . LEU B 1 35 ? 2.754 10.445 -4.551 1 98.44 35 LEU B CA 1
ATOM 3000 C C . LEU B 1 35 ? 3.385 9.453 -3.586 1 98.44 35 LEU B C 1
ATOM 3002 O O . LEU B 1 35 ? 3.467 8.258 -3.885 1 98.44 35 LEU B O 1
ATOM 3006 N N . VAL B 1 36 ? 3.857 9.961 -2.42 1 98.5 36 VAL B N 1
ATOM 3007 C CA . VAL B 1 36 ? 4.617 9.156 -1.471 1 98.5 36 VAL B CA 1
ATOM 3008 C C . VAL B 1 36 ? 3.965 9.227 -0.092 1 98.5 36 VAL B C 1
ATOM 3010 O O . VAL B 1 36 ? 3.441 10.273 0.299 1 98.5 36 VAL B O 1
ATOM 3013 N N . THR B 1 37 ? 3.953 8.125 0.603 1 98.38 37 THR B N 1
ATOM 3014 C CA . THR B 1 37 ? 3.438 8.109 1.967 1 98.38 37 THR B CA 1
ATOM 3015 C C . THR B 1 37 ? 4.312 7.238 2.865 1 98.38 37 THR B C 1
ATOM 3017 O O . THR B 1 37 ? 4.984 6.324 2.389 1 98.38 37 THR B O 1
ATOM 3020 N N . TYR B 1 38 ? 4.344 7.605 4.129 1 97.94 38 TYR B N 1
ATOM 3021 C CA . TYR B 1 38 ? 5.035 6.797 5.129 1 97.94 38 TYR B CA 1
ATOM 3022 C C . TYR B 1 38 ? 4.047 5.93 5.902 1 97.94 38 TYR B C 1
ATOM 3024 O O . TYR B 1 38 ? 3.115 6.441 6.523 1 97.94 38 TYR B O 1
ATOM 3032 N N . MET B 1 39 ? 4.227 4.715 5.797 1 95.75 39 MET B N 1
ATOM 3033 C CA . MET B 1 39 ? 3.453 3.732 6.555 1 95.75 39 MET B CA 1
ATOM 3034 C C . MET B 1 39 ? 4.344 2.588 7.027 1 95.75 39 MET B C 1
ATOM 3036 O O . MET B 1 39 ? 4.875 1.833 6.215 1 95.75 39 MET B O 1
ATOM 3040 N N . ASN B 1 40 ? 4.5 2.477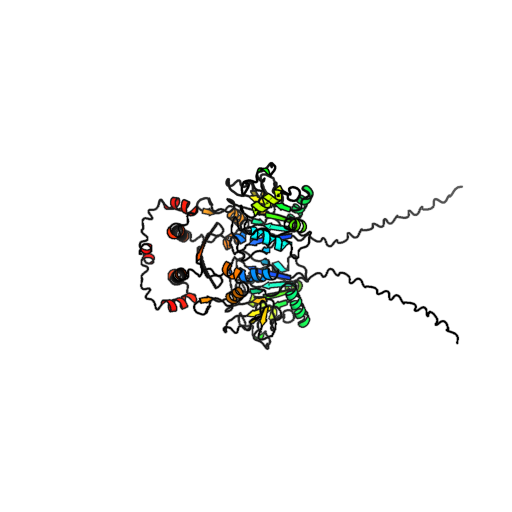 8.328 1 94.12 40 ASN B N 1
ATOM 3041 C CA . ASN B 1 40 ? 5.465 1.503 8.828 1 94.12 40 ASN B CA 1
ATOM 3042 C C . ASN B 1 40 ? 4.785 0.198 9.234 1 94.12 40 ASN B C 1
ATOM 3044 O O . ASN B 1 40 ? 5.461 -0.782 9.555 1 94.12 40 ASN B O 1
ATOM 3048 N N . GLU B 1 41 ? 3.439 0.197 9.25 1 87.56 41 GLU B N 1
ATOM 3049 C CA . GLU B 1 41 ? 2.666 -1.023 9.453 1 87.56 41 GLU B CA 1
ATOM 3050 C C . GLU B 1 41 ? 1.282 -0.912 8.82 1 87.56 41 GLU B C 1
ATOM 3052 O O . GLU B 1 41 ? 0.826 0.188 8.5 1 87.56 41 GLU B O 1
ATOM 3057 N N . VAL B 1 42 ? 0.657 -1.987 8.719 1 79.5 42 VAL B N 1
ATOM 3058 C CA . VAL B 1 42 ? -0.615 -2.037 8.008 1 79.5 42 VAL B CA 1
ATOM 3059 C C . VAL B 1 42 ? -1.698 -1.346 8.828 1 79.5 42 VAL B C 1
ATOM 3061 O O . VAL B 1 42 ? -1.715 -1.452 10.055 1 79.5 42 VAL B O 1
ATOM 3064 N N . SER B 1 43 ? -2.5 -0.565 8.195 1 85.38 43 SER B N 1
ATOM 3065 C CA . SER B 1 43 ? -3.701 0.014 8.781 1 85.38 43 SER B CA 1
ATOM 3066 C C . SER B 1 43 ? -4.828 0.112 7.762 1 85.38 43 SER B C 1
ATOM 3068 O O . SER B 1 43 ? -4.594 0.443 6.602 1 85.38 43 SER B O 1
ATOM 3070 N N . ASP B 1 44 ? -6.008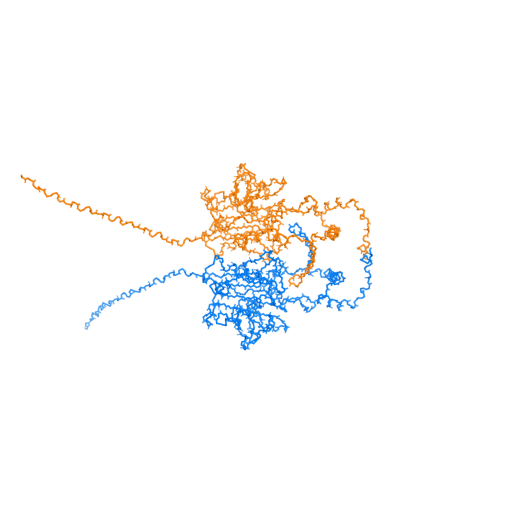 -0.222 8.234 1 86.44 44 ASP B N 1
ATOM 3071 C CA . ASP B 1 44 ? -7.168 -0.096 7.359 1 86.44 44 ASP B CA 1
ATOM 3072 C C . ASP B 1 44 ? -7.395 1.359 6.953 1 86.44 44 ASP B C 1
ATOM 3074 O O . ASP B 1 44 ? -7.973 1.633 5.898 1 86.44 44 ASP B O 1
ATOM 3078 N N . LEU B 1 45 ? -6.887 2.227 7.758 1 92.75 45 LEU B N 1
ATOM 3079 C CA . LEU B 1 45 ? -7.082 3.648 7.5 1 92.75 45 LEU B CA 1
ATOM 3080 C C . LEU B 1 45 ? -6.363 4.07 6.223 1 92.75 45 LEU B C 1
ATOM 3082 O O . LEU B 1 45 ? -6.676 5.117 5.645 1 92.75 45 LEU B O 1
ATOM 3086 N N . PHE B 1 46 ? -5.438 3.221 5.785 1 95.56 46 PHE B N 1
ATOM 3087 C CA . PHE B 1 46 ? -4.73 3.486 4.539 1 95.56 46 PHE B CA 1
ATOM 3088 C C . PHE B 1 46 ? -5.703 3.52 3.363 1 95.56 46 PHE B C 1
ATOM 3090 O O . PHE B 1 46 ? -5.41 4.117 2.324 1 95.56 46 PHE B O 1
ATOM 3097 N N . GLY B 1 47 ? -6.895 2.945 3.508 1 96 47 GLY B N 1
ATOM 3098 C CA . GLY B 1 47 ? -7.902 2.881 2.465 1 96 47 GLY B CA 1
ATOM 3099 C C . GLY B 1 47 ? -8.367 4.246 1.999 1 96 47 GLY B C 1
ATOM 3100 O O . GLY B 1 47 ? -8.719 4.426 0.83 1 96 47 GLY B O 1
ATOM 3101 N N . PHE B 1 48 ? -8.359 5.246 2.902 1 97.12 48 PHE B N 1
ATOM 3102 C CA . PHE B 1 48 ? -8.758 6.598 2.521 1 97.12 48 PHE B CA 1
ATOM 3103 C C . PHE B 1 48 ? -7.859 7.129 1.411 1 97.12 48 PHE B C 1
ATOM 3105 O O . PHE B 1 48 ? -8.352 7.602 0.384 1 97.12 48 PHE B O 1
ATOM 3112 N N . LEU B 1 49 ? -6.586 6.977 1.644 1 97.88 49 LEU B N 1
ATOM 3113 C CA . LEU B 1 49 ? -5.598 7.496 0.701 1 97.88 49 LEU B CA 1
ATOM 3114 C C . LEU B 1 49 ? -5.586 6.668 -0.581 1 97.88 49 LEU B C 1
ATOM 3116 O O . LEU B 1 49 ? -5.621 7.223 -1.682 1 97.88 49 LEU B O 1
ATOM 3120 N N . GLN B 1 50 ? -5.539 5.363 -0.447 1 97.56 50 GLN B N 1
ATOM 3121 C CA . GLN B 1 50 ? -5.359 4.469 -1.583 1 97.56 50 GLN B CA 1
ATOM 3122 C C . GLN B 1 50 ? -6.535 4.566 -2.553 1 97.56 50 GLN B C 1
ATOM 3124 O O . GLN B 1 50 ? -6.336 4.707 -3.762 1 97.56 50 GLN B O 1
ATOM 3129 N N . VAL B 1 51 ? -7.75 4.523 -2.072 1 98 51 VAL B N 1
ATOM 3130 C CA . VAL B 1 51 ? -8.938 4.551 -2.922 1 98 51 VAL B CA 1
ATOM 3131 C C . VAL B 1 51 ? -9.031 5.898 -3.637 1 98 51 VAL B C 1
ATOM 3133 O O . VAL B 1 51 ? -9.25 5.949 -4.848 1 98 51 VAL B O 1
ATOM 3136 N N . SER B 1 52 ? -8.883 6.953 -2.875 1 98.56 52 SER B N 1
ATOM 3137 C CA . SER B 1 52 ? -9.008 8.281 -3.473 1 98.56 52 SER B CA 1
ATOM 3138 C C . SER B 1 52 ? -7.891 8.539 -4.477 1 98.56 52 SER B C 1
ATOM 3140 O O . SER B 1 52 ? -8.102 9.219 -5.484 1 98.56 52 SER B O 1
ATOM 3142 N N . ALA B 1 53 ? -6.699 8.039 -4.207 1 98.19 53 ALA B N 1
ATOM 3143 C CA . ALA B 1 53 ? -5.586 8.18 -5.148 1 98.19 53 ALA B CA 1
ATOM 3144 C C . ALA B 1 53 ? -5.855 7.402 -6.434 1 98.19 53 ALA B C 1
ATOM 3146 O O . ALA B 1 53 ? -5.684 7.934 -7.535 1 98.19 53 ALA B O 1
ATOM 3147 N N . GLU B 1 54 ? -6.277 6.176 -6.293 1 96.12 54 GLU B N 1
ATOM 3148 C CA . GLU B 1 54 ? -6.547 5.34 -7.461 1 96.12 54 GLU B CA 1
ATOM 3149 C C . GLU B 1 54 ? -7.629 5.953 -8.344 1 96.12 54 GLU B C 1
ATOM 3151 O O . GLU B 1 54 ? -7.547 5.887 -9.57 1 96.12 54 GLU B O 1
ATOM 3156 N N . GLU B 1 55 ? -8.617 6.527 -7.699 1 96.12 55 GLU B N 1
ATOM 3157 C CA . GLU B 1 55 ? -9.695 7.184 -8.438 1 96.12 55 GLU B CA 1
ATOM 3158 C C . GLU B 1 55 ? -9.156 8.289 -9.336 1 96.12 55 GLU B C 1
ATOM 3160 O O . GLU B 1 55 ? -9.766 8.625 -10.352 1 96.12 55 GLU B O 1
ATOM 3165 N N . HIS B 1 56 ? -8.07 8.836 -9.016 1 96.44 56 HIS B N 1
ATOM 3166 C CA . HIS B 1 56 ? -7.473 9.93 -9.773 1 96.44 56 HIS B CA 1
ATOM 3167 C C . HIS B 1 56 ? -6.215 9.477 -10.508 1 96.44 56 HIS B C 1
ATOM 3169 O O . HIS B 1 56 ? -5.336 10.289 -10.805 1 96.44 56 HIS B O 1
ATOM 3175 N N . SER B 1 57 ? -6.07 8.164 -10.664 1 92.38 57 SER B N 1
ATOM 3176 C CA . SER B 1 57 ? -5.004 7.523 -11.422 1 92.38 57 SER B CA 1
ATOM 3177 C C . SER B 1 57 ? -3.637 7.805 -10.805 1 92.38 57 SER B C 1
ATOM 3179 O O . SER B 1 57 ? -2.658 8.023 -11.523 1 92.38 57 SER B O 1
ATOM 3181 N N . LEU B 1 58 ? -3.67 7.957 -9.516 1 95.25 58 LEU B N 1
ATOM 3182 C CA . LEU B 1 58 ? -2.439 8.039 -8.734 1 95.25 58 LEU B CA 1
ATOM 3183 C C . LEU B 1 58 ? -2.248 6.789 -7.887 1 95.25 58 LEU B C 1
ATOM 3185 O O . LEU B 1 58 ? -3.209 6.062 -7.617 1 95.25 58 LEU B O 1
ATOM 3189 N N . ASN B 1 59 ? -1.001 6.523 -7.582 1 93.12 59 ASN B N 1
ATOM 3190 C CA . ASN B 1 59 ? -0.676 5.391 -6.719 1 93.12 59 ASN B CA 1
ATOM 3191 C C . ASN B 1 59 ? 0.37 5.766 -5.672 1 93.12 59 ASN B C 1
ATOM 3193 O O . ASN B 1 59 ? 1.511 6.082 -6.016 1 93.12 59 ASN B O 1
ATOM 3197 N N . PRO B 1 60 ? -0.003 5.652 -4.449 1 96.69 60 PRO B N 1
ATOM 3198 C CA . PRO B 1 60 ? 0.959 6.008 -3.402 1 96.69 60 PRO B CA 1
ATOM 3199 C C . PRO B 1 60 ? 2.145 5.047 -3.338 1 96.69 60 PRO B C 1
ATOM 3201 O O . PRO B 1 60 ? 1.957 3.828 -3.371 1 96.69 60 PRO B O 1
ATOM 3204 N N . VAL B 1 61 ? 3.285 5.656 -3.352 1 96.25 61 VAL B N 1
ATOM 3205 C CA . VAL B 1 61 ? 4.492 4.906 -3.02 1 96.25 61 VAL B CA 1
ATOM 3206 C C . VAL B 1 61 ? 4.648 4.824 -1.502 1 96.25 61 VAL B C 1
ATOM 3208 O O . VAL B 1 61 ? 4.785 5.848 -0.83 1 96.25 61 VAL B O 1
ATOM 3211 N N . ILE B 1 62 ? 4.602 3.604 -1.003 1 96.81 62 ILE B N 1
ATOM 3212 C CA . ILE B 1 62 ? 4.742 3.402 0.435 1 96.81 62 ILE B CA 1
ATOM 3213 C C . ILE B 1 62 ? 6.219 3.26 0.794 1 96.81 62 ILE B C 1
ATOM 3215 O O . ILE B 1 62 ? 6.945 2.486 0.164 1 96.81 62 ILE B O 1
ATOM 3219 N N . ILE B 1 63 ? 6.66 4.008 1.828 1 97.19 63 ILE B N 1
ATOM 3220 C CA . ILE B 1 63 ? 8.031 3.883 2.311 1 97.19 63 ILE B CA 1
ATOM 3221 C C . ILE B 1 63 ? 8.023 3.66 3.82 1 97.19 63 ILE B C 1
ATOM 3223 O O . ILE B 1 63 ? 7.082 4.051 4.512 1 97.19 63 ILE B O 1
ATOM 3227 N N . GLY B 1 64 ? 9.047 2.98 4.316 1 96.69 64 GLY B N 1
ATOM 3228 C CA . GLY B 1 64 ? 9.266 2.82 5.746 1 96.69 64 GLY B CA 1
ATOM 3229 C C . GLY B 1 64 ? 8.547 1.613 6.324 1 96.69 64 GLY B C 1
ATOM 3230 O O . GLY B 1 64 ? 8.406 1.498 7.543 1 96.69 64 GLY B O 1
ATOM 3231 N N . TYR B 1 65 ? 8.07 0.712 5.5 1 95.62 65 TYR B N 1
ATOM 3232 C CA . TYR B 1 65 ? 7.305 -0.43 5.98 1 95.62 65 TYR B CA 1
ATOM 3233 C C . TYR B 1 65 ? 8.156 -1.327 6.871 1 95.62 65 TYR B C 1
ATOM 3235 O O . TYR B 1 65 ? 9.266 -1.72 6.488 1 95.62 65 TYR B O 1
ATOM 3243 N N . GLY B 1 66 ? 7.727 -1.57 8.141 1 94.56 66 GLY B N 1
ATOM 3244 C CA . GLY B 1 66 ? 8.43 -2.43 9.078 1 94.56 66 GLY B CA 1
ATOM 3245 C C . GLY B 1 66 ? 9.367 -1.67 9.992 1 94.56 66 GLY B C 1
ATOM 3246 O O . GLY B 1 66 ? 9.945 -2.246 10.922 1 94.56 66 GLY B O 1
ATOM 3247 N N . GLN B 1 67 ? 9.547 -0.404 9.773 1 94.56 67 GLN B N 1
ATOM 3248 C CA . GLN B 1 67 ? 10.414 0.396 10.633 1 94.56 67 GLN B CA 1
ATOM 3249 C C . GLN B 1 67 ? 9.766 0.651 11.984 1 94.56 67 GLN B C 1
ATOM 3251 O O . GLN B 1 67 ? 8.539 0.718 12.086 1 94.56 67 GLN B O 1
ATOM 3256 N N . THR B 1 68 ? 10.633 0.775 12.938 1 92 68 THR B N 1
ATOM 3257 C CA . THR B 1 68 ? 10.141 1.183 14.25 1 92 68 THR B CA 1
ATOM 3258 C C . THR B 1 68 ? 9.953 2.695 14.305 1 92 68 THR B C 1
ATOM 3260 O O . THR B 1 68 ? 10.891 3.453 14.07 1 92 68 THR B O 1
ATOM 3263 N N . ALA B 1 69 ? 8.781 3.1 14.578 1 92.75 69 ALA B N 1
ATOM 3264 C CA . ALA B 1 69 ? 8.398 4.504 14.695 1 92.75 69 ALA B CA 1
ATOM 3265 C C . ALA B 1 69 ? 7.148 4.66 15.562 1 92.75 69 ALA B C 1
ATOM 3267 O O . ALA B 1 69 ? 6.297 3.771 15.594 1 92.75 69 ALA B O 1
ATOM 3268 N N . TRP B 1 70 ? 7.207 5.758 16.297 1 85.81 70 TRP B N 1
ATOM 3269 C CA . TRP B 1 70 ? 6.039 6.012 17.125 1 85.81 70 TRP B CA 1
ATOM 3270 C C . TRP B 1 70 ? 5.75 7.508 17.219 1 85.81 70 TRP B C 1
ATOM 3272 O O . TRP B 1 70 ? 6.668 8.328 17.156 1 85.81 70 TRP B O 1
ATOM 3282 N N . TRP B 1 71 ? 4.461 7.883 17.281 1 84.38 71 TRP B N 1
ATOM 3283 C CA . TRP B 1 71 ? 4.027 9.258 17.516 1 84.38 71 TRP B CA 1
ATOM 3284 C C . TRP B 1 71 ? 4.043 9.586 19 1 84.38 71 TRP B C 1
ATOM 3286 O O . TRP B 1 71 ? 3.65 8.758 19.828 1 84.38 71 TRP B O 1
ATOM 3296 N N . PRO B 1 72 ? 4.547 10.727 19.328 1 87 72 PRO B N 1
ATOM 3297 C CA . PRO B 1 72 ? 4.902 11.766 18.359 1 87 72 PRO B CA 1
ATOM 3298 C C . PRO B 1 72 ? 6.41 11.859 18.125 1 87 72 PRO B C 1
ATOM 3300 O O . PRO B 1 72 ? 6.844 12.211 17.031 1 87 72 PRO B O 1
ATOM 3303 N N . ASP B 1 73 ? 7.25 11.43 19.078 1 87.56 73 ASP B N 1
ATOM 3304 C CA . ASP B 1 73 ? 8.656 11.805 19.094 1 87.56 73 ASP B CA 1
ATOM 3305 C C . ASP B 1 73 ? 9.477 10.914 18.172 1 87.56 73 ASP B C 1
ATOM 3307 O O . ASP B 1 73 ? 10.562 11.297 17.734 1 87.56 73 ASP B O 1
ATOM 3311 N N . GLY B 1 74 ? 8.984 9.781 17.859 1 91.5 74 GLY B N 1
ATOM 3312 C CA . GLY B 1 74 ? 9.758 8.82 17.094 1 91.5 74 GLY B CA 1
ATOM 3313 C C . GLY B 1 74 ? 9.602 8.984 15.602 1 91.5 74 GLY B C 1
ATOM 3314 O O . GLY B 1 74 ? 9.828 8.039 14.836 1 91.5 74 GLY B O 1
ATOM 3315 N N . LEU B 1 75 ? 9.227 10.188 15.117 1 95.38 75 LEU B N 1
ATOM 3316 C CA . LEU B 1 75 ? 8.883 10.344 13.711 1 95.38 75 LEU B CA 1
ATOM 3317 C C . LEU B 1 75 ? 10.031 10.961 12.938 1 95.38 75 LEU B C 1
ATOM 3319 O O . LEU B 1 75 ? 9.875 11.328 11.766 1 95.38 75 LEU B O 1
ATOM 3323 N N . GLY B 1 76 ? 11.195 11.094 13.641 1 97.56 76 GLY B N 1
ATOM 3324 C CA . GLY B 1 76 ? 12.375 11.383 12.852 1 97.56 76 GLY B CA 1
ATOM 3325 C C . GLY B 1 76 ? 12.648 10.344 11.781 1 97.56 76 GLY B C 1
ATOM 3326 O O . GLY B 1 76 ? 13.172 10.664 10.711 1 97.56 76 GLY B O 1
ATOM 3327 N N . VAL B 1 77 ? 12.234 9.156 12.055 1 97.31 77 VAL B N 1
ATOM 3328 C CA . VAL B 1 77 ? 12.391 8.047 11.125 1 97.31 77 VAL B CA 1
ATOM 3329 C C . VAL B 1 77 ? 11.586 8.32 9.852 1 97.31 77 VAL B C 1
ATOM 3331 O O . VAL B 1 77 ? 11.992 7.938 8.758 1 97.31 77 VAL B O 1
ATOM 3334 N N . LYS B 1 78 ? 10.445 8.945 10 1 98 78 LYS B N 1
ATOM 3335 C CA . LYS B 1 78 ? 9.617 9.336 8.859 1 98 78 LYS B CA 1
ATOM 3336 C C . LYS B 1 78 ? 10.344 10.328 7.961 1 98 78 LYS B C 1
ATOM 3338 O O . LYS B 1 78 ? 10.305 10.211 6.734 1 98 78 LYS B O 1
ATOM 3343 N N . ILE B 1 79 ? 11.062 11.328 8.539 1 98.69 79 ILE B N 1
ATOM 3344 C CA . ILE B 1 79 ? 11.859 12.289 7.793 1 98.69 79 ILE B CA 1
ATOM 3345 C C . ILE B 1 79 ? 12.984 11.57 7.051 1 98.69 79 ILE B C 1
ATOM 3347 O O . ILE B 1 79 ? 13.219 11.828 5.867 1 98.69 79 ILE B O 1
ATOM 3351 N N . ASN B 1 80 ? 13.625 10.719 7.738 1 98.5 80 ASN B N 1
ATOM 3352 C CA . ASN B 1 80 ? 14.742 9.992 7.145 1 98.5 80 ASN B CA 1
ATOM 3353 C C . ASN B 1 80 ? 14.273 9.086 6.008 1 98.5 80 ASN B C 1
ATOM 3355 O O . ASN B 1 80 ? 15 8.883 5.035 1 98.5 80 ASN B O 1
ATOM 3359 N N . ALA B 1 81 ? 13.078 8.508 6.156 1 97.81 81 ALA B N 1
ATOM 3360 C CA . ALA B 1 81 ? 12.523 7.703 5.07 1 97.81 81 ALA B CA 1
ATOM 3361 C C . ALA B 1 81 ? 12.273 8.562 3.83 1 97.81 81 ALA B C 1
ATOM 3363 O O . ALA B 1 81 ? 12.57 8.141 2.709 1 97.81 81 ALA B O 1
ATOM 3364 N N . LEU B 1 82 ? 11.727 9.734 4.012 1 98.44 82 LEU B N 1
ATOM 3365 C CA . LEU B 1 82 ? 11.531 10.656 2.9 1 98.44 82 LEU B CA 1
ATOM 3366 C C . LEU B 1 82 ? 12.859 11.023 2.252 1 98.44 82 LEU B C 1
ATOM 3368 O O . LEU B 1 82 ? 12.969 11.055 1.023 1 98.44 82 LEU B O 1
ATOM 3372 N N . ARG B 1 83 ? 13.852 11.297 3.064 1 98.56 83 ARG B N 1
ATOM 3373 C CA . ARG B 1 83 ? 15.18 11.609 2.557 1 98.56 83 ARG B CA 1
ATOM 3374 C C . ARG B 1 83 ? 15.703 10.492 1.66 1 98.56 83 ARG B C 1
ATOM 3376 O O . ARG B 1 83 ? 16.156 10.742 0.544 1 98.56 83 ARG B O 1
ATOM 3383 N N . LYS B 1 84 ? 15.641 9.328 2.238 1 96.75 84 LYS B N 1
ATOM 3384 C CA . LYS B 1 84 ? 16.125 8.18 1.467 1 96.75 84 LYS B CA 1
ATOM 3385 C C . LYS B 1 84 ? 15.422 8.102 0.115 1 96.75 84 LYS B C 1
ATOM 3387 O O . LYS B 1 84 ? 16.047 7.812 -0.904 1 96.75 84 LYS B O 1
ATOM 3392 N N . PHE B 1 85 ? 14.133 8.336 0.078 1 96.81 85 PHE B N 1
ATOM 3393 C CA . PHE B 1 85 ? 13.352 8.258 -1.151 1 96.81 85 PHE B CA 1
ATOM 3394 C C . PHE B 1 85 ? 13.805 9.32 -2.146 1 96.81 85 PHE B C 1
ATOM 3396 O O . PHE B 1 85 ? 14.023 9.023 -3.324 1 96.81 85 PHE B O 1
ATOM 3403 N N . VAL B 1 86 ? 14.023 10.562 -1.723 1 97.69 86 VAL B N 1
ATOM 3404 C CA . VAL B 1 86 ? 14.273 11.664 -2.643 1 97.69 86 VAL B CA 1
ATOM 3405 C C . VAL B 1 86 ? 15.711 11.594 -3.158 1 97.69 86 VAL B C 1
ATOM 3407 O O . VAL B 1 86 ? 16.031 12.18 -4.195 1 97.69 86 VAL B O 1
ATOM 3410 N N . PHE B 1 87 ? 16.578 10.938 -2.475 1 96.88 87 PHE B N 1
ATOM 3411 C CA . PHE B 1 87 ? 17.938 10.766 -2.945 1 96.88 87 PHE B CA 1
ATOM 3412 C C . PHE B 1 87 ? 18.062 9.5 -3.793 1 96.88 87 PHE B C 1
ATOM 3414 O O . PHE B 1 87 ? 19.172 9.156 -4.234 1 96.88 87 PHE B O 1
ATOM 3421 N N . GLY B 1 88 ? 16.984 8.82 -3.943 1 91.81 88 GLY B N 1
ATOM 3422 C CA . GLY B 1 88 ? 16.969 7.676 -4.84 1 91.81 88 GLY B CA 1
ATOM 3423 C C . GLY B 1 88 ? 17.047 8.062 -6.305 1 91.81 88 GLY B C 1
ATOM 3424 O O . GLY B 1 88 ? 17.703 9.047 -6.656 1 91.81 88 GLY B O 1
ATOM 3425 N N . ASP B 1 89 ? 16.453 7.188 -7.141 1 87.69 89 ASP B N 1
ATOM 3426 C CA . ASP B 1 89 ? 16.516 7.355 -8.586 1 87.69 89 ASP B CA 1
ATOM 3427 C C . ASP B 1 89 ? 15.398 8.281 -9.086 1 87.69 89 ASP B C 1
ATOM 3429 O O . ASP B 1 89 ? 14.484 7.84 -9.781 1 87.69 89 ASP B O 1
ATOM 3433 N N . LEU B 1 90 ? 15.516 9.547 -8.742 1 92.62 90 LEU B N 1
ATOM 3434 C CA . LEU B 1 90 ? 14.555 10.562 -9.156 1 92.62 90 LEU B CA 1
ATOM 3435 C C . LEU B 1 90 ? 15.258 11.719 -9.859 1 92.62 90 LEU B C 1
ATOM 3437 O O . LEU B 1 90 ? 16.375 12.086 -9.492 1 92.62 90 LEU B O 1
ATOM 3441 N N . GLY B 1 91 ? 14.633 12.25 -10.836 1 93.5 91 GLY B N 1
ATOM 3442 C CA . GLY B 1 91 ? 15.141 13.461 -11.461 1 93.5 91 GLY B CA 1
ATOM 3443 C C . GLY B 1 91 ? 14.984 14.688 -10.586 1 93.5 91 GLY B C 1
ATOM 3444 O O . GLY B 1 91 ? 14.008 14.812 -9.844 1 93.5 91 GLY B O 1
ATOM 3445 N N . LEU B 1 92 ? 15.82 15.648 -10.766 1 96.5 92 LEU B N 1
ATOM 3446 C CA . LEU B 1 92 ? 15.883 16.828 -9.914 1 96.5 92 LEU B CA 1
ATOM 3447 C C . LEU B 1 92 ? 14.625 17.672 -10.055 1 96.5 92 LEU B C 1
ATOM 3449 O O . LEU B 1 92 ? 14.203 18.344 -9.109 1 96.5 92 LEU B O 1
ATOM 3453 N N . ASN B 1 93 ? 13.961 17.625 -11.219 1 96.44 93 ASN B N 1
ATOM 3454 C CA . ASN B 1 93 ? 12.805 18.469 -11.477 1 96.44 93 ASN B CA 1
ATOM 3455 C C . ASN B 1 93 ? 11.5 17.734 -11.195 1 96.44 93 ASN B C 1
ATOM 3457 O O . ASN B 1 93 ? 10.414 18.312 -11.305 1 96.44 93 ASN B O 1
ATOM 3461 N N . GLU B 1 94 ? 11.602 16.453 -10.789 1 96.75 94 GLU B N 1
ATOM 3462 C CA . GLU B 1 94 ? 10.391 15.711 -10.438 1 96.75 94 GLU B CA 1
ATOM 3463 C C . GLU B 1 94 ? 9.742 16.281 -9.18 1 96.75 94 GLU B C 1
ATOM 3465 O O . GLU B 1 94 ? 10.406 16.953 -8.383 1 96.75 94 GLU B O 1
ATOM 3470 N N . ILE B 1 95 ? 8.43 16.078 -9.109 1 98.5 95 ILE B N 1
ATOM 3471 C CA . ILE B 1 95 ? 7.652 16.578 -7.977 1 98.5 95 ILE B CA 1
ATOM 3472 C C . ILE B 1 95 ? 7.316 15.43 -7.031 1 98.5 95 ILE B C 1
ATOM 3474 O O . ILE B 1 95 ? 6.945 14.344 -7.473 1 98.5 95 ILE B O 1
ATOM 3478 N N . VAL B 1 96 ? 7.547 15.656 -5.75 1 98.62 96 VAL B N 1
ATOM 3479 C CA . VAL B 1 96 ? 7.141 14.719 -4.707 1 98.62 96 VAL B CA 1
ATOM 3480 C C . VAL B 1 96 ? 5.984 15.305 -3.902 1 98.62 96 VAL B C 1
ATOM 3482 O O . VAL B 1 96 ? 6.066 16.438 -3.432 1 98.62 96 VAL B O 1
ATOM 3485 N N . LEU B 1 97 ? 4.93 14.633 -3.869 1 98.88 97 LEU B N 1
ATOM 3486 C CA . LEU B 1 97 ? 3.812 14.875 -2.961 1 98.88 97 LEU B CA 1
ATOM 3487 C C . LEU B 1 97 ? 3.807 13.852 -1.829 1 98.88 97 LEU B C 1
ATOM 3489 O O . LEU B 1 97 ? 3.396 12.703 -2.025 1 98.88 97 LEU B O 1
ATOM 3493 N N . PHE B 1 98 ? 4.324 14.281 -0.65 1 98.88 98 PHE B N 1
ATOM 3494 C CA . PHE B 1 98 ? 4.438 13.43 0.527 1 98.88 98 PHE B CA 1
ATOM 3495 C C . PHE B 1 98 ? 3.271 13.656 1.479 1 98.88 98 PHE B C 1
ATOM 3497 O O . PHE B 1 98 ? 3.072 14.773 1.961 1 98.88 98 PHE B O 1
ATOM 3504 N N . VAL B 1 99 ? 2.488 12.578 1.769 1 98.88 99 VAL B N 1
ATOM 3505 C CA . VAL B 1 99 ? 1.251 12.766 2.518 1 98.88 99 VAL B CA 1
ATOM 3506 C C . VAL B 1 99 ? 1.153 11.734 3.633 1 98.88 99 VAL B C 1
ATOM 3508 O O . VAL B 1 99 ? 1.732 10.648 3.533 1 98.88 99 VAL B O 1
ATOM 3511 N N . ASP B 1 100 ? 0.463 12.086 4.688 1 97.62 100 ASP B N 1
ATOM 3512 C CA . ASP B 1 100 ? 0.164 11.109 5.727 1 97.62 100 ASP B CA 1
ATOM 3513 C C . ASP B 1 100 ? -0.686 9.969 5.18 1 97.62 100 ASP B C 1
ATOM 3515 O O . ASP B 1 100 ? -1.492 10.164 4.266 1 97.62 100 ASP B O 1
ATOM 3519 N N . ALA B 1 101 ? -0.581 8.859 5.785 1 96.69 101 ALA B N 1
ATOM 3520 C CA . ALA B 1 101 ? -1.13 7.637 5.211 1 96.69 101 ALA B CA 1
ATOM 3521 C C . ALA B 1 101 ? -2.584 7.438 5.633 1 96.69 101 ALA B C 1
ATOM 3523 O O . ALA B 1 101 ? -3.361 6.797 4.918 1 96.69 101 ALA B O 1
ATOM 3524 N N . PHE B 1 102 ? -2.994 8.07 6.727 1 95.38 102 PHE B N 1
ATOM 3525 C CA . PHE B 1 102 ? -4.164 7.492 7.375 1 95.38 102 PHE B CA 1
ATOM 3526 C C . PHE B 1 102 ? -5.305 8.5 7.43 1 95.38 102 PHE B C 1
ATOM 3528 O O . PHE B 1 102 ? -6.414 8.172 7.859 1 95.38 102 PHE B O 1
ATOM 3535 N N . ASP B 1 103 ? -5.031 9.719 6.988 1 96.25 103 ASP B N 1
ATOM 3536 C CA . ASP B 1 103 ? -6.066 10.734 7.133 1 96.25 103 ASP B CA 1
ATOM 3537 C C . ASP B 1 103 ? -5.98 11.773 6.016 1 96.25 103 ASP B C 1
ATOM 3539 O O . ASP B 1 103 ? -6.168 12.969 6.254 1 96.25 103 ASP B O 1
ATOM 3543 N N . VAL B 1 104 ? -5.66 11.297 4.828 1 98.12 104 VAL B N 1
ATOM 3544 C CA . VAL B 1 104 ? -5.574 12.164 3.658 1 98.12 104 VAL B CA 1
ATOM 3545 C C . VAL B 1 104 ? -6.465 11.617 2.545 1 98.12 104 VAL B C 1
ATOM 3547 O O . VAL B 1 104 ? -6.551 10.406 2.346 1 98.12 104 VAL B O 1
ATOM 3550 N N . LEU B 1 105 ? -7.109 12.508 1.796 1 98.44 105 LEU B N 1
ATOM 3551 C CA . LEU B 1 105 ? -7.902 12.203 0.61 1 98.44 105 LEU B CA 1
ATOM 3552 C C . LEU B 1 105 ? -7.391 12.984 -0.599 1 98.44 105 LEU B C 1
ATOM 3554 O O . LEU B 1 105 ? -7.02 14.148 -0.479 1 98.44 105 LEU B O 1
ATOM 3558 N N . ILE B 1 106 ? -7.438 12.344 -1.726 1 98.81 106 ILE B N 1
ATOM 3559 C CA . ILE B 1 106 ? -7.004 12.953 -2.98 1 98.81 106 ILE B CA 1
ATOM 3560 C C . ILE B 1 106 ? -8.219 13.352 -3.807 1 98.81 106 ILE B C 1
ATOM 3562 O O . ILE B 1 106 ? -9.164 12.57 -3.959 1 98.81 106 ILE B O 1
ATOM 3566 N N . PHE B 1 107 ? -8.203 14.578 -4.371 1 98.69 107 PHE B N 1
ATOM 3567 C CA . PHE B 1 107 ? -9.344 15.109 -5.109 1 98.69 107 PHE B CA 1
ATOM 3568 C C . PHE B 1 107 ? -8.93 15.523 -6.516 1 98.69 107 PHE B C 1
ATOM 3570 O O . PHE B 1 107 ? -9.773 15.906 -7.328 1 98.69 107 PHE B O 1
ATOM 3577 N N . GLY B 1 108 ? -7.645 15.508 -6.789 1 97.94 108 GLY B N 1
ATOM 3578 C CA . GLY B 1 108 ? -7.152 15.906 -8.094 1 97.94 108 GLY B CA 1
ATOM 3579 C C . GLY B 1 108 ? -6.203 14.898 -8.711 1 97.94 108 GLY B C 1
ATOM 3580 O O . GLY B 1 108 ? -5.535 14.148 -7.996 1 97.94 108 GLY B O 1
ATOM 3581 N N . ASP B 1 109 ? -6.168 14.93 -10.047 1 96.69 109 ASP B N 1
ATOM 3582 C CA . ASP B 1 109 ? -5.242 14.039 -10.75 1 96.69 109 ASP B CA 1
ATOM 3583 C C . ASP B 1 109 ? -3.877 14.703 -10.922 1 96.69 109 ASP B C 1
ATOM 3585 O O . ASP B 1 109 ? -3.648 15.812 -10.43 1 96.69 109 ASP B O 1
ATOM 3589 N N . ARG B 1 110 ? -2.996 14.008 -11.562 1 96.5 110 ARG B N 1
ATOM 3590 C CA . ARG B 1 110 ? -1.616 14.453 -11.742 1 96.5 110 ARG B CA 1
ATOM 3591 C C . ARG B 1 110 ? -1.559 15.82 -12.422 1 96.5 110 ARG B C 1
ATOM 3593 O O . ARG B 1 110 ? -0.855 16.719 -11.953 1 96.5 110 ARG B O 1
ATOM 3600 N N . GLU B 1 111 ? -2.268 15.984 -13.469 1 96.12 111 GLU B N 1
ATOM 3601 C CA . GLU B 1 111 ? -2.223 17.219 -14.242 1 96.12 111 GLU B CA 1
ATOM 3602 C C . GLU B 1 111 ? -2.648 18.422 -13.398 1 96.12 111 GLU B C 1
ATOM 3604 O O . GLU B 1 111 ? -1.994 19.469 -13.414 1 96.12 111 GLU B O 1
ATOM 3609 N N . GLN B 1 112 ? -3.713 18.219 -12.664 1 97.5 112 GLN B N 1
ATOM 3610 C CA . GLN B 1 112 ? -4.223 19.312 -11.828 1 97.5 112 GLN B CA 1
ATOM 3611 C C . GLN B 1 112 ? -3.238 19.656 -10.719 1 97.5 112 GLN B C 1
ATOM 3613 O O . GLN B 1 112 ? -2.957 20.828 -10.477 1 97.5 112 GLN B O 1
ATOM 3618 N N . ILE B 1 113 ? -2.732 18.641 -10.047 1 98.44 113 ILE B N 1
ATOM 3619 C CA . ILE B 1 113 ? -1.826 18.859 -8.93 1 98.44 113 ILE B CA 1
ATOM 3620 C C . ILE B 1 113 ? -0.557 19.547 -9.414 1 98.44 113 ILE B C 1
ATOM 3622 O O . ILE B 1 113 ? -0.097 20.516 -8.805 1 98.44 113 ILE B O 1
ATOM 3626 N N . VAL B 1 114 ? -0.064 19.125 -10.539 1 98 114 VAL B N 1
ATOM 3627 C CA . VAL B 1 114 ? 1.171 19.688 -11.07 1 98 114 VAL B CA 1
ATOM 3628 C C . VAL B 1 114 ? 0.936 21.125 -11.5 1 98 114 VAL B C 1
ATOM 3630 O O . VAL B 1 114 ? 1.737 22.016 -11.188 1 98 114 VAL B O 1
ATOM 3633 N N . ARG B 1 115 ? -0.143 21.359 -12.172 1 97.69 115 ARG B N 1
ATOM 3634 C CA . ARG B 1 115 ? -0.472 22.703 -12.617 1 97.69 115 ARG B CA 1
ATOM 3635 C C . ARG B 1 115 ? -0.58 23.672 -11.43 1 97.69 115 ARG B C 1
ATOM 3637 O O . ARG B 1 115 ? -0.012 24.766 -11.461 1 97.69 115 ARG B O 1
ATOM 3644 N N . ASP B 1 116 ? -1.354 23.266 -10.438 1 97.56 116 ASP B N 1
ATOM 3645 C CA . ASP B 1 116 ? -1.559 24.141 -9.281 1 97.56 116 ASP B CA 1
ATOM 3646 C C . ASP B 1 116 ? -0.259 24.328 -8.508 1 97.56 116 ASP B C 1
ATOM 3648 O O . ASP B 1 116 ? -0.002 25.406 -7.977 1 97.56 116 ASP B O 1
ATOM 3652 N N . PHE B 1 117 ? 0.557 23.312 -8.414 1 98.31 117 PHE B N 1
ATOM 3653 C CA . PHE B 1 117 ? 1.858 23.406 -7.766 1 98.31 117 PHE B CA 1
ATOM 3654 C C . PHE B 1 117 ? 2.752 24.406 -8.492 1 98.31 117 PHE B C 1
ATOM 3656 O O . PHE B 1 117 ? 3.381 25.25 -7.859 1 98.31 117 PHE B O 1
ATOM 3663 N N . GLU B 1 118 ? 2.811 24.266 -9.75 1 97.81 118 GLU B N 1
ATOM 3664 C CA . GLU B 1 118 ? 3.654 25.156 -10.547 1 97.81 118 GLU B CA 1
ATOM 3665 C C . GLU B 1 118 ? 3.18 26.594 -10.445 1 97.81 118 GLU B C 1
ATOM 3667 O O . GLU B 1 118 ? 3.994 27.531 -10.445 1 97.81 118 GLU B O 1
ATOM 3672 N N . ALA B 1 119 ? 1.927 26.75 -10.383 1 97.62 119 ALA B N 1
ATOM 3673 C CA . ALA B 1 119 ? 1.388 28.094 -10.188 1 97.62 119 ALA B CA 1
ATOM 3674 C C . ALA B 1 119 ? 1.84 28.688 -8.859 1 97.62 119 ALA B C 1
ATOM 3676 O O . ALA B 1 119 ? 2.195 29.875 -8.781 1 97.62 119 ALA B O 1
ATOM 3677 N N . LEU B 1 120 ? 1.794 27.844 -7.836 1 96.94 120 LEU B N 1
ATOM 3678 C CA . LEU B 1 120 ? 2.268 28.281 -6.527 1 96.94 120 LEU B CA 1
ATOM 3679 C C . LEU B 1 120 ? 3.758 28.594 -6.562 1 96.94 120 LEU B C 1
ATOM 3681 O O . LEU B 1 120 ? 4.203 29.562 -5.941 1 96.94 120 LEU B O 1
ATOM 3685 N N . GLU B 1 121 ? 4.484 27.781 -7.227 1 96.75 121 GLU B N 1
ATOM 3686 C CA . GLU B 1 121 ? 5.926 28 -7.371 1 96.75 121 GLU B CA 1
ATOM 3687 C C . GLU B 1 121 ? 6.227 29.344 -8.008 1 96.75 121 GLU B C 1
ATOM 3689 O O . GLU B 1 121 ? 7.102 30.078 -7.535 1 96.75 121 GLU B O 1
ATOM 3694 N N . GLU B 1 122 ? 5.523 29.562 -9.031 1 96.62 122 GLU B N 1
ATOM 3695 C CA . GLU B 1 122 ? 5.723 30.828 -9.75 1 96.62 122 GLU B CA 1
ATOM 3696 C C . GLU B 1 122 ? 5.34 32.031 -8.891 1 96.62 122 GLU B C 1
ATOM 3698 O O . GLU B 1 122 ? 6.062 33.031 -8.852 1 96.62 122 GLU B O 1
ATOM 3703 N N . LYS B 1 123 ? 4.301 31.906 -8.281 1 96.56 123 LYS B N 1
ATOM 3704 C CA . LYS B 1 123 ? 3.775 33 -7.484 1 96.56 123 LYS B CA 1
ATOM 3705 C C . LYS B 1 123 ? 4.676 33.312 -6.289 1 96.56 123 LYS B C 1
ATOM 3707 O O . LYS B 1 123 ? 4.953 34.469 -5.98 1 96.56 123 LYS B O 1
ATOM 3712 N N . GLU B 1 124 ? 5.125 32.25 -5.625 1 96.19 124 GLU B N 1
ATOM 3713 C CA . GLU B 1 124 ? 5.812 32.406 -4.348 1 96.19 124 GLU B CA 1
ATOM 3714 C C . GLU B 1 124 ? 7.328 32.312 -4.52 1 96.19 124 GLU B C 1
ATOM 3716 O O . GLU B 1 124 ? 8.086 32.656 -3.607 1 96.19 124 GLU B O 1
ATOM 3721 N N . GLN B 1 125 ? 7.785 31.891 -5.598 1 96.62 125 GLN B N 1
ATOM 3722 C CA . GLN B 1 125 ? 9.203 31.719 -5.887 1 96.62 125 GLN B CA 1
ATOM 3723 C C . GLN B 1 125 ? 9.859 30.766 -4.879 1 96.62 125 GLN B C 1
ATOM 3725 O O . GLN B 1 125 ? 10.906 31.094 -4.312 1 96.62 125 GLN B O 1
ATOM 3730 N N . ARG B 1 126 ? 9.164 29.719 -4.539 1 97.31 126 ARG B N 1
ATOM 3731 C CA . ARG B 1 126 ? 9.602 28.594 -3.719 1 97.31 126 ARG B CA 1
ATOM 3732 C C . ARG B 1 126 ? 9.242 27.266 -4.375 1 97.31 126 ARG B C 1
ATOM 3734 O O . ARG B 1 126 ? 8.352 27.203 -5.223 1 97.31 126 ARG B O 1
ATOM 3741 N N . SER B 1 127 ? 9.984 26.234 -3.93 1 97.69 127 SER B N 1
ATOM 3742 C CA . SER B 1 127 ? 9.75 24.969 -4.602 1 97.69 127 SER B CA 1
ATOM 3743 C C . SER B 1 127 ? 9.367 23.875 -3.607 1 97.69 127 SER B C 1
ATOM 3745 O O . SER B 1 127 ? 9.383 22.688 -3.941 1 97.69 127 SER B O 1
ATOM 3747 N N . ILE B 1 128 ? 9.109 24.219 -2.332 1 98.75 128 ILE B N 1
ATOM 3748 C CA . ILE B 1 128 ? 8.547 23.328 -1.319 1 98.75 128 ILE B CA 1
ATOM 3749 C C . ILE B 1 128 ? 7.375 24.016 -0.628 1 98.75 128 ILE B C 1
ATOM 3751 O O . ILE B 1 128 ? 7.477 25.172 -0.215 1 98.75 128 ILE B O 1
ATOM 3755 N N . PHE B 1 129 ? 6.336 23.328 -0.509 1 98.81 129 PHE B N 1
ATOM 3756 C CA . PHE B 1 129 ? 5.172 23.859 0.192 1 98.81 129 PHE B CA 1
ATOM 3757 C C . PHE B 1 129 ? 4.621 22.844 1.184 1 98.81 129 PHE B C 1
ATOM 3759 O O . PHE B 1 129 ? 4.551 21.641 0.881 1 98.81 129 PHE B O 1
ATOM 3766 N N . PHE B 1 130 ? 4.285 23.297 2.336 1 98.69 130 PHE B N 1
ATOM 3767 C CA . PHE B 1 130 ? 3.52 22.547 3.328 1 98.69 130 PHE B CA 1
ATOM 3768 C C . PHE B 1 130 ? 2.068 23.016 3.354 1 98.69 130 PHE B C 1
ATOM 3770 O O . PHE B 1 130 ? 1.777 24.172 3.021 1 98.69 130 PHE B O 1
ATOM 3777 N N . ASN B 1 131 ? 1.191 22.109 3.699 1 97.19 131 ASN B N 1
ATOM 3778 C CA . ASN B 1 131 ? -0.134 22.609 4.039 1 97.19 131 ASN B CA 1
ATOM 3779 C C . ASN B 1 131 ? -0.114 23.406 5.344 1 97.19 131 ASN B C 1
ATOM 3781 O O . ASN B 1 131 ? 0.855 23.328 6.102 1 97.19 131 ASN B O 1
ATOM 3785 N N . ALA B 1 132 ? -1.124 24.203 5.535 1 96.81 132 ALA B N 1
ATOM 3786 C CA . ALA B 1 132 ? -1.231 25.047 6.727 1 96.81 132 ALA B CA 1
ATOM 3787 C C . ALA B 1 132 ? -2.441 24.641 7.566 1 96.81 132 ALA B C 1
ATOM 3789 O O . ALA B 1 132 ? -3.402 24.062 7.051 1 96.81 132 ALA B O 1
ATOM 3790 N N . GLU B 1 133 ? -2.271 24.906 8.797 1 93.81 133 GLU B N 1
ATOM 3791 C CA . GLU B 1 133 ? -3.375 24.594 9.703 1 93.81 133 GLU B CA 1
ATOM 3792 C C . GLU B 1 133 ? -3.578 25.703 10.727 1 93.81 133 GLU B C 1
ATOM 3794 O O . GLU B 1 133 ? -2.723 26.578 10.875 1 93.81 133 GLU B O 1
ATOM 3799 N N . GLN B 1 134 ? -4.664 25.656 11.398 1 89.62 134 GLN B N 1
ATOM 3800 C CA . GLN B 1 134 ? -5.102 26.703 12.312 1 89.62 134 GLN B CA 1
ATOM 3801 C C . GLN B 1 134 ? -4.289 26.672 13.609 1 89.62 134 GLN B C 1
ATOM 3803 O O . GLN B 1 134 ? -4.039 27.719 14.211 1 89.62 134 GLN B O 1
ATOM 3808 N N . TYR B 1 135 ? -3.883 25.484 14.023 1 88.69 135 TYR B N 1
ATOM 3809 C CA . TYR B 1 135 ? -3.205 25.359 15.305 1 88.69 135 TYR B CA 1
ATOM 3810 C C . TYR B 1 135 ? -1.73 25.016 15.109 1 88.69 135 TYR B C 1
ATOM 3812 O O . TYR B 1 135 ? -1.377 24.234 14.219 1 88.69 135 TYR B O 1
ATOM 3820 N N . CYS B 1 136 ? -0.986 25.672 15.914 1 94.56 136 CYS B N 1
ATOM 3821 C CA . CYS B 1 136 ? 0.445 25.391 15.883 1 94.56 136 CYS B CA 1
ATOM 3822 C C . CYS B 1 136 ? 0.783 24.188 16.75 1 94.56 136 CYS B C 1
ATOM 3824 O O . CYS B 1 136 ? 0.608 24.219 17.969 1 94.56 136 CYS B O 1
ATOM 3826 N N . PHE B 1 137 ? 1.24 23.141 16.078 1 92.75 137 PHE B N 1
ATOM 3827 C CA . PHE B 1 137 ? 1.642 21.953 16.828 1 92.75 137 PHE B CA 1
ATOM 3828 C C . PHE B 1 137 ? 3.025 21.484 16.391 1 92.75 137 PHE B C 1
ATOM 3830 O O . PHE B 1 137 ? 3.291 21.344 15.195 1 92.75 137 PHE B O 1
ATOM 3837 N N . PRO B 1 138 ? 3.971 21.047 17.312 1 94 138 PRO B N 1
ATOM 3838 C CA . PRO B 1 138 ? 3.869 21.406 18.719 1 94 138 PRO B CA 1
ATOM 3839 C C . PRO B 1 138 ? 3.871 22.922 18.938 1 94 138 PRO B C 1
ATOM 3841 O O . PRO B 1 138 ? 4.199 23.672 18.031 1 94 138 PRO B O 1
ATOM 3844 N N . PRO B 1 139 ? 3.447 23.359 20.109 1 93.12 139 PRO B N 1
ATOM 3845 C CA . PRO B 1 139 ? 3.453 24.797 20.375 1 93.12 139 PRO B CA 1
ATOM 3846 C C . PRO B 1 139 ? 4.863 25.359 20.531 1 93.12 139 PRO B C 1
ATOM 3848 O O . PRO B 1 139 ? 5.82 24.609 20.703 1 93.12 139 PRO B O 1
ATOM 3851 N N . GLY B 1 140 ? 4.965 26.688 20.391 1 94.56 140 GLY B N 1
ATOM 3852 C CA . GLY B 1 140 ? 6.23 27.344 20.656 1 94.56 140 GLY B CA 1
ATOM 3853 C C . GLY B 1 140 ? 6.84 28 19.438 1 94.56 140 GLY B C 1
ATOM 3854 O O . GLY B 1 140 ? 7.832 28.734 19.547 1 94.56 140 GLY B O 1
ATOM 3855 N N . PHE B 1 141 ? 6.141 27.781 18.297 1 96.62 141 PHE B N 1
ATOM 3856 C CA . PHE B 1 141 ? 6.695 28.328 17.062 1 96.62 141 PHE B CA 1
ATOM 3857 C C . PHE B 1 141 ? 5.789 29.406 16.484 1 96.62 141 PHE B C 1
ATOM 3859 O O . PHE B 1 141 ? 6.004 29.875 15.375 1 96.62 141 PHE B O 1
ATOM 3866 N N . GLU B 1 142 ? 4.812 29.859 17.156 1 96.5 142 GLU B N 1
ATOM 3867 C CA . GLU B 1 142 ? 3.758 30.734 16.656 1 96.5 142 GLU B CA 1
ATOM 3868 C C . GLU B 1 142 ? 4.336 32.031 16.125 1 96.5 142 GLU B C 1
ATOM 3870 O O . GLU B 1 142 ? 3.861 32.562 15.117 1 96.5 142 GLU B O 1
ATOM 3875 N N . LYS B 1 143 ? 5.344 32.531 16.688 1 96.06 143 LYS B N 1
ATOM 3876 C CA . LYS B 1 143 ? 5.902 33.844 16.328 1 96.06 143 LYS B CA 1
ATOM 3877 C C . LYS B 1 143 ? 6.598 33.812 14.977 1 96.06 143 LYS B C 1
ATOM 3879 O O . LYS B 1 143 ? 6.863 34.844 14.375 1 96.06 143 LYS B O 1
ATOM 3884 N N . GLU B 1 144 ? 6.891 32.594 14.523 1 95.56 144 GLU B N 1
ATOM 3885 C CA . GLU B 1 144 ? 7.617 32.438 13.273 1 95.56 144 GLU B CA 1
ATOM 3886 C C . GLU B 1 144 ? 6.695 32.625 12.07 1 95.56 144 GLU B C 1
ATOM 3888 O O . GLU B 1 144 ? 7.164 32.781 10.938 1 95.56 144 GLU B O 1
ATOM 3893 N N . TYR B 1 145 ? 5.41 32.719 12.281 1 96.94 145 TYR B N 1
ATOM 3894 C CA . TYR B 1 145 ? 4.449 32.719 11.188 1 96.94 145 TYR B CA 1
ATOM 3895 C C . TYR B 1 145 ? 3.699 34.031 11.109 1 96.94 145 TYR B C 1
ATOM 3897 O O . TYR B 1 145 ? 3.074 34.469 12.078 1 96.94 145 TYR B O 1
ATOM 3905 N N . PRO B 1 146 ? 3.803 34.625 9.984 1 93.88 146 PRO B N 1
ATOM 3906 C CA . PRO B 1 146 ? 3.023 35.844 9.82 1 93.88 146 PRO B CA 1
ATOM 3907 C C . PRO B 1 146 ? 1.518 35.594 9.922 1 93.88 146 PRO B C 1
ATOM 3909 O O . PRO B 1 146 ? 1.055 34.469 9.727 1 93.88 146 PRO B O 1
ATOM 3912 N N . GLU B 1 147 ? 0.802 36.625 10.148 1 94.12 147 GLU B N 1
ATOM 3913 C CA . GLU B 1 147 ? -0.655 36.531 10.156 1 94.12 147 GLU B CA 1
ATOM 3914 C C . GLU B 1 147 ? -1.204 36.25 8.766 1 94.12 147 GLU B C 1
ATOM 3916 O O . GLU B 1 147 ? -0.631 36.688 7.766 1 94.12 147 GLU B O 1
ATOM 3921 N N . THR B 1 148 ? -2.258 35.469 8.758 1 93.25 148 THR B N 1
ATOM 3922 C CA . THR B 1 148 ? -2.945 35.156 7.516 1 93.25 148 THR B CA 1
ATOM 3923 C C . THR B 1 148 ? -4.402 35.594 7.57 1 93.25 148 THR B C 1
ATOM 3925 O O . THR B 1 148 ? -4.98 35.719 8.648 1 93.25 148 THR B O 1
ATOM 3928 N N . PRO B 1 149 ? -4.973 35.875 6.418 1 90.88 149 PRO B N 1
ATOM 3929 C CA . PRO B 1 149 ? -6.379 36.281 6.402 1 90.88 149 PRO B CA 1
ATOM 3930 C C . PRO B 1 149 ? -7.328 35.156 6.781 1 90.88 149 PRO B C 1
ATOM 3932 O O . PRO B 1 149 ? -8.469 35.406 7.18 1 90.88 149 PRO B O 1
ATOM 3935 N N . HIS B 1 150 ? -6.855 33.969 6.648 1 89.75 150 HIS B N 1
ATOM 3936 C CA . HIS B 1 150 ? -7.695 32.812 6.957 1 89.75 150 HIS B CA 1
ATOM 3937 C C . HIS B 1 150 ? -7.07 31.938 8.047 1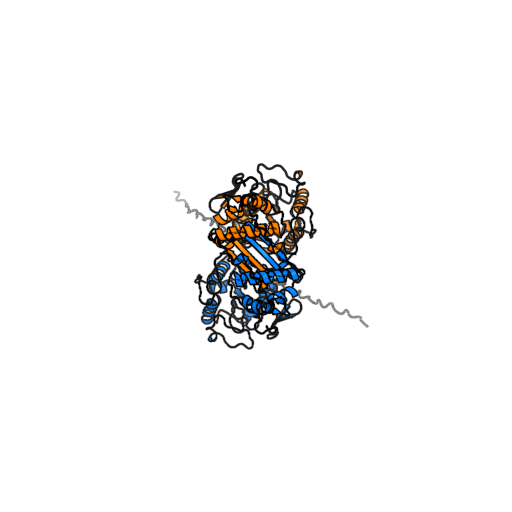 89.75 150 HIS B C 1
ATOM 3939 O O . HIS B 1 150 ? -6 32.25 8.562 1 89.75 150 HIS B O 1
ATOM 3945 N N . ARG B 1 151 ? -7.816 30.844 8.414 1 89.69 151 ARG B N 1
ATOM 3946 C CA . ARG B 1 151 ? -7.445 30.031 9.555 1 89.69 151 ARG B CA 1
ATOM 3947 C C . ARG B 1 151 ? -6.172 29.234 9.266 1 89.69 151 ARG B C 1
ATOM 3949 O O . ARG B 1 151 ? -5.52 28.734 10.195 1 89.69 151 ARG B O 1
ATOM 3956 N N . TRP B 1 152 ? -5.77 29.125 8.039 1 94.56 152 TRP B N 1
ATOM 3957 C CA . TRP B 1 152 ? -4.594 28.359 7.66 1 94.56 152 TRP B CA 1
ATOM 3958 C C . TRP B 1 152 ? -3.322 29.188 7.805 1 94.56 152 TRP B C 1
ATOM 3960 O O . TRP B 1 152 ? -2.932 29.906 6.883 1 94.56 152 TRP B O 1
ATOM 3970 N N . ARG B 1 153 ? -2.662 28.984 8.961 1 95.56 153 ARG B N 1
ATOM 3971 C CA . ARG B 1 153 ? -1.563 29.891 9.297 1 95.56 153 ARG B CA 1
ATOM 3972 C C . ARG B 1 153 ? -0.281 29.109 9.57 1 95.56 153 ARG B C 1
ATOM 3974 O O . ARG B 1 153 ? 0.79 29.484 9.078 1 95.56 153 ARG B O 1
ATOM 3981 N N . TYR B 1 154 ? -0.369 28.031 10.297 1 97.19 154 TYR B N 1
ATOM 3982 C CA . TYR B 1 154 ? 0.816 27.344 10.805 1 97.19 154 TYR B CA 1
ATOM 3983 C C . TYR B 1 154 ? 1.126 26.109 9.984 1 97.19 154 TYR B C 1
ATOM 3985 O O . TYR B 1 154 ? 0.213 25.422 9.516 1 97.19 154 TYR B O 1
ATOM 3993 N N . LEU B 1 155 ? 2.35 25.766 9.906 1 97.88 155 LEU B N 1
ATOM 3994 C CA . LEU B 1 155 ? 2.85 24.625 9.156 1 97.88 155 LEU B CA 1
ATOM 3995 C C . LEU B 1 155 ? 2.268 23.312 9.703 1 97.88 155 LEU B C 1
ATOM 3997 O O . LEU B 1 155 ? 2.229 23.109 10.922 1 97.88 155 LEU B O 1
ATOM 4001 N N . ASN B 1 156 ? 1.716 22.547 8.844 1 97.31 156 ASN B N 1
ATOM 4002 C CA . ASN B 1 156 ? 1.347 21.156 9.07 1 97.31 156 ASN B CA 1
ATOM 4003 C C . ASN B 1 156 ? 2.107 20.219 8.148 1 97.31 156 ASN B C 1
ATOM 4005 O O . ASN B 1 156 ? 2.062 20.359 6.926 1 97.31 156 ASN B O 1
ATOM 4009 N N . SER B 1 157 ? 2.783 19.25 8.727 1 97.5 157 SER B N 1
ATOM 4010 C CA . SER B 1 157 ? 3.688 18.422 7.934 1 97.5 157 SER B CA 1
ATOM 4011 C C . SER B 1 157 ? 2.979 17.188 7.383 1 97.5 157 SER B C 1
ATOM 4013 O O . SER B 1 157 ? 3.621 16.281 6.852 1 97.5 157 SER B O 1
ATOM 4015 N N . GLY B 1 158 ? 1.668 17.125 7.477 1 97.62 158 GLY B N 1
ATOM 4016 C CA . GLY B 1 158 ? 0.922 15.984 6.965 1 97.62 158 GLY B CA 1
ATOM 4017 C C . GLY B 1 158 ? 0.876 15.93 5.449 1 97.62 158 GLY B C 1
ATOM 4018 O O . GLY B 1 158 ? 0.572 14.883 4.871 1 97.62 158 GLY B O 1
ATOM 4019 N N . ILE B 1 159 ? 1.108 17.078 4.832 1 98.75 159 ILE B N 1
ATOM 4020 C CA . ILE B 1 159 ? 1.27 17.141 3.385 1 98.75 159 ILE B CA 1
ATOM 4021 C C . ILE B 1 159 ? 2.453 18.031 3.031 1 98.75 159 ILE B C 1
ATOM 4023 O O . ILE B 1 159 ? 2.541 19.172 3.5 1 98.75 159 ILE B O 1
ATOM 4027 N N . ILE B 1 160 ? 3.367 17.547 2.266 1 98.88 160 ILE B N 1
ATOM 4028 C CA . ILE B 1 160 ? 4.5 18.266 1.697 1 98.88 160 ILE B CA 1
ATOM 4029 C C . ILE B 1 160 ? 4.535 18.078 0.184 1 98.88 160 ILE B C 1
ATOM 4031 O O . ILE B 1 160 ? 4.395 16.953 -0.302 1 98.88 160 ILE B O 1
ATOM 4035 N N . ILE B 1 161 ? 4.605 19.125 -0.543 1 98.88 161 ILE B N 1
ATOM 4036 C CA . ILE B 1 161 ? 4.82 19.016 -1.981 1 98.88 161 ILE B CA 1
ATOM 4037 C C . ILE B 1 161 ? 6.047 19.828 -2.385 1 98.88 161 ILE B C 1
ATOM 4039 O O . ILE B 1 161 ? 6.238 20.938 -1.911 1 98.88 161 ILE B O 1
ATOM 4043 N N . GLY B 1 162 ? 6.949 19.25 -3.209 1 98.75 162 GLY B N 1
ATOM 4044 C CA . GLY B 1 162 ? 8.148 19.969 -3.598 1 98.75 162 GLY B CA 1
ATOM 4045 C C . GLY B 1 162 ? 8.93 19.281 -4.699 1 98.75 162 GLY B C 1
ATOM 4046 O O . GLY B 1 162 ? 8.688 18.109 -4.996 1 98.75 162 GLY B O 1
ATOM 4047 N N . ARG B 1 163 ? 9.766 20.047 -5.293 1 98.5 163 ARG B N 1
ATOM 4048 C CA . ARG B 1 163 ? 10.703 19.469 -6.254 1 98.5 163 ARG B CA 1
ATOM 4049 C C . ARG B 1 163 ? 11.789 18.672 -5.551 1 98.5 163 ARG B C 1
ATOM 4051 O O . ARG B 1 163 ? 12.234 19.031 -4.465 1 98.5 163 ARG B O 1
ATOM 4058 N N . VAL B 1 164 ? 12.219 17.625 -6.219 1 98.38 164 VAL B N 1
ATOM 4059 C CA . VAL B 1 164 ? 13.242 16.75 -5.672 1 98.38 164 VAL B CA 1
ATOM 4060 C C . VAL B 1 164 ? 14.492 17.562 -5.328 1 98.38 164 VAL B C 1
ATOM 4062 O O . VAL B 1 164 ? 15.086 17.375 -4.266 1 98.38 164 VAL B O 1
ATOM 4065 N N . SER B 1 165 ? 14.914 18.531 -6.152 1 98.31 165 SER B N 1
ATOM 4066 C CA . SER B 1 165 ? 16.094 19.359 -5.902 1 98.31 165 SER B CA 1
ATOM 4067 C C . SER B 1 165 ? 15.953 20.125 -4.594 1 98.31 165 SER B C 1
ATOM 4069 O O . SER B 1 165 ? 16.875 20.156 -3.785 1 98.31 165 SER B O 1
ATOM 4071 N N . ALA B 1 166 ? 14.852 20.719 -4.379 1 98.62 166 ALA B N 1
ATOM 4072 C CA . ALA B 1 166 ? 14.609 21.516 -3.176 1 98.62 166 ALA B CA 1
ATOM 4073 C C . ALA B 1 166 ? 14.539 20.625 -1.938 1 98.62 166 ALA B C 1
ATOM 4075 O O . ALA B 1 166 ? 15.031 21 -0.87 1 98.62 166 ALA B O 1
ATOM 4076 N N . LEU B 1 167 ? 13.906 19.469 -2.088 1 98.81 167 LEU B N 1
ATOM 4077 C CA . LEU B 1 167 ? 13.805 18.531 -0.969 1 98.81 167 LEU B CA 1
ATOM 4078 C C . LEU B 1 167 ? 15.18 18 -0.583 1 98.81 167 LEU B C 1
ATOM 4080 O O . LEU B 1 167 ? 15.477 17.828 0.603 1 98.81 167 LEU B O 1
ATOM 4084 N N . ARG B 1 168 ? 16 17.734 -1.57 1 98.62 168 ARG B N 1
ATOM 4085 C CA . ARG B 1 168 ? 17.375 17.312 -1.294 1 98.62 168 ARG B CA 1
ATOM 4086 C C . ARG B 1 168 ? 18.141 18.406 -0.564 1 98.62 168 ARG B C 1
ATOM 4088 O O . ARG B 1 168 ? 18.953 18.109 0.315 1 98.62 168 ARG B O 1
ATOM 4095 N N . GLU B 1 169 ? 17.938 19.609 -0.915 1 98.5 169 GLU B N 1
ATOM 4096 C CA . GLU B 1 169 ? 18.578 20.734 -0.227 1 98.5 169 GLU B CA 1
ATOM 4097 C C . GLU B 1 169 ? 18.094 20.844 1.217 1 98.5 169 GLU B C 1
ATOM 4099 O O . GLU B 1 169 ? 18.875 21.188 2.111 1 98.5 169 GLU B O 1
ATOM 4104 N N . MET B 1 170 ? 16.844 20.578 1.453 1 98.56 170 MET B N 1
ATOM 4105 C CA . MET B 1 170 ? 16.281 20.641 2.795 1 98.56 170 MET B CA 1
ATOM 4106 C C . MET B 1 170 ? 16.797 19.516 3.672 1 98.56 170 MET B C 1
ATOM 4108 O O . MET B 1 170 ? 16.953 19.688 4.883 1 98.56 170 MET B O 1
ATOM 4112 N N . LEU B 1 171 ? 17.031 18.328 2.992 1 98.5 171 LEU B N 1
ATOM 4113 C CA . LEU B 1 171 ? 17.375 17.141 3.758 1 98.5 171 LEU B CA 1
ATOM 4114 C C . LEU B 1 171 ? 18.734 16.594 3.34 1 98.5 171 LEU B C 1
ATOM 4116 O O . LEU B 1 171 ? 18.859 15.414 2.996 1 98.5 171 LEU B O 1
ATOM 4120 N N . PRO B 1 172 ? 19.781 17.422 3.541 1 97.06 172 PRO B N 1
ATOM 4121 C CA . PRO B 1 172 ? 21.094 16.984 3.068 1 97.06 172 PRO B CA 1
ATOM 4122 C C . PRO B 1 172 ? 21.672 15.836 3.895 1 97.06 172 PRO B C 1
ATOM 4124 O O . PRO B 1 172 ? 22.375 14.977 3.359 1 97.06 172 PRO B O 1
ATOM 4127 N N . ASP B 1 173 ? 21.359 15.828 5.281 1 97.75 173 ASP B N 1
ATOM 4128 C CA . ASP B 1 173 ? 21.844 14.797 6.195 1 97.75 173 ASP B CA 1
ATOM 4129 C C . ASP B 1 173 ? 20.688 14.164 6.965 1 97.75 173 ASP B C 1
ATOM 4131 O O . ASP B 1 173 ? 19.625 14.773 7.121 1 97.75 173 ASP B O 1
ATOM 4135 N N . PRO B 1 174 ? 20.875 12.906 7.438 1 98 174 PRO B N 1
ATOM 4136 C CA . PRO B 1 174 ? 19.859 12.312 8.297 1 98 174 PRO B CA 1
ATOM 4137 C C . PRO B 1 174 ? 19.609 13.117 9.57 1 98 174 PRO B C 1
ATOM 4139 O O . PRO B 1 174 ? 20.516 13.789 10.062 1 98 174 PRO B O 1
ATOM 4142 N N . VAL B 1 175 ? 18.406 13.039 10.047 1 98.12 175 VAL B N 1
ATOM 4143 C CA . VAL B 1 175 ? 18.062 13.664 11.32 1 98.12 175 VAL B CA 1
ATOM 4144 C C . VAL B 1 175 ? 18 12.609 12.414 1 98.12 175 VAL B C 1
ATOM 4146 O O . VAL B 1 175 ? 18.078 11.406 12.133 1 98.12 175 VAL B O 1
ATOM 4149 N N . ASP B 1 176 ? 17.875 13.062 13.656 1 97.25 176 ASP B N 1
ATOM 4150 C CA . ASP B 1 176 ? 17.688 12.125 14.758 1 97.25 176 ASP B CA 1
ATOM 4151 C C . ASP B 1 176 ? 16.344 11.398 14.648 1 97.25 176 ASP B C 1
ATOM 4153 O O . ASP B 1 176 ? 15.336 12 14.273 1 97.25 176 ASP B O 1
ATOM 4157 N N . ASP B 1 177 ? 16.344 10.125 14.984 1 94.62 177 ASP B N 1
ATOM 4158 C CA . ASP B 1 177 ? 15.117 9.328 14.938 1 94.62 177 ASP B CA 1
ATOM 4159 C C . ASP B 1 177 ? 14.086 9.852 15.938 1 94.62 177 ASP B C 1
ATOM 4161 O O . ASP B 1 177 ? 12.883 9.766 15.695 1 94.62 177 ASP B O 1
ATOM 4165 N N . ILE B 1 178 ? 14.641 10.32 17.047 1 95.19 178 ILE B N 1
ATOM 4166 C CA . ILE B 1 178 ? 13.789 10.867 18.094 1 95.19 178 ILE B CA 1
ATOM 4167 C C . ILE B 1 178 ? 13.875 12.391 18.078 1 95.19 178 ILE B C 1
ATOM 4169 O O . ILE B 1 178 ? 14.945 12.961 18.297 1 95.19 178 ILE B O 1
ATOM 4173 N N . ILE B 1 179 ? 12.766 13.031 17.859 1 95.75 179 ILE B N 1
ATOM 4174 C CA . ILE B 1 179 ? 12.656 14.484 17.828 1 95.75 179 ILE B CA 1
ATOM 4175 C C . ILE B 1 179 ? 11.555 14.945 18.781 1 95.75 179 ILE B C 1
ATOM 4177 O O . ILE B 1 179 ? 10.367 14.766 18.5 1 95.75 179 ILE B O 1
ATOM 4181 N N . PRO B 1 180 ? 12.016 15.586 19.828 1 91.94 180 PRO B N 1
ATOM 4182 C CA . PRO B 1 180 ? 10.977 16.109 20.719 1 91.94 180 PRO B CA 1
ATOM 4183 C C . PRO B 1 180 ? 9.961 16.984 20 1 91.94 180 PRO B C 1
ATOM 4185 O O . PRO B 1 180 ? 10.344 17.938 19.312 1 91.94 180 PRO B O 1
ATOM 4188 N N . GLY B 1 181 ? 8.664 16.688 20.125 1 91 181 GLY B N 1
ATOM 4189 C CA . GLY B 1 181 ? 7.609 17.438 19.453 1 91 181 GLY B CA 1
ATOM 4190 C C . GLY B 1 181 ? 7.223 16.844 18.109 1 91 181 GLY B C 1
ATOM 4191 O O . GLY B 1 181 ? 6.496 17.484 17.344 1 91 181 GLY B O 1
ATOM 4192 N N . SER B 1 182 ? 7.77 15.695 17.625 1 93.25 182 SER B N 1
ATOM 4193 C CA . SER B 1 182 ? 7.438 14.969 16.406 1 93.25 182 SER B CA 1
ATOM 4194 C C . SER B 1 182 ? 8.273 15.461 15.227 1 93.25 182 SER B C 1
ATOM 4196 O O . SER B 1 182 ? 9.109 16.359 15.383 1 93.25 182 SER B O 1
ATOM 4198 N N . ASP B 1 183 ? 8.062 14.93 14.094 1 97.06 183 ASP B N 1
ATOM 4199 C CA . ASP B 1 183 ? 8.719 15.367 12.867 1 97.06 183 ASP B CA 1
ATOM 4200 C C . ASP B 1 183 ? 8.367 16.812 12.539 1 97.06 183 ASP B C 1
ATOM 4202 O O . ASP B 1 183 ? 9.203 17.578 12.039 1 97.06 183 ASP B O 1
ATOM 4206 N N . GLN B 1 184 ? 7.195 17.266 12.891 1 97.38 184 GLN B N 1
ATOM 4207 C CA . GLN B 1 184 ? 6.73 18.609 12.57 1 97.38 184 GLN B CA 1
ATOM 4208 C C . GLN B 1 184 ? 7.57 19.672 13.289 1 97.38 184 GLN B C 1
ATOM 4210 O O . GLN B 1 184 ? 7.766 20.766 12.766 1 97.38 184 GLN B O 1
ATOM 4215 N N . ALA B 1 185 ? 8.078 19.344 14.484 1 97.69 185 ALA B N 1
ATOM 4216 C CA . ALA B 1 185 ? 8.984 20.25 15.172 1 97.69 185 ALA B CA 1
ATOM 4217 C C . ALA B 1 185 ? 10.227 20.531 14.336 1 97.69 185 ALA B C 1
ATOM 4219 O O . ALA B 1 185 ? 10.711 21.672 14.289 1 97.69 185 ALA B O 1
ATOM 4220 N N . TRP B 1 186 ? 10.727 19.516 13.727 1 98.19 186 TRP B N 1
ATOM 4221 C CA . TRP B 1 186 ? 11.898 19.688 12.883 1 98.19 186 TRP B CA 1
ATOM 4222 C C . TRP B 1 186 ? 11.602 20.625 11.719 1 98.19 186 TRP B C 1
ATOM 4224 O O . TRP B 1 186 ? 12.391 21.531 11.422 1 98.19 186 TRP B O 1
ATOM 4234 N N . TYR B 1 187 ? 10.469 20.484 11.133 1 98.38 187 TYR B N 1
ATOM 4235 C CA . TYR B 1 187 ? 10.094 21.312 9.984 1 98.38 187 TYR B CA 1
ATOM 4236 C C . TYR B 1 187 ? 9.828 22.75 10.414 1 98.38 187 TYR B C 1
ATOM 4238 O O . TYR B 1 187 ? 10.094 23.688 9.656 1 98.38 187 TYR B O 1
ATOM 4246 N N . HIS B 1 188 ? 9.258 22.938 11.641 1 98.19 188 HIS B N 1
ATOM 4247 C CA . HIS B 1 188 ? 9.133 24.297 12.18 1 98.19 188 HIS B CA 1
ATOM 4248 C C . HIS B 1 188 ? 10.484 24.984 12.258 1 98.19 188 HIS B C 1
ATOM 4250 O O . HIS B 1 188 ? 10.609 26.141 11.859 1 98.19 188 HIS B O 1
ATOM 4256 N N . ARG B 1 189 ? 11.453 24.297 12.766 1 97.69 189 ARG B N 1
ATOM 4257 C CA . ARG B 1 189 ? 12.789 24.859 12.914 1 97.69 189 ARG B CA 1
ATOM 4258 C C . ARG B 1 189 ? 13.406 25.188 11.555 1 97.69 189 ARG B C 1
ATOM 4260 O O . ARG B 1 189 ? 14.031 26.234 11.383 1 97.69 189 ARG B O 1
ATOM 4267 N N . TYR B 1 190 ? 13.211 24.281 10.633 1 98.06 190 TYR B N 1
ATOM 4268 C CA . TYR B 1 190 ? 13.734 24.531 9.297 1 98.06 190 TYR B CA 1
ATOM 4269 C C . TYR B 1 190 ? 13.062 25.75 8.672 1 98.06 190 TYR B C 1
ATOM 4271 O O . TYR B 1 190 ? 13.734 26.609 8.094 1 98.06 190 TYR B O 1
ATOM 4279 N N . TYR B 1 191 ? 11.766 25.812 8.773 1 97.81 191 TYR B N 1
ATOM 4280 C CA . TYR B 1 191 ? 11.016 26.953 8.242 1 97.81 191 TYR B CA 1
ATOM 4281 C C . TYR B 1 191 ? 11.484 28.25 8.867 1 97.81 191 TYR B C 1
ATOM 4283 O O . TYR B 1 191 ? 11.68 29.25 8.164 1 97.81 191 TYR B O 1
ATOM 4291 N N . ALA B 1 192 ? 11.672 28.281 10.133 1 97.12 192 ALA B N 1
ATOM 4292 C CA . ALA B 1 192 ? 12.078 29.484 10.852 1 97.12 192 ALA B CA 1
ATOM 4293 C C . ALA B 1 192 ? 13.438 29.984 10.367 1 97.12 192 ALA B C 1
ATOM 4295 O O . ALA B 1 192 ? 13.672 31.188 10.312 1 97.12 192 ALA B O 1
ATOM 4296 N N . ALA B 1 193 ? 14.242 29.078 9.961 1 96.81 193 ALA B N 1
ATOM 4297 C CA . ALA B 1 193 ? 15.594 29.422 9.539 1 96.81 193 ALA B CA 1
ATOM 4298 C C . ALA B 1 193 ? 15.648 29.688 8.039 1 96.81 193 ALA B C 1
ATOM 4300 O O . ALA B 1 193 ? 16.609 30.281 7.539 1 96.81 193 ALA B O 1
ATOM 4301 N N . HIS B 1 194 ? 14.57 29.219 7.289 1 96.75 194 HIS B N 1
ATOM 4302 C CA . HIS B 1 194 ? 14.641 29.266 5.832 1 96.75 194 HIS B CA 1
ATOM 4303 C C . HIS B 1 194 ? 13.305 29.719 5.238 1 96.75 194 HIS B C 1
ATOM 4305 O O . HIS B 1 194 ? 12.766 29.047 4.348 1 96.75 194 HIS B O 1
ATOM 4311 N N . HIS B 1 195 ? 12.828 30.828 5.586 1 93.75 195 HIS B N 1
ATOM 4312 C CA . HIS B 1 195 ? 11.539 31.344 5.129 1 93.75 195 HIS B CA 1
ATOM 4313 C C . HIS B 1 195 ? 11.531 31.547 3.619 1 93.75 195 HIS B C 1
ATOM 4315 O O . HIS B 1 195 ? 10.477 31.547 2.992 1 93.75 195 HIS B O 1
ATOM 4321 N N . ASP B 1 196 ? 12.688 31.672 3.084 1 95 196 ASP B N 1
ATOM 4322 C CA . ASP B 1 196 ? 12.82 31.953 1.659 1 95 196 ASP B CA 1
ATOM 4323 C C . ASP B 1 196 ? 12.742 30.672 0.833 1 95 196 ASP B C 1
ATOM 4325 O O . ASP B 1 196 ? 12.562 30.719 -0.385 1 95 196 ASP B O 1
ATOM 4329 N N . LYS B 1 197 ? 12.781 29.5 1.49 1 96.5 197 LYS B N 1
ATOM 4330 C CA . LYS B 1 197 ? 12.883 28.234 0.754 1 96.5 197 LYS B CA 1
ATOM 4331 C C . LYS B 1 197 ? 11.578 27.453 0.826 1 96.5 197 LYS B C 1
ATOM 4333 O O . LYS B 1 197 ? 11.305 26.609 -0.037 1 96.5 197 LYS B O 1
ATOM 4338 N N . VAL B 1 198 ? 10.836 27.703 1.847 1 97.06 198 VAL B N 1
ATOM 4339 C CA . VAL B 1 198 ? 9.641 26.906 2.107 1 97.06 198 VAL B CA 1
ATOM 4340 C C . VAL B 1 198 ? 8.414 27.812 2.17 1 97.06 198 VAL B C 1
ATOM 4342 O O . VAL B 1 198 ? 8.453 28.875 2.795 1 97.06 198 VAL B O 1
ATOM 4345 N N . GLY B 1 199 ? 7.398 27.422 1.454 1 97.06 199 GLY B N 1
ATOM 4346 C CA . GLY B 1 199 ? 6.125 28.125 1.524 1 97.06 199 GLY B CA 1
ATOM 4347 C C . GLY B 1 199 ? 5.035 27.312 2.207 1 97.06 199 GLY B C 1
ATOM 4348 O O . GLY B 1 199 ? 5.191 26.109 2.43 1 97.06 199 GLY B O 1
ATOM 4349 N N . LEU B 1 200 ? 3.988 28.016 2.582 1 97.88 200 LEU B N 1
ATOM 4350 C CA . LEU B 1 200 ? 2.777 27.391 3.117 1 97.88 200 LEU B CA 1
ATOM 4351 C C . LEU B 1 200 ? 1.584 27.656 2.207 1 97.88 200 LEU B C 1
ATOM 4353 O O . LEU B 1 200 ? 1.424 28.766 1.695 1 97.88 200 LEU B O 1
ATOM 4357 N N . ASP B 1 201 ? 0.825 26.656 1.959 1 97.75 201 ASP B N 1
ATOM 4358 C CA . ASP B 1 201 ? -0.405 26.859 1.199 1 97.75 201 ASP B CA 1
ATOM 4359 C C . ASP B 1 201 ? -1.524 27.375 2.096 1 97.75 201 ASP B C 1
ATOM 4361 O O . ASP B 1 201 ? -2.506 26.672 2.348 1 97.75 201 ASP B O 1
ATOM 4365 N N . THR B 1 202 ? -1.416 28.641 2.443 1 96.69 202 THR B N 1
ATOM 4366 C CA . THR B 1 202 ? -2.32 29.266 3.406 1 96.69 202 THR B CA 1
ATOM 4367 C C . THR B 1 202 ? -3.682 29.531 2.771 1 96.69 202 THR B C 1
ATOM 4369 O O . THR B 1 202 ? -4.648 29.844 3.473 1 96.69 202 THR B O 1
ATOM 4372 N N . ASN B 1 203 ? -3.781 29.359 1.46 1 96.25 203 ASN B N 1
ATOM 4373 C CA . ASN B 1 203 ? -5.047 29.594 0.775 1 96.25 203 ASN B CA 1
ATOM 4374 C C . ASN B 1 203 ? -5.691 28.297 0.305 1 96.25 203 ASN B C 1
ATOM 4376 O O . ASN B 1 203 ? -6.715 28.328 -0.38 1 96.25 203 ASN B O 1
ATOM 4380 N N . CYS B 1 204 ? -5.082 27.172 0.565 1 96.69 204 CYS B N 1
ATOM 4381 C CA . CYS B 1 204 ? -5.605 25.891 0.12 1 96.69 204 CYS B CA 1
ATOM 4382 C C . CYS B 1 204 ? -5.766 25.859 -1.396 1 96.69 204 CYS B C 1
ATOM 4384 O O . CYS B 1 204 ? -6.824 25.5 -1.905 1 96.69 204 CYS B O 1
ATOM 4386 N N . ALA B 1 205 ? -4.715 26.281 -2.006 1 97.38 205 ALA B N 1
ATOM 4387 C CA . ALA B 1 205 ? -4.75 26.328 -3.465 1 97.38 205 ALA B CA 1
ATOM 4388 C C . ALA B 1 205 ? -4.551 24.938 -4.066 1 97.38 205 ALA B C 1
ATOM 4390 O O . ALA B 1 205 ? -5.133 24.609 -5.102 1 97.38 205 ALA B O 1
ATOM 4391 N N . VAL B 1 206 ? -3.686 24.125 -3.477 1 98.25 206 VAL B N 1
ATOM 4392 C CA . VAL B 1 206 ? -3.373 22.781 -3.949 1 98.25 206 VAL B CA 1
ATOM 4393 C C . VAL B 1 206 ? -3.623 21.766 -2.834 1 98.25 206 VAL B C 1
ATOM 4395 O O . VAL B 1 206 ? -4.234 20.719 -3.061 1 98.25 206 VAL B O 1
ATOM 4398 N N . ILE B 1 207 ? -3.092 22.062 -1.638 1 98.62 207 ILE B N 1
ATOM 4399 C CA . ILE B 1 207 ? -3.133 21.172 -0.48 1 98.62 207 ILE B CA 1
ATOM 4400 C C . ILE B 1 207 ? -3.791 21.891 0.697 1 98.62 207 ILE B C 1
ATOM 4402 O O . ILE B 1 207 ? -3.559 23.078 0.915 1 98.62 207 ILE B O 1
ATOM 4406 N N . CYS B 1 208 ? -4.621 21.156 1.427 1 97.25 208 CYS B N 1
ATOM 4407 C CA . CYS B 1 208 ? -5.453 21.797 2.443 1 97.25 208 CYS B CA 1
ATOM 4408 C C . CYS B 1 208 ? -5.57 20.922 3.682 1 97.25 208 CYS B C 1
ATOM 4410 O O . CYS B 1 208 ? -5.527 19.688 3.584 1 97.25 208 CYS B O 1
ATOM 4412 N N . THR B 1 209 ? -5.68 21.531 4.832 1 96 209 THR B N 1
ATOM 4413 C CA . THR B 1 209 ? -5.957 20.859 6.094 1 96 209 THR B CA 1
ATOM 4414 C C . THR B 1 209 ? -7.344 21.219 6.609 1 96 209 THR B C 1
ATOM 4416 O O . THR B 1 209 ? -7.746 22.391 6.543 1 96 209 THR B O 1
ATOM 4419 N N . ALA B 1 210 ? -8.055 20.203 7.062 1 91.69 210 ALA B N 1
ATOM 4420 C CA . ALA B 1 210 ? -9.328 20.438 7.738 1 91.69 210 ALA B CA 1
ATOM 4421 C C . ALA B 1 210 ? -9.383 19.688 9.07 1 91.69 210 ALA B C 1
ATOM 4423 O O . ALA B 1 210 ? -9.617 18.484 9.102 1 91.69 210 ALA B O 1
ATOM 4424 N N . ASN B 1 211 ? -9.102 20.203 10.211 1 78.88 211 ASN B N 1
ATOM 4425 C CA . ASN B 1 211 ? -8.992 19.547 11.516 1 78.88 211 ASN B CA 1
ATOM 4426 C C . ASN B 1 211 ? -10.359 19.359 12.164 1 78.88 211 ASN B C 1
ATOM 4428 O O . ASN B 1 211 ? -10.508 18.547 13.078 1 78.88 211 ASN B O 1
ATOM 4432 N N . GLY B 1 212 ? -11.469 19.688 11.727 1 64.19 212 GLY B N 1
ATOM 4433 C CA . GLY B 1 212 ? -12.828 19.406 12.148 1 64.19 212 GLY B CA 1
ATOM 4434 C C . GLY B 1 212 ? -13.141 19.938 13.539 1 64.19 212 GLY B C 1
ATOM 4435 O O . GLY B 1 212 ? -14.172 19.578 14.117 1 64.19 212 GLY B O 1
ATOM 4436 N N . ALA B 1 213 ? -12.109 20.422 14.438 1 50.38 213 ALA B N 1
ATOM 4437 C CA . ALA B 1 213 ? -12.328 20.75 15.844 1 50.38 213 ALA B CA 1
ATOM 4438 C C . ALA B 1 213 ? -13.664 21.453 16.031 1 50.38 213 ALA B C 1
ATOM 4440 O O . ALA B 1 213 ? -14.336 21.25 17.047 1 50.38 213 ALA B O 1
ATOM 4441 N N . ASN B 1 214 ? -13.891 22.484 15.445 1 48.38 214 ASN B N 1
ATOM 4442 C CA . ASN B 1 214 ? -15.062 23.25 15.852 1 48.38 214 ASN B CA 1
ATOM 4443 C C . ASN B 1 214 ? -16.312 22.812 15.102 1 48.38 214 ASN B C 1
ATOM 4445 O O . ASN B 1 214 ? -17.172 23.625 14.781 1 48.38 214 ASN B O 1
ATOM 4449 N N . GLY B 1 215 ? -16.562 21.422 14.992 1 48.47 215 GLY B N 1
ATOM 4450 C CA . GLY B 1 215 ? -17.797 21.016 14.328 1 48.47 215 GLY B CA 1
ATOM 4451 C C . GLY B 1 215 ? -17.719 21.156 12.82 1 48.47 215 GLY B C 1
ATOM 4452 O O . GLY B 1 215 ? -16.641 21.234 12.25 1 48.47 215 GLY B O 1
ATOM 4453 N N . PRO B 1 216 ? -18.984 21.016 12.086 1 51.66 216 PRO B N 1
ATOM 4454 C CA . PRO B 1 216 ? -19.156 21.094 10.633 1 51.66 216 PRO B CA 1
ATOM 4455 C C . PRO B 1 216 ? -18.391 22.25 10.016 1 51.66 216 PRO B C 1
ATOM 4457 O O . PRO B 1 216 ? -18.25 22.328 8.789 1 51.66 216 PRO B O 1
ATOM 4460 N N . GLU B 1 217 ? -17.875 22.984 10.805 1 65.69 217 GLU B N 1
ATOM 4461 C CA . GLU B 1 217 ? -17.375 24.156 10.07 1 65.69 217 GLU B CA 1
ATOM 4462 C C . GLU B 1 217 ? -15.883 24.031 9.789 1 65.69 217 GLU B C 1
ATOM 4464 O O . GLU B 1 217 ? -15.133 24.984 10.016 1 65.69 217 GLU B O 1
ATOM 4469 N N . ASP B 1 218 ? -15.414 22.891 9.312 1 79.19 218 ASP B N 1
ATOM 4470 C CA . ASP B 1 218 ? -13.992 22.719 9.031 1 79.19 218 ASP B CA 1
ATOM 4471 C C . ASP B 1 218 ? -13.594 23.484 7.762 1 79.19 218 ASP B C 1
ATOM 4473 O O . ASP B 1 218 ? -12.469 23.344 7.273 1 79.19 218 ASP B O 1
ATOM 4477 N N . GLY B 1 219 ? -14.469 24.25 7.195 1 86 219 GLY B N 1
ATOM 4478 C CA . GLY B 1 219 ? -14.195 25.203 6.129 1 86 219 GLY B CA 1
ATOM 4479 C C . GLY B 1 219 ? -14.195 24.562 4.754 1 86 219 GLY B C 1
ATOM 4480 O O . GLY B 1 219 ? -13.93 25.234 3.754 1 86 219 GLY B O 1
ATOM 4481 N N . VAL B 1 220 ? -14.516 23.156 4.715 1 91 220 VAL B N 1
ATOM 4482 C CA . VAL B 1 220 ? -14.5 22.531 3.4 1 91 220 VAL B CA 1
ATOM 4483 C C . VAL B 1 220 ? -15.844 21.844 3.143 1 91 220 VAL B C 1
ATOM 4485 O O . VAL B 1 220 ? -16.516 21.422 4.082 1 91 220 VAL B O 1
ATOM 4488 N N . GLU B 1 221 ? -16.25 21.844 1.932 1 92.94 221 GLU B N 1
ATOM 4489 C CA . GLU B 1 221 ? -17.453 21.188 1.479 1 92.94 221 GLU B CA 1
ATOM 4490 C C . GLU B 1 221 ? -17.234 20.469 0.145 1 92.94 221 GLU B C 1
ATOM 4492 O O . GLU B 1 221 ? -16.25 20.75 -0.552 1 92.94 221 GLU B O 1
ATOM 4497 N N . LEU B 1 222 ? -18.094 19.5 -0.122 1 95.19 222 LEU B N 1
ATOM 4498 C CA . LEU B 1 222 ? -18.031 18.812 -1.405 1 95.19 222 LEU B CA 1
ATOM 4499 C C . LEU B 1 222 ? -18.922 19.5 -2.436 1 95.19 222 LEU B C 1
ATOM 4501 O O . LEU B 1 222 ? -20.094 19.766 -2.166 1 95.19 222 LEU B O 1
ATOM 4505 N N . HIS B 1 223 ? -18.375 19.906 -3.531 1 96.56 223 HIS B N 1
ATOM 4506 C CA . HIS B 1 223 ? -19.094 20.281 -4.746 1 96.56 223 HIS B CA 1
ATOM 4507 C C . HIS B 1 223 ? -19.047 19.172 -5.785 1 96.56 223 HIS B C 1
ATOM 4509 O O . HIS B 1 223 ? -18.141 19.141 -6.633 1 96.56 223 HIS B O 1
ATOM 4515 N N . GLY B 1 224 ? -20.109 18.281 -5.719 1 95.56 224 GLY B N 1
ATOM 4516 C CA . GLY B 1 224 ? -19.938 17.031 -6.457 1 95.56 224 GLY B CA 1
ATOM 4517 C C . GLY B 1 224 ? -18.797 16.188 -5.934 1 95.56 224 GLY B C 1
ATOM 4518 O O . GLY B 1 224 ? -18.766 15.828 -4.754 1 95.56 224 GLY B O 1
ATOM 4519 N N . ARG B 1 225 ? -17.828 15.984 -6.773 1 96.44 225 ARG B N 1
ATOM 4520 C CA . ARG B 1 225 ? -16.719 15.141 -6.355 1 96.44 225 ARG B CA 1
ATOM 4521 C C . ARG B 1 225 ? -15.469 15.984 -6.086 1 96.44 225 ARG B C 1
ATOM 4523 O O . ARG B 1 225 ? -14.391 15.445 -5.855 1 96.44 225 ARG B O 1
ATOM 4530 N N . ARG B 1 226 ? -15.68 17.297 -6.051 1 96.69 226 ARG B N 1
ATOM 4531 C CA . ARG B 1 226 ? -14.562 18.203 -5.805 1 96.69 226 ARG B CA 1
ATOM 4532 C C . ARG B 1 226 ? -14.609 18.766 -4.387 1 96.69 226 ARG B C 1
ATOM 4534 O O . ARG B 1 226 ? -15.695 18.938 -3.824 1 96.69 226 ARG B O 1
ATOM 4541 N N . LEU B 1 227 ? -13.445 19 -3.932 1 96.69 227 LEU B N 1
ATOM 4542 C CA . LEU B 1 227 ? -13.32 19.641 -2.627 1 96.69 227 LEU B CA 1
ATOM 4543 C C . LEU B 1 227 ? -13.305 21.156 -2.768 1 96.69 227 LEU B C 1
ATOM 4545 O O . LEU B 1 227 ? -12.555 21.703 -3.582 1 96.69 227 LEU B O 1
ATOM 4549 N N . PHE B 1 228 ? -14.18 21.797 -1.986 1 96.75 228 PHE B N 1
ATOM 4550 C CA . PHE B 1 228 ? -14.273 23.25 -2.021 1 96.75 228 PHE B CA 1
ATOM 4551 C C . PHE B 1 228 ? -13.961 23.844 -0.654 1 96.75 228 PHE B C 1
ATOM 4553 O O . PHE B 1 228 ? -14.516 23.422 0.36 1 96.75 228 PHE B O 1
ATOM 4560 N N . ASN B 1 229 ? -13.023 24.766 -0.648 1 95.12 229 ASN B N 1
ATOM 4561 C CA . ASN B 1 229 ? -12.773 25.547 0.558 1 95.12 229 ASN B CA 1
ATOM 4562 C C . ASN B 1 229 ? -13.656 26.797 0.605 1 95.12 229 ASN B C 1
ATOM 4564 O O . ASN B 1 229 ? -13.508 27.688 -0.223 1 95.12 229 ASN B O 1
ATOM 4568 N N . VAL B 1 230 ? -14.406 26.891 1.599 1 92.25 230 VAL B N 1
ATOM 4569 C CA . VAL B 1 230 ? -15.453 27.906 1.655 1 92.25 230 VAL B CA 1
ATOM 4570 C C . VAL B 1 230 ? -14.828 29.266 1.967 1 92.25 230 VAL B C 1
ATOM 4572 O O . VAL B 1 230 ? -15.32 30.297 1.513 1 92.25 230 VAL B O 1
ATOM 4575 N N . ASP B 1 231 ? -13.805 29.266 2.715 1 91.31 231 ASP B N 1
ATOM 4576 C CA . ASP B 1 231 ? -13.188 30.516 3.156 1 91.31 231 ASP B CA 1
ATOM 4577 C C . ASP B 1 231 ? -12.352 31.141 2.041 1 91.31 231 ASP B C 1
ATOM 4579 O O . ASP B 1 231 ? -12.336 32.375 1.878 1 91.31 231 ASP B O 1
ATOM 4583 N N . THR B 1 232 ? -11.68 30.312 1.252 1 94.12 232 THR B N 1
ATOM 4584 C CA . THR B 1 232 ? -10.742 30.828 0.266 1 94.12 232 THR B CA 1
ATOM 4585 C C . THR B 1 232 ? -11.336 30.781 -1.136 1 94.12 232 THR B C 1
ATOM 4587 O O . THR B 1 232 ? -10.82 31.406 -2.061 1 94.12 232 THR B O 1
ATOM 4590 N N . GLY B 1 233 ? -12.359 30.031 -1.312 1 95.44 233 GLY B N 1
ATOM 4591 C CA . GLY B 1 233 ? -12.984 29.891 -2.617 1 95.44 233 GLY B CA 1
ATOM 4592 C C . GLY B 1 233 ? -12.172 29.047 -3.58 1 95.44 233 GLY B C 1
ATOM 4593 O O . GLY B 1 233 ? -12.336 29.156 -4.797 1 95.44 233 GLY B O 1
ATOM 4594 N N . THR B 1 234 ? -11.281 28.25 -3.047 1 96.94 234 THR B N 1
ATOM 4595 C CA . THR B 1 234 ? -10.398 27.438 -3.875 1 96.94 234 THR B CA 1
ATOM 4596 C C . THR B 1 234 ? -10.859 25.984 -3.898 1 96.94 234 THR B C 1
ATOM 4598 O O . THR B 1 234 ? -11.75 25.594 -3.143 1 96.94 234 THR B O 1
ATOM 4601 N N . TYR B 1 235 ? -10.289 25.188 -4.859 1 97.69 235 TYR B N 1
ATOM 4602 C CA . TYR B 1 235 ? -10.555 23.766 -5.004 1 97.69 235 TYR B CA 1
ATOM 4603 C C . TYR B 1 235 ? -9.273 22.953 -4.832 1 97.69 235 TYR B C 1
ATOM 4605 O O . TYR B 1 235 ? -8.703 22.469 -5.812 1 97.69 235 TYR B O 1
ATOM 4613 N N . PRO B 1 236 ? -8.859 22.766 -3.605 1 98.31 236 PRO B N 1
ATOM 4614 C CA . PRO B 1 236 ? -7.617 22.016 -3.396 1 98.31 236 PRO B CA 1
ATOM 4615 C C . PRO B 1 236 ? -7.715 20.562 -3.854 1 98.31 236 PRO B C 1
ATOM 4617 O O . PRO B 1 236 ? -8.789 19.953 -3.783 1 98.31 236 PRO B O 1
ATOM 4620 N N . SER B 1 237 ? -6.578 19.969 -4.207 1 98.62 237 SER B N 1
ATOM 4621 C CA . SER B 1 237 ? -6.516 18.609 -4.754 1 98.62 237 SER B CA 1
ATOM 4622 C C . SER B 1 237 ? -6.246 17.594 -3.656 1 98.62 237 SER B C 1
ATOM 4624 O O . SER B 1 237 ? -6.422 16.391 -3.867 1 98.62 237 SER B O 1
ATOM 4626 N N . VAL B 1 238 ? -5.77 18.016 -2.547 1 98.81 238 VAL B N 1
ATOM 4627 C CA . VAL B 1 238 ? -5.387 17.109 -1.475 1 98.81 238 VAL B CA 1
ATOM 4628 C C . VAL B 1 238 ? -5.895 17.641 -0.137 1 98.81 238 VAL B C 1
ATOM 4630 O O . VAL B 1 238 ? -5.727 18.828 0.173 1 98.81 238 VAL B O 1
ATOM 4633 N N . LEU B 1 239 ? -6.512 16.781 0.664 1 98.06 239 LEU B N 1
ATOM 4634 C CA . LEU B 1 239 ? -7.082 17.172 1.944 1 98.06 239 LEU B CA 1
ATOM 4635 C C . LEU B 1 239 ? -6.516 16.328 3.08 1 98.06 239 LEU B C 1
ATOM 4637 O O . LEU B 1 239 ? -6.555 15.102 3.025 1 98.06 239 LEU B O 1
ATOM 4641 N N . HIS B 1 240 ? -5.949 16.953 4.004 1 97.75 240 HIS B N 1
ATOM 4642 C CA . HIS B 1 240 ? -5.477 16.359 5.246 1 97.75 240 HIS B CA 1
ATOM 4643 C C . HIS B 1 240 ? -6.449 16.625 6.395 1 97.75 240 HIS B C 1
ATOM 4645 O O . HIS B 1 240 ? -6.832 17.766 6.629 1 97.75 240 HIS B O 1
ATOM 4651 N N . LEU B 1 241 ? -6.871 15.578 7.141 1 94.31 241 LEU B N 1
ATOM 4652 C CA . LEU B 1 241 ? -7.84 15.711 8.227 1 94.31 241 LEU B CA 1
ATOM 4653 C C . LEU B 1 241 ? -7.238 15.242 9.547 1 94.31 241 LEU B C 1
ATOM 4655 O O . LEU B 1 241 ? -7.688 14.25 10.125 1 94.31 241 LEU B O 1
ATOM 4659 N N . PRO B 1 242 ? -6.352 16 10.117 1 91 242 PRO B N 1
ATOM 4660 C CA . PRO B 1 242 ? -5.73 15.617 11.383 1 91 242 PRO B CA 1
ATOM 4661 C C . PRO B 1 242 ? -6.641 15.875 12.586 1 91 242 PRO B C 1
ATOM 4663 O O . PRO B 1 242 ? -7.672 16.531 12.453 1 91 242 PRO B O 1
ATOM 4666 N N . GLY B 1 243 ? -6.309 15.352 13.766 1 83.5 243 GLY B N 1
ATOM 4667 C CA . GLY B 1 243 ? -7.02 15.633 15.008 1 83.5 243 GLY B CA 1
ATOM 4668 C C . GLY B 1 243 ? -8.484 15.258 14.953 1 83.5 243 GLY B C 1
ATOM 4669 O O . GLY B 1 243 ? -8.836 14.133 14.602 1 83.5 243 GLY B O 1
ATOM 4670 N N . PRO B 1 244 ? -9.273 16.281 15.211 1 73.88 244 PRO B N 1
ATOM 4671 C CA . PRO B 1 244 ? -10.711 15.992 15.18 1 73.88 244 PRO B CA 1
ATOM 4672 C C . PRO B 1 244 ? -11.195 15.547 13.805 1 73.88 244 PRO B C 1
ATOM 4674 O O . PRO B 1 244 ? -12.289 15 13.68 1 73.88 244 PRO B O 1
ATOM 4677 N N . GLY B 1 245 ? -10.445 15.82 12.859 1 73.12 245 GLY B N 1
ATOM 4678 C CA . GLY B 1 245 ? -10.805 15.383 11.516 1 73.12 245 GLY B CA 1
ATOM 4679 C C . GLY B 1 245 ? -10.859 13.875 11.375 1 73.12 245 GLY B C 1
ATOM 4680 O O . GLY B 1 245 ? -11.539 13.359 10.484 1 73.12 245 GLY B O 1
ATOM 4681 N N . HIS B 1 246 ? -10.109 13.172 12.258 1 73.88 246 HIS B N 1
ATOM 4682 C CA . HIS B 1 246 ? -10.141 11.719 12.133 1 73.88 246 HIS B CA 1
ATOM 4683 C C . HIS B 1 246 ? -10.367 11.062 13.492 1 73.88 246 HIS B C 1
ATOM 4685 O O . HIS B 1 246 ? -10.242 9.844 13.625 1 73.88 246 HIS B O 1
ATOM 4691 N N . TRP B 1 247 ? -10.703 11.906 14.469 1 74.88 247 TRP B N 1
ATOM 4692 C CA . TRP B 1 247 ? -11.047 11.344 15.773 1 74.88 247 TRP B CA 1
ATOM 4693 C C . TRP B 1 247 ? -12.508 10.906 15.812 1 74.88 247 TRP B C 1
ATOM 4695 O O . TRP B 1 247 ? -13.375 11.594 15.281 1 74.88 247 TRP B O 1
ATOM 4705 N N . PRO B 1 248 ? -12.664 9.75 16.469 1 72.56 248 PRO B N 1
ATOM 4706 C CA . PRO B 1 248 ? -14.047 9.289 16.578 1 72.56 248 PRO B CA 1
ATOM 4707 C C . PRO B 1 248 ? -14.922 10.234 17.391 1 72.56 248 PRO B C 1
ATOM 4709 O O . PRO B 1 248 ? -14.477 10.789 18.391 1 72.56 248 PRO B O 1
ATOM 4712 N N . ALA B 1 249 ? -16.109 10.516 16.844 1 68.12 249 ALA B N 1
ATOM 4713 C CA . ALA B 1 249 ? -17.109 11.328 17.531 1 68.12 249 ALA B CA 1
ATOM 4714 C C . ALA B 1 249 ? -18.516 10.766 17.297 1 68.12 249 ALA B C 1
ATOM 4716 O O . ALA B 1 249 ? -18.797 10.195 16.25 1 68.12 249 ALA B O 1
ATOM 4717 N N . PHE B 1 250 ? -19.266 10.852 18.297 1 61.03 250 PHE B N 1
ATOM 4718 C CA . PHE B 1 250 ? -20.641 10.406 18.156 1 61.03 250 PHE B CA 1
ATOM 4719 C C . PHE B 1 250 ? -21.469 11.445 17.422 1 61.03 250 PHE B C 1
ATOM 4721 O O . PHE B 1 250 ? -21.438 12.633 17.75 1 61.03 250 PHE B O 1
ATOM 4728 N N . LYS B 1 251 ? -22 11 16.328 1 62.47 251 LYS B N 1
ATOM 4729 C CA . LYS B 1 251 ? -22.969 11.805 15.594 1 62.47 251 LYS B CA 1
ATOM 4730 C C . LYS B 1 251 ? -24.312 11.07 15.445 1 62.47 251 LYS B C 1
ATOM 4732 O O . LYS B 1 251 ? -24.375 10.023 14.805 1 62.47 251 LYS B O 1
ATOM 4737 N N . ASN B 1 252 ? -25.312 11.641 15.969 1 62 252 ASN B N 1
ATOM 4738 C CA . ASN B 1 252 ? -26.641 11.023 15.961 1 62 252 ASN B CA 1
ATOM 4739 C C . ASN B 1 252 ? -26.594 9.586 16.469 1 62 252 ASN B C 1
ATOM 4741 O O . ASN B 1 252 ? -27.141 8.68 15.844 1 62 252 ASN B O 1
ATOM 4745 N N . GLY B 1 253 ? -25.766 9.406 17.438 1 55.59 253 GLY B N 1
ATOM 4746 C CA . GLY B 1 253 ? -25.719 8.117 18.109 1 55.59 253 GLY B CA 1
ATOM 4747 C C . GLY B 1 253 ? -24.797 7.125 17.422 1 55.59 253 GLY B C 1
ATOM 4748 O O . GLY B 1 253 ? -24.641 5.992 17.891 1 55.59 253 GLY B O 1
ATOM 4749 N N . VAL B 1 254 ? -24.297 7.594 16.344 1 61 254 VAL B N 1
ATOM 4750 C CA . VAL B 1 254 ? -23.406 6.691 15.625 1 61 254 VAL B CA 1
ATOM 4751 C C . VAL B 1 254 ? -21.969 7.215 15.688 1 61 254 VAL B C 1
ATOM 4753 O O . VAL B 1 254 ? -21.734 8.414 15.508 1 61 254 VAL B O 1
ATOM 4756 N N . LEU B 1 255 ? -21.125 6.348 16.109 1 67.88 255 LEU B N 1
ATOM 4757 C CA . LEU B 1 255 ? -19.703 6.703 16.125 1 67.88 255 LEU B CA 1
ATOM 4758 C C . LEU B 1 255 ? -19.156 6.828 14.711 1 67.88 255 LEU B C 1
ATOM 4760 O O . LEU B 1 255 ? -19.406 5.957 13.875 1 67.88 255 LEU B O 1
ATOM 4764 N N . SER B 1 256 ? -18.578 8.031 14.43 1 77.5 256 SER B N 1
ATOM 4765 C CA . SER B 1 256 ? -18.016 8.273 13.102 1 77.5 256 SER B CA 1
ATOM 4766 C C . SER B 1 256 ? -16.859 9.266 13.164 1 77.5 256 SER B C 1
ATOM 4768 O O . SER B 1 256 ? -16.469 9.711 14.242 1 77.5 256 SER B O 1
ATOM 4770 N N . THR B 1 257 ? -16.25 9.453 12.078 1 83.69 257 THR B N 1
ATOM 4771 C CA . THR B 1 257 ? -15.234 10.492 11.906 1 83.69 257 THR B CA 1
ATOM 4772 C C . THR B 1 257 ? -15.523 11.32 10.656 1 83.69 257 THR B C 1
ATOM 4774 O O . THR B 1 257 ? -16.219 10.859 9.75 1 83.69 257 THR B O 1
ATOM 4777 N N . ARG B 1 258 ? -15.023 12.547 10.688 1 88.44 258 ARG B N 1
ATOM 4778 C CA . ARG B 1 258 ? -15.234 13.438 9.555 1 88.44 258 ARG B CA 1
ATOM 4779 C C . ARG B 1 258 ? -14.711 12.82 8.266 1 88.44 258 ARG B C 1
ATOM 4781 O O . ARG B 1 258 ? -15.344 12.93 7.211 1 88.44 258 ARG B O 1
ATOM 4788 N N . ILE B 1 259 ? -13.562 12.172 8.305 1 92.88 259 ILE B N 1
ATOM 4789 C CA . ILE B 1 259 ? -12.969 11.594 7.102 1 92.88 259 ILE B CA 1
ATOM 4790 C C . ILE B 1 259 ? -13.805 10.414 6.617 1 92.88 259 ILE B C 1
ATOM 4792 O O . ILE B 1 259 ? -13.969 10.211 5.41 1 92.88 259 ILE B O 1
ATOM 4796 N N . VAL B 1 260 ? -14.359 9.641 7.488 1 90.44 260 VAL B N 1
ATOM 4797 C CA . VAL B 1 260 ? -15.227 8.523 7.121 1 90.44 260 VAL B CA 1
ATOM 4798 C C . VAL B 1 260 ? -16.484 9.047 6.426 1 90.44 260 VAL B C 1
ATOM 4800 O O . VAL B 1 260 ? -16.953 8.453 5.453 1 90.44 260 VAL B O 1
ATOM 4803 N N . GLU B 1 261 ? -16.984 10.133 6.871 1 89.06 261 GLU B N 1
ATOM 4804 C CA . GLU B 1 261 ? -18.188 10.727 6.289 1 89.06 261 GLU B CA 1
ATOM 4805 C C . GLU B 1 261 ? -17.938 11.211 4.863 1 89.06 261 GLU B C 1
ATOM 4807 O O . GLU B 1 261 ? -18.703 10.914 3.953 1 89.06 261 GLU B O 1
ATOM 4812 N N . ILE B 1 262 ? -16.875 11.93 4.723 1 93.81 262 ILE B N 1
ATOM 4813 C CA . ILE B 1 262 ? -16.531 12.43 3.396 1 93.81 262 ILE B CA 1
ATOM 4814 C C . ILE B 1 262 ? -16.266 11.25 2.457 1 93.81 262 ILE B C 1
ATOM 4816 O O . ILE B 1 262 ? -16.781 11.219 1.335 1 93.81 262 ILE B O 1
ATOM 4820 N N . PHE B 1 263 ? -15.508 10.289 2.936 1 96.12 263 PHE B N 1
ATOM 4821 C CA . PHE B 1 263 ? -15.156 9.117 2.143 1 96.12 263 PHE B CA 1
ATOM 4822 C C . PHE B 1 263 ? -16.406 8.352 1.728 1 96.12 263 PHE B C 1
ATOM 4824 O O . PHE B 1 263 ? -16.547 7.945 0.569 1 96.12 263 PHE B O 1
ATOM 4831 N N . GLY B 1 264 ? -17.328 8.102 2.66 1 94.75 264 GLY B N 1
ATOM 4832 C CA . GLY B 1 264 ? -18.562 7.383 2.367 1 94.75 264 GLY B CA 1
ATOM 4833 C C . GLY B 1 264 ? -19.406 8.062 1.315 1 94.75 264 GLY B C 1
ATOM 4834 O O . GLY B 1 264 ? -20.062 7.398 0.514 1 94.75 264 GLY B O 1
ATOM 4835 N N . GLU B 1 265 ? -19.391 9.344 1.362 1 95.5 265 GLU B N 1
ATOM 4836 C CA . GLU B 1 265 ? -20.141 10.102 0.368 1 95.5 265 GLU B CA 1
ATOM 4837 C C . GLU B 1 265 ? -19.516 9.961 -1.019 1 95.5 265 GLU B C 1
ATOM 4839 O O . GLU B 1 265 ? -20.234 9.82 -2.014 1 95.5 265 GLU B O 1
ATOM 4844 N N . LEU B 1 266 ? -18.25 9.969 -1.104 1 97.75 266 LEU B N 1
ATOM 4845 C CA . LEU B 1 266 ? -17.531 9.961 -2.375 1 97.75 266 LEU B CA 1
ATOM 4846 C C . LEU B 1 266 ? -17.453 8.547 -2.941 1 97.75 266 LEU B C 1
ATOM 4848 O O . LEU B 1 266 ? -17.5 8.359 -4.16 1 97.75 266 LEU B O 1
ATOM 4852 N N . TYR B 1 267 ? -17.297 7.582 -2.041 1 97.5 267 TYR B N 1
ATOM 4853 C CA . TYR B 1 267 ? -17.016 6.203 -2.432 1 97.5 267 TYR B CA 1
ATOM 4854 C C . TYR B 1 267 ? -17.906 5.23 -1.664 1 97.5 267 TYR B C 1
ATOM 4856 O O . TYR B 1 267 ? -17.406 4.398 -0.902 1 97.5 267 TYR B O 1
ATOM 4864 N N . PRO B 1 268 ? -19.188 5.223 -1.922 1 96.62 268 PRO B N 1
ATOM 4865 C CA . PRO B 1 268 ? -20.109 4.426 -1.112 1 96.62 268 PRO B CA 1
ATOM 4866 C C . PRO B 1 268 ? -19.828 2.928 -1.195 1 96.62 268 PRO B C 1
ATOM 4868 O O . PRO B 1 268 ? -19.938 2.219 -0.193 1 96.62 268 PRO B O 1
ATOM 4871 N N . ALA B 1 269 ? -19.484 2.393 -2.363 1 95.44 269 ALA B N 1
ATOM 4872 C CA . ALA B 1 269 ? -19.219 0.963 -2.494 1 95.44 269 ALA B CA 1
ATOM 4873 C C . ALA B 1 269 ? -17.953 0.566 -1.732 1 95.44 269 ALA B C 1
ATOM 4875 O O . ALA B 1 269 ? -17.953 -0.431 -1.007 1 95.44 269 ALA B O 1
ATOM 4876 N N . GLU B 1 270 ? -16.906 1.384 -1.895 1 95.75 270 GLU B N 1
ATOM 4877 C CA . GLU B 1 270 ? -15.656 1.119 -1.186 1 95.75 270 GLU B CA 1
ATOM 4878 C C . GLU B 1 270 ? -15.836 1.269 0.323 1 95.75 270 GLU B C 1
ATOM 4880 O O . GLU B 1 270 ? -15.242 0.522 1.102 1 95.75 270 GLU B O 1
ATOM 4885 N N . TYR B 1 271 ? -16.656 2.301 0.688 1 94.12 271 TYR B N 1
ATOM 4886 C CA . TYR B 1 271 ? -16.969 2.49 2.104 1 94.12 271 TYR B CA 1
ATOM 4887 C C . TYR B 1 271 ? -17.609 1.243 2.697 1 94.12 271 TYR B C 1
ATOM 4889 O O . TYR B 1 271 ? -17.219 0.797 3.781 1 94.12 271 TYR B O 1
ATOM 4897 N N . ARG B 1 272 ? -18.562 0.667 2.051 1 91 272 ARG B N 1
ATOM 4898 C CA . ARG B 1 272 ? -19.25 -0.523 2.537 1 91 272 ARG B CA 1
ATOM 4899 C C . ARG B 1 272 ? -18.281 -1.694 2.686 1 91 272 ARG B C 1
ATOM 4901 O O . ARG B 1 272 ? -18.359 -2.445 3.662 1 91 272 ARG B O 1
ATOM 4908 N N . LYS B 1 273 ? -17.406 -1.767 1.768 1 90.19 273 LYS B N 1
ATOM 4909 C CA . LYS B 1 273 ? -16.469 -2.885 1.754 1 90.19 273 LYS B CA 1
ATOM 4910 C C . LYS B 1 273 ? -15.383 -2.711 2.818 1 90.19 273 LYS B C 1
ATOM 4912 O O . LYS B 1 273 ? -15.039 -3.66 3.523 1 90.19 273 LYS B O 1
ATOM 4917 N N . LEU B 1 274 ? -14.875 -1.526 2.996 1 91.62 274 LEU B N 1
ATOM 4918 C CA . LEU B 1 274 ? -13.656 -1.307 3.768 1 91.62 274 LEU B CA 1
ATOM 4919 C C . LEU B 1 274 ? -13.984 -0.868 5.191 1 91.62 274 LEU B C 1
ATOM 4921 O O . LEU B 1 274 ? -13.242 -1.18 6.129 1 91.62 274 LEU B O 1
ATOM 4925 N N . PHE B 1 275 ? -15.148 -0.125 5.344 1 89.19 275 PHE B N 1
ATOM 4926 C CA . PHE B 1 275 ? -15.242 0.593 6.605 1 89.19 275 PHE B CA 1
ATOM 4927 C C . PHE B 1 275 ? -16.594 0.345 7.27 1 89.19 275 PHE B C 1
ATOM 4929 O O . PHE B 1 275 ? -16.766 0.634 8.453 1 89.19 275 PHE B O 1
ATOM 4936 N N . ASP B 1 276 ? -17.5 -0.114 6.508 1 84 276 ASP B N 1
ATOM 4937 C CA . ASP B 1 276 ? -18.781 -0.455 7.121 1 84 276 ASP B CA 1
ATOM 4938 C C . ASP B 1 276 ? -18.734 -1.842 7.758 1 84 276 ASP B C 1
ATOM 4940 O O . ASP B 1 276 ? -19.469 -2.74 7.359 1 84 276 ASP B O 1
ATOM 4944 N N . VAL B 1 277 ? -17.844 -1.932 8.766 1 79.06 277 VAL B N 1
ATOM 4945 C CA . VAL B 1 277 ? -17.594 -3.248 9.344 1 79.06 277 VAL B CA 1
ATOM 4946 C C . VAL B 1 277 ? -17.344 -3.115 10.844 1 79.06 277 VAL B C 1
ATOM 4948 O O . VAL B 1 277 ? -16.703 -2.16 11.289 1 79.06 277 VAL B O 1
ATOM 4951 N N . TYR B 1 278 ? -17.891 -4.012 11.57 1 71.69 278 TYR B N 1
ATOM 4952 C CA . TYR B 1 278 ? -17.547 -4.301 12.961 1 71.69 278 TYR B CA 1
ATOM 4953 C C . TYR B 1 278 ? -16.844 -5.648 13.086 1 71.69 278 TYR B C 1
ATOM 4955 O O . TYR B 1 278 ? -17.453 -6.695 12.82 1 71.69 278 TYR B O 1
ATOM 4963 N N . GLU B 1 279 ? -15.57 -5.551 13.508 1 75.56 279 GLU B N 1
ATOM 4964 C CA . GLU B 1 279 ? -14.789 -6.773 13.344 1 75.56 279 GLU B CA 1
ATOM 4965 C C . GLU B 1 279 ? -13.992 -7.094 14.609 1 75.56 279 GLU B C 1
ATOM 4967 O O . GLU B 1 279 ? -13.438 -6.195 15.242 1 75.56 279 GLU B O 1
ATOM 4972 N N . PHE B 1 280 ? -14.117 -8.352 15.016 1 68.06 280 PHE B N 1
ATOM 4973 C CA . PHE B 1 280 ? -13.227 -8.953 16 1 68.06 280 PHE B CA 1
ATOM 4974 C C . PHE B 1 280 ? -12.219 -9.875 15.328 1 68.06 280 PHE B C 1
ATOM 4976 O O . PHE B 1 280 ? -12.578 -10.656 14.445 1 68.06 280 PHE B O 1
ATOM 4983 N N . SER B 1 281 ? -10.961 -9.594 15.711 1 74.75 281 SER B N 1
ATOM 4984 C CA . SER B 1 281 ? -9.984 -10.43 15.023 1 74.75 281 SER B CA 1
ATOM 4985 C C . SER B 1 281 ? -8.922 -10.945 15.992 1 74.75 281 SER B C 1
ATOM 4987 O O . SER B 1 281 ? -8.562 -10.258 16.953 1 74.75 281 SER B O 1
ATOM 4989 N N . LEU B 1 282 ? -8.555 -12.164 15.805 1 68.31 282 LEU B N 1
ATOM 4990 C CA . LEU B 1 282 ? -7.383 -12.789 16.406 1 68.31 282 LEU B CA 1
ATOM 4991 C C . LEU B 1 282 ? -6.301 -13.047 15.367 1 68.31 282 LEU B C 1
ATOM 4993 O O . LEU B 1 282 ? -6.555 -13.703 14.352 1 68.31 282 LEU B O 1
ATOM 4997 N N . ARG B 1 283 ? -5.113 -12.461 15.734 1 75.5 283 ARG B N 1
ATOM 4998 C CA . ARG B 1 283 ? -4.059 -12.523 14.727 1 75.5 283 ARG B CA 1
ATOM 4999 C C . ARG B 1 283 ? -2.771 -13.094 15.32 1 75.5 283 ARG B C 1
ATOM 5001 O O . ARG B 1 283 ? -2.352 -12.695 16.406 1 75.5 283 ARG B O 1
ATOM 5008 N N . LEU B 1 284 ? -2.318 -14.211 14.672 1 73.31 284 LEU B N 1
ATOM 5009 C CA . LEU B 1 284 ? -0.921 -14.617 14.773 1 73.31 284 LEU B CA 1
ATOM 5010 C C . LEU B 1 284 ? -0.123 -14.109 13.578 1 73.31 284 LEU B C 1
ATOM 5012 O O . LEU B 1 284 ? -0.303 -14.586 12.453 1 73.31 284 LEU B O 1
ATOM 5016 N N . GLY B 1 285 ? 0.741 -13.211 13.844 1 76.81 285 GLY B N 1
ATOM 5017 C CA . GLY B 1 285 ? 1.411 -12.469 12.789 1 76.81 285 GLY B CA 1
ATOM 5018 C C . GLY B 1 285 ? 1.944 -13.352 11.68 1 76.81 285 GLY B C 1
ATOM 5019 O O . GLY B 1 285 ? 2.727 -14.273 11.938 1 76.81 285 GLY B O 1
ATOM 5020 N N . GLY B 1 286 ? 1.469 -13.047 10.422 1 77.81 286 GLY B N 1
ATOM 5021 C CA . GLY B 1 286 ? 1.943 -13.742 9.234 1 77.81 286 GLY B CA 1
ATOM 5022 C C . GLY B 1 286 ? 1.441 -15.172 9.141 1 77.81 286 GLY B C 1
ATOM 5023 O O . GLY B 1 286 ? 1.717 -15.867 8.164 1 77.81 286 GLY B O 1
ATOM 5024 N N . VAL B 1 287 ? 0.763 -15.641 10.07 1 72.88 287 VAL B N 1
ATOM 5025 C CA . VAL B 1 287 ? 0.42 -17.062 10.141 1 72.88 287 VAL B CA 1
ATOM 5026 C C . VAL B 1 287 ? -1.098 -17.219 10.117 1 72.88 287 VAL B C 1
ATOM 5028 O O . VAL B 1 287 ? -1.635 -17.984 9.305 1 72.88 287 VAL B O 1
ATOM 5031 N N . LEU B 1 288 ? -1.69 -16.516 11.008 1 68.31 288 LEU B N 1
ATOM 5032 C CA . LEU B 1 288 ? -3.137 -16.641 11.148 1 68.31 288 LEU B CA 1
ATOM 5033 C C . LEU B 1 288 ? -3.789 -15.281 11.328 1 68.31 288 LEU B C 1
ATOM 5035 O O . LEU B 1 288 ? -3.262 -14.422 12.039 1 68.31 288 LEU B O 1
ATOM 5039 N N . ASN B 1 289 ? -4.836 -15.062 10.547 1 71.12 289 ASN B N 1
ATOM 5040 C CA . ASN B 1 289 ? -5.688 -13.891 10.742 1 71.12 289 ASN B CA 1
ATOM 5041 C C . ASN B 1 289 ? -7.168 -14.266 10.703 1 71.12 289 ASN B C 1
ATOM 5043 O O . ASN B 1 289 ? -7.766 -14.352 9.633 1 71.12 289 ASN B O 1
ATOM 5047 N N . ASN B 1 290 ? -7.691 -14.523 11.852 1 61.66 290 ASN B N 1
ATOM 5048 C CA . ASN B 1 290 ? -9.102 -14.867 11.969 1 61.66 290 ASN B CA 1
ATOM 5049 C C . ASN B 1 290 ? -9.961 -13.641 12.258 1 61.66 290 ASN B C 1
ATOM 5051 O O . ASN B 1 290 ? -9.844 -13.039 13.328 1 61.66 290 ASN B O 1
ATOM 5055 N N . LYS B 1 291 ? -10.703 -13.258 11.211 1 67.25 291 LYS B N 1
ATOM 5056 C CA . LYS B 1 291 ? -11.555 -12.086 11.328 1 67.25 291 LYS B CA 1
ATOM 5057 C C . LYS B 1 291 ? -13.031 -12.477 11.391 1 67.25 291 LYS B C 1
ATOM 5059 O O . LYS B 1 291 ? -13.469 -13.375 10.664 1 67.25 291 LYS B O 1
ATOM 5064 N N . HIS B 1 292 ? -13.672 -11.977 12.352 1 60.53 292 HIS B N 1
ATOM 5065 C CA . HIS B 1 292 ? -15.109 -12.164 12.453 1 60.53 292 HIS B CA 1
ATOM 5066 C C . HIS B 1 292 ? -15.844 -10.828 12.422 1 60.53 292 HIS B C 1
ATOM 5068 O O . HIS B 1 292 ? -15.562 -9.945 13.234 1 60.53 292 HIS B O 1
ATOM 5074 N N . GLY B 1 293 ? -16.453 -10.625 11.305 1 59.69 293 GLY B N 1
ATOM 5075 C CA . GLY B 1 293 ? -17.109 -9.336 11.125 1 59.69 293 GLY B CA 1
ATOM 5076 C C . GLY B 1 293 ? -18.625 -9.406 11.25 1 59.69 293 GLY B C 1
ATOM 5077 O O . GLY B 1 293 ? -19.219 -10.445 10.961 1 59.69 293 GLY B O 1
ATOM 5078 N N . LEU B 1 294 ? -19.156 -8.469 12.109 1 58.69 294 LEU B N 1
ATOM 5079 C CA . LEU B 1 294 ? -20.594 -8.211 12.086 1 58.69 294 LEU B CA 1
ATOM 5080 C C . LEU B 1 294 ? -20.922 -7.004 11.219 1 58.69 294 LEU B C 1
ATOM 5082 O O . LEU B 1 294 ? -20.125 -6.062 11.133 1 58.69 294 LEU B O 1
ATOM 5086 N N . ARG B 1 295 ? -21.844 -7.285 10.258 1 57.16 295 ARG B N 1
ATOM 5087 C CA . ARG B 1 295 ? -22.281 -6.125 9.492 1 57.16 295 ARG B CA 1
ATOM 5088 C C . ARG B 1 295 ? -23.344 -5.332 10.25 1 57.16 295 ARG B C 1
ATOM 5090 O O . ARG B 1 295 ? -23.922 -5.828 11.211 1 57.16 295 ARG B O 1
ATOM 5097 N N . SER B 1 296 ? -23.391 -3.992 9.969 1 52 296 SER B N 1
ATOM 5098 C CA . SER B 1 296 ? -24.25 -3.021 10.641 1 52 296 SER B CA 1
ATOM 5099 C C . SER B 1 296 ? -25.656 -3.564 10.836 1 52 296 SER B C 1
ATOM 5101 O O . SER B 1 296 ? -26.344 -3.215 11.805 1 52 296 SER B O 1
ATOM 5103 N N . ASP B 1 297 ? -26.047 -4.441 9.883 1 50.59 297 ASP B N 1
ATOM 5104 C CA . ASP B 1 297 ? -27.422 -4.895 10.047 1 50.59 297 ASP B CA 1
ATOM 5105 C C . ASP B 1 297 ? -27.562 -5.828 11.25 1 50.59 297 ASP B C 1
ATOM 5107 O O . ASP B 1 297 ? -28.672 -6.156 11.664 1 50.59 297 ASP B O 1
ATOM 5111 N N . GLN B 1 298 ? -26.5 -6.137 11.727 1 51.75 298 GLN B N 1
ATOM 5112 C CA . GLN B 1 298 ? -26.516 -6.977 12.922 1 51.75 298 GLN B CA 1
ATOM 5113 C C . GLN B 1 298 ? -26.219 -6.16 14.172 1 51.75 298 GLN B C 1
ATOM 5115 O O . GLN B 1 298 ? -25.406 -6.578 15.008 1 51.75 298 GLN B O 1
ATOM 5120 N N . LYS B 1 299 ? -26.797 -5.055 14.266 1 48.19 299 LYS B N 1
ATOM 5121 C CA . LYS B 1 299 ? -26.609 -3.975 15.227 1 48.19 299 LYS B CA 1
ATOM 5122 C C . LYS B 1 299 ? -26.672 -4.5 16.656 1 48.19 299 LYS B C 1
ATOM 5124 O O . LYS B 1 299 ? -25.859 -4.117 17.5 1 48.19 299 LYS B O 1
ATOM 5129 N N . ARG B 1 300 ? -27.719 -5.289 16.828 1 49.69 300 ARG B N 1
ATOM 5130 C CA . ARG B 1 300 ? -27.875 -5.758 18.203 1 49.69 300 ARG B CA 1
ATOM 5131 C C . ARG B 1 300 ? -26.672 -6.562 18.656 1 49.69 300 ARG B C 1
ATOM 5133 O O . ARG B 1 300 ? -26.203 -6.402 19.797 1 49.69 300 ARG B O 1
ATOM 5140 N N . ALA B 1 301 ? -26.266 -7.371 17.844 1 49.97 301 ALA B N 1
ATOM 5141 C CA . ALA B 1 301 ? -25.109 -8.195 18.172 1 49.97 301 ALA B CA 1
ATOM 5142 C C . ALA B 1 301 ? -23.859 -7.344 18.312 1 49.97 301 ALA B C 1
ATOM 5144 O O . ALA B 1 301 ? -23.031 -7.582 19.219 1 49.97 301 ALA B O 1
ATOM 5145 N N . TYR B 1 302 ? -23.891 -6.234 17.688 1 49.41 302 TYR B N 1
ATOM 5146 C CA . TYR B 1 302 ? -22.797 -5.277 17.719 1 49.41 302 TYR B CA 1
ATOM 5147 C C . TYR B 1 302 ? -22.75 -4.551 19.047 1 49.41 302 TYR B C 1
ATOM 5149 O O . TYR B 1 302 ? -21.672 -4.402 19.641 1 49.41 302 TYR B O 1
ATOM 5157 N N . GLN B 1 303 ? -23.859 -4.133 19.344 1 49.62 303 GLN B N 1
ATOM 5158 C CA . GLN B 1 303 ? -23.938 -3.408 20.609 1 49.62 303 GLN B CA 1
ATOM 5159 C C . GLN B 1 303 ? -23.469 -4.281 21.766 1 49.62 303 GLN B C 1
ATOM 5161 O O . GLN B 1 303 ? -22.75 -3.814 22.656 1 49.62 303 GLN B O 1
ATOM 5166 N N . LYS B 1 304 ? -23.859 -5.453 21.688 1 48.81 304 LYS B N 1
ATOM 5167 C CA . LYS B 1 304 ? -23.453 -6.371 22.734 1 48.81 304 LYS B CA 1
ATOM 5168 C C . LYS B 1 304 ? -21.938 -6.602 22.703 1 48.81 304 LYS B C 1
ATOM 5170 O O . LYS B 1 304 ? -21.281 -6.633 23.734 1 48.81 304 LYS B O 1
ATOM 5175 N N . LEU B 1 305 ? -21.516 -6.652 21.531 1 50.84 305 LEU B N 1
ATOM 5176 C CA . LEU B 1 305 ? -20.078 -6.883 21.375 1 50.84 305 LEU B CA 1
ATOM 5177 C C . LEU B 1 305 ? -19.281 -5.656 21.797 1 50.84 305 LEU B C 1
ATOM 5179 O O . LEU B 1 305 ? -18.281 -5.781 22.5 1 50.84 305 LEU B O 1
ATOM 5183 N N . MET B 1 306 ? -19.734 -4.492 21.406 1 51.66 306 MET B N 1
ATOM 5184 C CA . MET B 1 306 ? -19.031 -3.264 21.781 1 51.66 306 MET B CA 1
ATOM 5185 C C . MET B 1 306 ? -19.031 -3.074 23.297 1 51.66 306 MET B C 1
ATOM 5187 O O . MET B 1 306 ? -18.047 -2.631 23.875 1 51.66 306 MET B O 1
ATOM 5191 N N . ARG B 1 307 ? -20.172 -3.359 23.812 1 49.16 307 ARG B N 1
ATOM 5192 C CA . ARG B 1 307 ? -20.234 -3.291 25.281 1 49.16 307 ARG B CA 1
ATOM 5193 C C . ARG B 1 307 ? -19.234 -4.238 25.922 1 49.16 307 ARG B C 1
ATOM 5195 O O . ARG B 1 307 ? -18.578 -3.883 26.906 1 49.16 307 ARG B O 1
ATOM 5202 N N . PHE B 1 308 ? -19.172 -5.305 25.344 1 47.72 308 PHE B N 1
ATOM 5203 C CA . PHE B 1 308 ? -18.234 -6.293 25.844 1 47.72 308 PHE B CA 1
ATOM 5204 C C . PHE B 1 308 ? -16.797 -5.797 25.703 1 47.72 308 PHE B C 1
ATOM 5206 O O . PHE B 1 308 ? -16.016 -5.863 26.641 1 47.72 308 PHE B O 1
ATOM 5213 N N . ILE B 1 309 ? -16.531 -5.285 24.609 1 50.91 309 ILE B N 1
ATOM 5214 C CA . ILE B 1 309 ? -15.18 -4.848 24.281 1 50.91 309 ILE B CA 1
ATOM 5215 C C . ILE B 1 309 ? -14.781 -3.688 25.203 1 50.91 309 ILE B C 1
ATOM 5217 O O . ILE B 1 309 ? -13.672 -3.66 25.734 1 50.91 309 ILE B O 1
ATOM 5221 N N . ASN B 1 310 ? -15.633 -2.785 25.219 1 49.62 310 ASN B N 1
ATOM 5222 C CA . ASN B 1 310 ? -15.352 -1.635 26.078 1 49.62 310 ASN B CA 1
ATOM 5223 C C . ASN B 1 310 ? -15.203 -2.045 27.531 1 49.62 310 ASN B C 1
ATOM 5225 O O . ASN B 1 310 ? -14.352 -1.517 28.25 1 49.62 310 ASN B O 1
ATOM 5229 N N . CYS B 1 311 ? -16.016 -2.951 27.859 1 48.59 311 CYS B N 1
ATOM 5230 C CA . CYS B 1 311 ? -15.875 -3.475 29.219 1 48.59 311 CYS B CA 1
ATOM 5231 C C . CYS B 1 311 ? -14.531 -4.168 29.406 1 48.59 311 CYS B C 1
ATOM 5233 O O . CYS B 1 311 ? -13.867 -3.973 30.422 1 48.59 311 CYS B O 1
ATOM 5235 N N . TRP B 1 312 ? -14.289 -4.887 28.438 1 50.16 312 TRP B N 1
ATOM 5236 C CA . TRP B 1 312 ? -13.023 -5.617 28.531 1 50.16 312 TRP B CA 1
ATOM 5237 C C . TRP B 1 312 ? -11.844 -4.656 28.531 1 50.16 312 TRP B C 1
ATOM 5239 O O . TRP B 1 312 ? -10.938 -4.777 29.359 1 50.16 312 TRP B O 1
ATOM 5249 N N . LYS B 1 313 ? -11.797 -3.766 27.609 1 50.59 313 LYS B N 1
ATOM 5250 C CA . LYS B 1 313 ? -10.719 -2.785 27.484 1 50.59 313 LYS B CA 1
ATOM 5251 C C . LYS B 1 313 ? -10.641 -1.899 28.734 1 50.59 313 LYS B C 1
ATOM 5253 O O . LYS B 1 313 ? -9.555 -1.668 29.266 1 50.59 313 LYS B O 1
ATOM 5258 N N . CYS B 1 314 ? -11.703 -1.429 28.984 1 50.62 314 CYS B N 1
ATOM 5259 C CA . CYS B 1 314 ? -11.711 -0.45 30.062 1 50.62 314 CYS B CA 1
ATOM 5260 C C . CYS B 1 314 ? -11.578 -1.134 31.422 1 50.62 314 CYS B C 1
ATOM 5262 O O . CYS B 1 314 ? -10.875 -0.635 32.312 1 50.62 314 CYS B O 1
ATOM 5264 N N . ARG B 1 315 ? -12.188 -2.189 31.516 1 47.69 315 ARG B N 1
ATOM 5265 C CA . ARG B 1 315 ? -12.234 -2.801 32.844 1 47.69 315 ARG B CA 1
ATOM 5266 C C . ARG B 1 315 ? -11.125 -3.834 33 1 47.69 315 ARG B C 1
ATOM 5268 O O . ARG B 1 315 ? -10.539 -3.957 34.094 1 47.69 315 ARG B O 1
ATOM 5275 N N . PHE B 1 316 ? -10.914 -4.441 31.906 1 46.44 316 PHE B N 1
ATOM 5276 C CA . PHE B 1 316 ? -9.969 -5.535 32.062 1 46.44 316 PHE B CA 1
ATOM 5277 C C . PHE B 1 316 ? -8.562 -5.094 31.656 1 46.44 316 PHE B C 1
ATOM 5279 O O . PHE B 1 316 ? -7.586 -5.441 32.312 1 46.44 316 PHE B O 1
ATOM 5286 N N . LEU B 1 317 ? -8.617 -4.391 30.609 1 48.47 317 LEU B N 1
ATOM 5287 C CA . LEU B 1 317 ? -7.293 -3.979 30.172 1 48.47 317 LEU B CA 1
ATOM 5288 C C . LEU B 1 317 ? -6.879 -2.674 30.844 1 48.47 317 LEU B C 1
ATOM 5290 O O . LEU B 1 317 ? -5.719 -2.262 30.734 1 48.47 317 LEU B O 1
ATOM 5294 N N . GLY B 1 318 ? -7.73 -2.037 31.531 1 47.91 318 GLY B N 1
ATOM 5295 C CA . GLY B 1 318 ? -7.441 -0.825 32.281 1 47.91 318 GLY B CA 1
ATOM 5296 C C . GLY B 1 318 ? -7.16 0.372 31.391 1 47.91 318 GLY B C 1
ATOM 5297 O O . GLY B 1 318 ? -6.383 1.257 31.766 1 47.91 318 GLY B O 1
ATOM 5298 N N . SER B 1 319 ? -7.688 0.338 30.172 1 45.72 319 SER B N 1
ATOM 5299 C CA . SER B 1 319 ? -7.445 1.472 29.297 1 45.72 319 SER B CA 1
ATOM 5300 C C . SER B 1 319 ? -8.219 2.705 29.75 1 45.72 319 SER B C 1
ATOM 5302 O O . SER B 1 319 ? -9.359 2.598 30.203 1 45.72 319 SER B O 1
ATOM 5304 N N . SER B 1 320 ? -7.668 3.844 29.922 1 47.62 320 SER B N 1
ATOM 5305 C CA . SER B 1 320 ? -8.266 5.105 30.344 1 47.62 320 SER B CA 1
ATOM 5306 C C . SER B 1 320 ? -8.547 6.012 29.141 1 47.62 320 SER B C 1
ATOM 5308 O O . SER B 1 320 ? -8.656 7.23 29.297 1 47.62 320 SER B O 1
ATOM 5310 N N . ASP B 1 321 ? -8.773 5.438 28.031 1 44.94 321 ASP B N 1
ATOM 5311 C CA . ASP B 1 321 ? -8.953 6.328 26.891 1 44.94 321 ASP B CA 1
ATOM 5312 C C . ASP B 1 321 ? -10.352 6.945 26.891 1 44.94 321 ASP B C 1
ATOM 5314 O O . ASP B 1 321 ? -11.219 6.527 27.672 1 44.94 321 ASP B O 1
ATOM 5318 N N . SER B 1 322 ? -10.594 8.031 26.172 1 45.56 322 SER B N 1
ATOM 5319 C CA . SER B 1 322 ? -11.82 8.828 26.172 1 45.56 322 SER B CA 1
ATOM 5320 C C . SER B 1 322 ? -13.039 7.973 25.875 1 45.56 322 SER B C 1
ATOM 5322 O O . SER B 1 322 ? -14.141 8.273 26.328 1 45.56 322 SER B O 1
ATOM 5324 N N . LEU B 1 323 ? -12.812 7.027 25.188 1 46.34 323 LEU B N 1
ATOM 5325 C CA . LEU B 1 323 ? -13.938 6.156 24.875 1 46.34 323 LEU B CA 1
ATOM 5326 C C . LEU B 1 323 ? -14.438 5.453 26.141 1 46.34 323 LEU B C 1
ATOM 5328 O O . LEU B 1 323 ? -15.648 5.258 26.312 1 46.34 323 LEU B O 1
ATOM 5332 N N . CYS B 1 324 ? -13.461 5.105 26.938 1 49.19 324 CYS B N 1
ATOM 5333 C CA . CYS B 1 324 ? -13.852 4.473 28.188 1 49.19 324 CYS B CA 1
ATOM 5334 C C . CYS B 1 324 ? -14.633 5.441 29.062 1 49.19 324 CYS B C 1
ATOM 5336 O O . CYS B 1 324 ? -15.586 5.043 29.75 1 49.19 324 CYS B O 1
ATOM 5338 N N . ALA B 1 325 ? -14.266 6.703 29.031 1 46.75 325 ALA B N 1
ATOM 5339 C CA . ALA B 1 325 ? -14.984 7.719 29.797 1 46.75 325 ALA B CA 1
ATOM 5340 C C . ALA B 1 325 ? -16.406 7.887 29.281 1 46.75 325 ALA B C 1
ATOM 5342 O O . ALA B 1 325 ? -17.344 8.055 30.078 1 46.75 325 ALA B O 1
ATOM 5343 N N . SER B 1 326 ? -16.562 7.844 28.031 1 44.28 326 SER B N 1
ATOM 5344 C CA . SER B 1 326 ? -17.891 8.055 27.453 1 44.28 326 SER B CA 1
ATOM 5345 C C . SER B 1 326 ? -18.766 6.809 27.594 1 44.28 326 SER B C 1
ATOM 5347 O O . SER B 1 326 ? -19.984 6.898 27.594 1 44.28 326 SER B O 1
ATOM 5349 N N . PHE B 1 327 ? -18.125 5.789 27.625 1 44.97 327 PHE B N 1
ATOM 5350 C CA . PHE B 1 327 ? -18.875 4.543 27.766 1 44.97 327 PHE B CA 1
ATOM 5351 C C . PHE B 1 327 ? -19.531 4.445 29.141 1 44.97 327 PHE B C 1
ATOM 5353 O O . PHE B 1 327 ? -20.656 3.955 29.266 1 44.97 327 PHE B O 1
ATOM 5360 N N . TYR B 1 328 ? -18.797 4.883 30.141 1 42.19 328 TYR B N 1
ATOM 5361 C CA . TYR B 1 328 ? -19.391 4.836 31.469 1 42.19 328 TYR B CA 1
ATOM 5362 C C . TYR B 1 328 ? -20.656 5.688 31.516 1 42.19 328 TYR B C 1
ATOM 5364 O O . TYR B 1 328 ? -21.625 5.332 32.188 1 42.19 328 TYR B O 1
ATOM 5372 N N . SER B 1 329 ? -20.641 6.691 30.844 1 40.75 329 SER B N 1
ATOM 5373 C CA . SER B 1 329 ? -21.844 7.527 30.891 1 40.75 329 SER B CA 1
ATOM 5374 C C . SER B 1 329 ? -23 6.867 30.156 1 40.75 329 SER B C 1
ATOM 5376 O O . SER B 1 329 ? -24.156 7.027 30.562 1 40.75 329 SER B O 1
ATOM 5378 N N . LEU B 1 330 ? -22.656 6.207 29.094 1 37.09 330 LEU B N 1
ATOM 5379 C CA . LEU B 1 330 ? -23.734 5.582 28.344 1 37.09 330 LEU B CA 1
ATOM 5380 C C . LEU B 1 330 ? -24.25 4.336 29.047 1 37.09 330 LEU B C 1
ATOM 5382 O O . LEU B 1 330 ? -25.406 3.957 28.891 1 37.09 330 LEU B O 1
ATOM 5386 N N . THR B 1 331 ? -23.219 3.699 29.703 1 37.38 331 THR B N 1
ATOM 5387 C CA . THR B 1 331 ? -23.641 2.469 30.359 1 37.38 331 THR B CA 1
ATOM 5388 C C . THR B 1 331 ? -24.016 2.736 31.828 1 37.38 331 THR B C 1
ATOM 5390 O O . THR B 1 331 ? -24.422 1.822 32.531 1 37.38 331 THR B O 1
ATOM 5393 N N . SER B 1 332 ? -23.625 3.779 32.406 1 35.59 332 SER B N 1
ATOM 5394 C CA . SER B 1 332 ? -24.016 4 33.781 1 35.59 332 SER B CA 1
ATOM 5395 C C . SER B 1 332 ? -25.531 3.889 33.969 1 35.59 332 SER B C 1
ATOM 5397 O O . SER B 1 332 ? -26.016 3.678 35.062 1 35.59 332 SER B O 1
ATOM 5399 N N . GLY B 1 333 ? -26.344 4.207 33.062 1 34.91 333 GLY B N 1
ATOM 5400 C CA . GLY B 1 333 ? -27.703 3.996 33.5 1 34.91 333 GLY B CA 1
ATOM 5401 C C . GLY B 1 333 ? -28.047 2.533 33.719 1 34.91 333 GLY B C 1
ATOM 5402 O O . GLY B 1 333 ? -29.078 2.211 34.312 1 34.91 333 GLY B O 1
ATOM 5403 N N . GLY B 1 334 ? -27.703 1.515 32.844 1 33.12 334 GLY B N 1
ATOM 5404 C CA . GLY B 1 334 ? -28.141 0.164 33.156 1 33.12 334 GLY B CA 1
ATOM 5405 C C . GLY B 1 334 ? -27.219 -0.555 34.125 1 33.12 334 GLY B C 1
ATOM 5406 O O . GLY B 1 334 ? -26.031 -0.267 34.156 1 33.12 334 GLY B O 1
ATOM 5407 N N . SER B 1 335 ? -27.672 -0.945 35.406 1 30.08 335 SER B N 1
ATOM 5408 C CA . SER B 1 335 ? -27.141 -1.746 36.5 1 30.08 335 SER B CA 1
ATOM 5409 C C . SER B 1 335 ? -26.297 -2.906 36 1 30.08 335 SER B C 1
ATOM 5411 O O . SER B 1 335 ? -26.844 -3.875 35.438 1 30.08 335 SER B O 1
ATOM 5413 N N . PHE B 1 336 ? -25.391 -2.754 35.219 1 31.41 336 PHE B N 1
ATOM 5414 C CA . PHE B 1 336 ? -24.5 -3.896 35.062 1 31.41 336 PHE B CA 1
ATOM 5415 C C . PHE B 1 336 ? -23.859 -4.289 36.375 1 31.41 336 PHE B C 1
ATOM 5417 O O . PHE B 1 336 ? -22.781 -3.805 36.719 1 31.41 336 PHE B O 1
ATOM 5424 N N . SER B 1 337 ? -24.5 -4.32 37.562 1 29.05 337 SER B N 1
ATOM 5425 C CA . SER B 1 337 ? -24.125 -5.012 38.781 1 29.05 337 SER B CA 1
ATOM 5426 C C . SER B 1 337 ? -23.625 -6.422 38.5 1 29.05 337 SER B C 1
ATOM 5428 O O . SER B 1 337 ? -23.328 -7.18 39.438 1 29.05 337 SER B O 1
ATOM 5430 N N . GLY B 1 338 ? -23.953 -7.066 37.438 1 29.16 338 GLY B N 1
ATOM 5431 C CA . GLY B 1 338 ? -23.594 -8.477 37.5 1 29.16 338 GLY B CA 1
ATOM 5432 C C . GLY B 1 338 ? -22.094 -8.703 37.562 1 29.16 338 GLY B C 1
ATOM 5433 O O . GLY B 1 338 ? -21.328 -8.086 36.812 1 29.16 338 GLY B O 1
ATOM 5434 N N . ALA B 1 339 ? -21.5 -8.969 38.781 1 26.59 339 ALA B N 1
ATOM 5435 C CA . ALA B 1 339 ? -20.266 -9.625 39.219 1 26.59 339 ALA B CA 1
ATOM 5436 C C . ALA B 1 339 ? -19.797 -10.617 38.156 1 26.59 339 ALA B C 1
ATOM 5438 O O . ALA B 1 339 ? -20.562 -11.469 37.688 1 26.59 339 ALA B O 1
ATOM 5439 N N . TRP B 1 340 ? -19.062 -10.227 37.375 1 26.89 340 TRP B N 1
ATOM 5440 C CA . TRP B 1 340 ? -18.375 -11.273 36.625 1 26.89 340 TRP B CA 1
ATOM 5441 C C . TRP B 1 340 ? -17.562 -12.18 37.531 1 26.89 340 TRP B C 1
ATOM 5443 O O . TRP B 1 340 ? -16.453 -11.82 37.969 1 26.89 340 TRP B O 1
ATOM 5453 N N . PRO B 1 341 ? -18.125 -12.953 38.375 1 29.62 341 PRO B N 1
ATOM 5454 C CA . PRO B 1 341 ? -17.453 -13.797 39.375 1 29.62 341 PRO B CA 1
ATOM 5455 C C . PRO B 1 341 ? -16.25 -14.539 38.812 1 29.62 341 PRO B C 1
ATOM 5457 O O . PRO B 1 341 ? -15.328 -14.891 39.531 1 29.62 341 PRO B O 1
ATOM 5460 N N . TRP B 1 342 ? -16.297 -14.914 37.531 1 28.55 342 TRP B N 1
ATOM 5461 C CA . TRP B 1 342 ? -15.258 -15.859 37.125 1 28.55 342 TRP B CA 1
ATOM 5462 C C . TRP B 1 342 ? -13.914 -15.156 36.938 1 28.55 342 TRP B C 1
ATOM 5464 O O . TRP B 1 342 ? -12.883 -15.812 36.781 1 28.55 342 TRP B O 1
ATOM 5474 N N . LEU B 1 343 ? -13.883 -13.961 36.594 1 26.45 343 LEU B N 1
ATOM 5475 C CA . LEU B 1 343 ? -12.555 -13.359 36.5 1 26.45 343 LEU B CA 1
ATOM 5476 C C . LEU B 1 343 ? -11.969 -13.094 37.875 1 26.45 343 LEU B C 1
ATOM 5478 O O . LEU B 1 343 ? -10.789 -12.75 38 1 26.45 343 LEU B O 1
ATOM 5482 N N . ALA B 1 344 ? -12.883 -12.961 38.875 1 24.55 344 ALA B N 1
ATOM 5483 C CA . ALA B 1 344 ? -12.359 -12.664 40.219 1 24.55 344 ALA B CA 1
ATOM 5484 C C . ALA B 1 344 ? -11.836 -13.93 40.875 1 24.55 344 ALA B C 1
ATOM 5486 O O . ALA B 1 344 ? -11.477 -13.906 42.062 1 24.55 344 ALA B O 1
ATOM 5487 N N . GLN B 1 345 ? -12.062 -15.148 40.281 1 24.38 345 GLN B N 1
ATOM 5488 C CA . GLN B 1 345 ? -11.477 -16.094 41.25 1 24.38 345 GLN B CA 1
ATOM 5489 C C . GLN B 1 345 ? -9.953 -16.094 41.125 1 24.38 345 GLN B C 1
ATOM 5491 O O . GLN B 1 345 ? -9.391 -16.094 40.031 1 24.38 345 GLN B O 1
ATOM 5496 N N . PRO B 1 346 ? -9.242 -15.938 42.219 1 27.88 346 PRO B N 1
ATOM 5497 C CA . PRO B 1 346 ? -7.789 -16.078 42.344 1 27.88 346 PRO B CA 1
ATOM 5498 C C . PRO B 1 346 ? -7.254 -17.344 41.688 1 27.88 346 PRO B C 1
ATOM 5500 O O . PRO B 1 346 ? -7.969 -18.344 41.594 1 27.88 346 PRO B O 1
#

Nearest PDB structures (foldseek):
  6tez-assembly1_A-2  TM=8.607E-01  e=5.284E-17  Homo sapiens
  2e5x-assembly1_A-2  TM=4.049E-01  e=8.999E-01  Pyrococcus horikoshii OT3
  2dvn-assembly1_A  TM=3.994E-01  e=1.017E+00  Pyrococcus horikoshii
  7yoo-assembly1_R  TM=2.508E-01  e=3.464E+00  Homo sapiens
  7mby-assembly1_R  TM=2.562E-01  e=6.012E+00  Homo sapiens

Organism: Polarella glacialis (NCBI:txid89957)